Protein AF-A0A0W4ZAR2-F1 (afdb_monomer_lite)

Structure (mmCIF, N/CA/C/O backbone):
data_AF-A0A0W4ZAR2-F1
#
_entry.id   AF-A0A0W4ZAR2-F1
#
loop_
_atom_site.group_PDB
_atom_site.id
_atom_site.type_symbol
_atom_site.label_atom_id
_atom_site.label_alt_id
_atom_site.label_comp_id
_atom_site.label_asym_id
_atom_site.label_entity_id
_atom_site.label_seq_id
_atom_site.pdbx_PDB_ins_code
_atom_site.Cartn_x
_atom_site.Cartn_y
_atom_site.Cartn_z
_atom_site.occupancy
_atom_site.B_iso_or_equiv
_atom_site.auth_seq_id
_atom_site.auth_comp_id
_atom_site.auth_asym_id
_atom_site.auth_atom_id
_atom_site.pdbx_PDB_model_num
ATOM 1 N N . MET A 1 1 ? -20.888 37.343 16.020 1.00 32.72 1 MET A N 1
ATOM 2 C CA . MET A 1 1 ? -19.847 36.554 16.720 1.00 32.72 1 MET A CA 1
ATOM 3 C C . MET A 1 1 ? -20.225 35.059 16.713 1.00 32.72 1 MET A C 1
ATOM 5 O O . MET A 1 1 ? -20.386 34.461 17.763 1.00 32.72 1 MET A O 1
ATOM 9 N N . LYS A 1 2 ? -20.443 34.479 15.515 1.00 27.94 2 LYS A N 1
ATOM 10 C CA . LYS A 1 2 ? -20.798 33.061 15.252 1.00 27.94 2 LYS A CA 1
ATOM 11 C C . LYS A 1 2 ? -20.474 32.692 13.785 1.00 27.94 2 LYS A C 1
ATOM 13 O O . LYS A 1 2 ? -21.368 32.354 13.023 1.00 27.94 2 LYS A O 1
ATOM 18 N N . ALA A 1 3 ? -19.223 32.860 13.352 1.00 27.39 3 ALA A N 1
ATOM 19 C CA . ALA A 1 3 ? -18.839 32.553 11.963 1.00 27.39 3 ALA A CA 1
ATOM 20 C C . ALA A 1 3 ? -17.362 32.149 11.776 1.00 27.39 3 ALA A C 1
ATOM 22 O O . ALA A 1 3 ? -16.831 32.313 10.689 1.00 27.39 3 ALA A O 1
ATOM 23 N N . PHE A 1 4 ? -16.671 31.652 12.810 1.00 27.70 4 PHE A N 1
ATOM 24 C CA . PHE A 1 4 ? -15.218 31.414 12.713 1.00 27.70 4 PHE A CA 1
ATOM 25 C C . PHE A 1 4 ? -14.730 30.043 13.204 1.00 27.70 4 PHE A C 1
ATOM 27 O O . PHE A 1 4 ? -13.546 29.867 13.459 1.00 27.70 4 PHE A O 1
ATOM 34 N N . ILE A 1 5 ? -15.616 29.048 13.294 1.00 31.22 5 ILE A N 1
ATOM 35 C CA . ILE A 1 5 ? -15.247 27.667 13.649 1.00 31.22 5 ILE A CA 1
ATOM 36 C C . ILE A 1 5 ? -15.859 26.726 12.609 1.00 31.22 5 ILE A C 1
ATOM 38 O O . ILE A 1 5 ? -16.839 26.053 12.880 1.00 31.22 5 ILE A O 1
ATOM 42 N N . PHE A 1 6 ? -15.352 26.761 11.377 1.00 28.64 6 PHE A N 1
ATOM 43 C CA . PHE A 1 6 ? -15.658 25.741 10.357 1.00 28.64 6 PHE A CA 1
ATOM 44 C C . PHE A 1 6 ? -14.490 25.484 9.385 1.00 28.64 6 PHE A C 1
ATOM 46 O O . PHE A 1 6 ? -14.625 24.698 8.457 1.00 28.64 6 PHE A O 1
ATOM 53 N N . SER A 1 7 ? -13.320 26.103 9.598 1.00 24.83 7 SER A N 1
ATOM 54 C CA . SER A 1 7 ? -12.217 26.092 8.620 1.00 24.83 7 SER A CA 1
ATOM 55 C C . SER A 1 7 ? -11.043 25.163 8.967 1.00 24.83 7 SER A C 1
ATOM 57 O O . SER A 1 7 ? -10.073 25.136 8.216 1.00 24.83 7 SER A O 1
ATOM 59 N N . THR A 1 8 ? -11.080 24.409 10.070 1.00 28.11 8 THR A N 1
ATOM 60 C CA . THR A 1 8 ? -9.924 23.599 10.521 1.00 28.11 8 THR A CA 1
ATOM 61 C C . THR A 1 8 ? -10.176 22.091 10.603 1.00 28.11 8 THR A C 1
ATOM 63 O O . THR A 1 8 ? -9.282 21.366 11.020 1.00 28.11 8 THR A O 1
ATOM 66 N N . LEU A 1 9 ? -11.344 21.599 10.169 1.00 29.06 9 LEU A N 1
ATOM 67 C CA . LEU A 1 9 ? -11.690 20.163 10.181 1.00 29.06 9 LEU A CA 1
ATOM 68 C C . LEU A 1 9 ? -11.814 19.520 8.783 1.00 29.06 9 LEU A C 1
ATOM 70 O O . LEU A 1 9 ? -12.039 18.323 8.691 1.00 29.06 9 LEU A O 1
ATOM 74 N N . PHE A 1 10 ? -11.602 20.268 7.694 1.00 28.45 10 PHE A N 1
ATOM 75 C CA . PHE A 1 10 ? -11.779 19.783 6.311 1.00 28.45 10 PHE A CA 1
ATOM 76 C C . PHE A 1 10 ? -10.470 19.465 5.555 1.00 28.45 10 PHE A C 1
ATOM 78 O O . PHE A 1 10 ? -10.429 19.553 4.332 1.00 28.45 10 PHE A O 1
ATOM 85 N N . CYS A 1 11 ? -9.393 19.078 6.249 1.00 25.83 11 CYS A N 1
ATOM 86 C CA . CYS A 1 11 ? -8.098 18.788 5.605 1.00 25.83 11 CYS A CA 1
ATOM 87 C C . CYS A 1 11 ? -7.626 17.321 5.656 1.00 25.83 11 CYS A C 1
ATOM 89 O O . CYS A 1 11 ? -6.481 17.072 5.294 1.00 25.83 11 CYS A O 1
ATOM 91 N N . THR A 1 12 ? -8.447 16.341 6.052 1.00 29.83 12 THR A N 1
ATOM 92 C CA . THR A 1 12 ? -7.980 14.937 6.158 1.00 29.83 12 THR A CA 1
ATOM 93 C C . THR A 1 12 ? -8.848 13.876 5.489 1.00 29.83 12 THR A C 1
ATOM 95 O O . THR A 1 12 ? -8.709 12.718 5.848 1.00 29.83 12 THR A O 1
ATOM 98 N N . ILE A 1 13 ? -9.667 14.205 4.482 1.00 29.64 13 ILE A N 1
ATOM 99 C CA . ILE A 1 13 ? -10.160 13.188 3.530 1.00 29.64 13 ILE A CA 1
ATOM 100 C C . ILE A 1 13 ? -10.315 13.798 2.127 1.00 29.64 13 ILE A C 1
ATOM 102 O O . ILE A 1 13 ? -11.325 14.439 1.839 1.00 29.64 13 ILE A O 1
ATOM 106 N N . PRO A 1 14 ? -9.359 13.576 1.210 1.00 28.06 14 PRO A N 1
ATOM 107 C CA . PRO A 1 14 ? -9.625 13.582 -0.214 1.00 28.06 14 PRO A CA 1
ATOM 108 C C . PRO A 1 14 ? -9.458 12.149 -0.729 1.00 28.06 14 PRO A C 1
ATOM 110 O O . PRO A 1 14 ? -8.434 11.798 -1.306 1.00 28.06 14 PRO A O 1
ATOM 113 N N . VAL A 1 15 ? -10.460 11.298 -0.514 1.00 34.28 15 VAL A N 1
ATOM 114 C CA . VAL A 1 15 ? -10.545 9.997 -1.188 1.00 34.28 15 VAL A CA 1
ATOM 115 C C . VAL A 1 15 ? -11.828 10.016 -2.012 1.00 34.28 15 VAL A C 1
ATOM 117 O O . VAL A 1 15 ? -12.876 10.413 -1.518 1.00 34.28 15 VAL A O 1
ATOM 120 N N . PHE A 1 16 ? -11.717 9.623 -3.282 1.00 34.91 16 PHE A N 1
ATOM 121 C CA . PHE A 1 16 ? -12.799 9.513 -4.273 1.00 34.91 16 PHE A CA 1
ATOM 122 C C . PHE A 1 16 ? -13.252 10.792 -4.992 1.00 34.91 16 PHE A C 1
ATOM 124 O O . PHE A 1 16 ? -14.439 11.070 -5.082 1.00 34.91 16 PHE A O 1
ATOM 131 N N . SER A 1 17 ? -12.344 11.527 -5.641 1.00 28.02 17 SER A N 1
ATOM 132 C CA . SER A 1 17 ? -12.722 12.242 -6.874 1.00 28.02 17 SER A CA 1
ATOM 133 C C . SER A 1 17 ? -11.495 12.705 -7.650 1.00 28.02 17 SER A C 1
ATOM 135 O O . SER A 1 17 ? -10.893 13.720 -7.308 1.00 28.02 17 SER A O 1
ATOM 137 N N . ARG A 1 18 ? -11.164 11.938 -8.699 1.00 26.17 18 ARG A N 1
ATOM 138 C CA . ARG A 1 18 ? -10.372 12.251 -9.910 1.00 26.17 18 ARG A CA 1
ATOM 139 C C . ARG A 1 18 ? -9.420 11.104 -10.214 1.00 26.17 18 ARG A C 1
ATOM 141 O O . ARG A 1 18 ? -8.339 10.998 -9.651 1.00 26.17 18 ARG A O 1
ATOM 148 N N . SER A 1 19 ? -9.846 10.244 -11.131 1.00 26.19 19 SER A N 1
ATOM 149 C CA . SER A 1 19 ? -8.972 9.251 -11.734 1.00 26.19 19 SER A CA 1
ATOM 150 C C . SER A 1 19 ? -9.358 9.039 -13.196 1.00 26.19 19 SER A C 1
ATOM 152 O O . SER A 1 19 ? -10.502 8.716 -13.503 1.00 26.19 19 SER A O 1
ATOM 154 N N . PHE A 1 20 ? -8.352 9.240 -14.049 1.00 25.80 20 PHE A N 1
ATOM 155 C CA . PHE A 1 20 ? -8.178 8.736 -15.412 1.00 25.80 20 PHE A CA 1
ATOM 156 C C . PHE A 1 20 ? -9.085 9.256 -16.529 1.00 25.80 20 PHE A C 1
ATOM 158 O O . PHE A 1 20 ? -10.024 8.601 -16.978 1.00 25.80 20 PHE A O 1
ATOM 165 N N . GLY A 1 21 ? -8.666 10.389 -17.091 1.00 24.42 21 GLY A N 1
ATOM 166 C CA . GLY A 1 21 ? -8.894 10.706 -18.493 1.00 24.42 21 GLY A CA 1
ATOM 167 C C . GLY A 1 21 ? -7.553 10.863 -19.207 1.00 24.42 21 GLY A C 1
ATOM 168 O O . GLY A 1 21 ? -6.759 11.708 -18.813 1.00 24.42 21 GLY A O 1
ATOM 169 N N . ASN A 1 22 ? -7.374 10.092 -20.281 1.00 25.48 22 ASN A N 1
ATOM 170 C CA . ASN A 1 22 ? -6.507 10.385 -21.430 1.00 25.48 22 ASN A CA 1
ATOM 171 C C . ASN A 1 22 ? -5.015 10.044 -21.337 1.00 25.48 22 ASN A C 1
ATOM 173 O O . ASN A 1 22 ? -4.216 10.965 -21.282 1.00 25.48 22 ASN A O 1
ATOM 177 N N . ILE A 1 23 ? -4.643 8.769 -21.508 1.00 27.73 23 ILE A N 1
ATOM 178 C CA . ILE A 1 23 ? -3.455 8.402 -22.314 1.00 27.73 23 ILE A CA 1
ATOM 179 C C . ILE A 1 23 ? -3.648 6.997 -22.916 1.00 27.73 23 ILE A C 1
ATOM 181 O O . ILE A 1 23 ? -2.893 6.125 -22.554 1.00 27.73 23 ILE A O 1
ATOM 185 N N . PHE A 1 24 ? -4.647 6.710 -23.763 1.00 30.61 24 PHE A N 1
ATOM 186 C CA . PHE A 1 24 ? -4.604 5.523 -24.657 1.00 30.61 24 PHE A CA 1
ATOM 187 C C . PHE A 1 24 ? -5.589 5.695 -25.830 1.00 30.61 24 PHE A C 1
ATOM 189 O O . PHE A 1 24 ? -6.747 5.310 -25.727 1.00 30.61 24 PHE A O 1
ATOM 196 N N . ASN A 1 25 ? -5.104 6.322 -26.902 1.00 25.19 25 ASN A N 1
ATOM 197 C CA . ASN A 1 25 ? -5.527 6.284 -28.316 1.00 25.19 25 ASN A CA 1
ATOM 198 C C . ASN A 1 25 ? -4.254 6.736 -29.068 1.00 25.19 25 ASN A C 1
ATOM 200 O O . ASN A 1 25 ? -3.590 7.650 -28.585 1.00 25.19 25 ASN A O 1
ATOM 204 N N . ASP A 1 26 ? -3.772 6.184 -30.172 1.00 28.22 26 ASP A N 1
ATOM 205 C CA . ASP A 1 26 ? -4.241 5.216 -31.158 1.00 28.22 26 ASP A CA 1
ATOM 206 C C . ASP A 1 26 ? -2.991 4.469 -31.688 1.00 28.22 26 ASP A C 1
ATOM 208 O O . ASP A 1 26 ? -1.879 4.979 -31.568 1.00 28.22 26 ASP A O 1
ATOM 212 N N . ASP A 1 27 ? -3.188 3.291 -32.289 1.00 31.27 27 ASP A N 1
ATOM 213 C CA . ASP A 1 27 ? -2.236 2.583 -33.171 1.00 31.27 27 ASP A CA 1
ATOM 214 C C . ASP A 1 27 ? -0.821 2.312 -32.611 1.00 31.27 27 ASP A C 1
ATOM 216 O O . ASP A 1 27 ? 0.142 3.026 -32.887 1.00 31.27 27 ASP A O 1
ATOM 220 N N . LEU A 1 28 ? -0.661 1.217 -31.856 1.00 33.69 28 LEU A N 1
ATOM 221 C CA . LEU A 1 28 ? 0.649 0.777 -31.369 1.00 33.69 28 LEU A CA 1
ATOM 222 C C . LEU A 1 28 ? 0.934 -0.694 -31.681 1.00 33.69 28 LEU A C 1
ATOM 224 O O . LEU A 1 28 ? 0.136 -1.596 -31.408 1.00 33.69 28 LEU A O 1
ATOM 228 N N . ASP A 1 29 ? 2.108 -0.865 -32.289 1.00 37.53 29 ASP A N 1
ATOM 229 C CA . ASP A 1 29 ? 2.763 -2.093 -32.720 1.00 37.53 29 ASP A CA 1
ATOM 230 C C . ASP A 1 29 ? 2.680 -3.189 -31.638 1.00 37.53 29 ASP A C 1
ATOM 232 O O . ASP A 1 29 ? 2.849 -2.930 -30.448 1.00 37.53 29 ASP A O 1
ATOM 236 N N . SER A 1 30 ? 2.409 -4.425 -32.059 1.00 40.94 30 SER A N 1
ATOM 237 C CA . SER A 1 30 ? 2.037 -5.588 -31.225 1.00 40.94 30 SER A CA 1
ATOM 238 C C . SER A 1 30 ? 3.147 -6.161 -30.321 1.00 40.94 30 SER A C 1
ATOM 240 O O . SER A 1 30 ? 3.159 -7.358 -30.029 1.00 40.94 30 SER A O 1
ATOM 242 N N . ARG A 1 31 ? 4.119 -5.341 -29.914 1.00 56.31 31 ARG A N 1
ATOM 243 C CA . ARG A 1 31 ? 5.332 -5.768 -29.208 1.00 56.31 31 ARG A CA 1
ATOM 244 C C . ARG A 1 31 ? 5.245 -5.466 -27.716 1.00 56.31 31 ARG A C 1
ATOM 246 O O . ARG A 1 31 ? 4.714 -4.431 -27.325 1.00 56.31 31 ARG A O 1
ATOM 253 N N . LEU A 1 32 ? 5.850 -6.334 -26.901 1.00 56.81 32 LEU A N 1
ATOM 254 C CA . LEU A 1 32 ? 5.863 -6.263 -25.431 1.00 56.81 32 LEU A CA 1
ATOM 255 C C . LEU A 1 32 ? 6.224 -4.865 -24.887 1.00 56.81 32 LEU A C 1
ATOM 257 O O . LEU A 1 32 ? 5.636 -4.431 -23.902 1.00 56.81 32 LEU A O 1
ATOM 261 N N . LEU A 1 33 ? 7.168 -4.165 -25.528 1.00 66.94 33 LEU A N 1
ATOM 262 C CA . LEU A 1 33 ? 7.640 -2.835 -25.114 1.00 66.94 33 LEU A CA 1
ATOM 263 C C . LEU A 1 33 ? 7.212 -1.704 -26.055 1.00 66.94 33 LEU A C 1
ATOM 265 O O . LEU A 1 33 ? 7.519 -0.547 -25.780 1.00 66.94 33 LEU A O 1
ATOM 269 N N . GLY A 1 34 ? 6.482 -2.018 -27.130 1.00 60.12 34 GLY A N 1
ATOM 270 C CA . GLY A 1 34 ? 5.980 -1.028 -28.088 1.00 60.12 34 GLY A CA 1
ATOM 271 C C . GLY A 1 34 ? 5.259 0.161 -27.433 1.00 60.12 34 GLY A C 1
ATOM 272 O O . GLY A 1 34 ? 5.480 1.285 -27.873 1.00 60.12 34 GLY A O 1
ATOM 273 N N . PRO A 1 35 ? 4.476 -0.033 -26.350 1.00 67.62 35 PRO A N 1
ATOM 274 C CA . PRO A 1 35 ? 3.828 1.062 -25.625 1.00 67.62 35 PRO A CA 1
ATOM 275 C C . PRO A 1 35 ? 4.754 2.008 -24.842 1.00 67.62 35 PRO A C 1
ATOM 277 O O . PRO A 1 35 ? 4.283 3.054 -24.400 1.00 67.62 35 PRO A O 1
ATOM 280 N N . LEU A 1 36 ? 6.027 1.661 -24.606 1.00 79.69 36 LEU A N 1
ATOM 281 C CA . LEU A 1 36 ? 6.935 2.506 -23.824 1.00 79.69 36 LEU A CA 1
ATOM 282 C C . LEU A 1 36 ? 7.480 3.667 -24.663 1.00 79.69 36 LEU A C 1
ATOM 284 O O . LEU A 1 36 ? 7.969 3.474 -25.781 1.00 79.69 36 LEU A O 1
ATOM 288 N N . SER A 1 37 ? 7.477 4.869 -24.088 1.00 87.44 37 SER A N 1
ATOM 289 C CA . SER A 1 37 ? 8.178 6.024 -24.649 1.00 87.44 37 SER A CA 1
ATOM 290 C C . SER A 1 37 ? 9.698 5.817 -24.649 1.00 87.44 37 SER A C 1
ATOM 292 O O . SER A 1 37 ? 10.231 4.966 -23.933 1.00 87.44 37 SER A O 1
ATOM 294 N N . ASP A 1 38 ? 10.416 6.604 -25.454 1.00 89.25 38 ASP A N 1
ATOM 295 C CA . ASP A 1 38 ? 11.885 6.560 -25.493 1.00 89.25 38 ASP A CA 1
ATOM 296 C C . ASP A 1 38 ? 12.510 6.906 -24.134 1.00 89.25 38 ASP A C 1
ATOM 298 O O . ASP A 1 38 ? 13.546 6.344 -23.774 1.00 89.25 38 ASP A O 1
ATOM 302 N N . GLY A 1 39 ? 11.868 7.791 -23.361 1.00 90.62 39 GLY A N 1
ATOM 303 C CA . GLY A 1 39 ? 12.302 8.160 -22.017 1.00 90.62 39 GLY A CA 1
ATOM 304 C C . GLY A 1 39 ? 12.226 6.983 -21.045 1.00 90.62 39 GLY A C 1
ATOM 305 O O . GLY A 1 39 ? 13.249 6.615 -20.469 1.00 90.62 39 GLY A O 1
ATOM 306 N N . LEU A 1 40 ? 11.065 6.330 -20.933 1.00 88.69 40 LEU A N 1
ATOM 307 C CA . LEU A 1 40 ? 10.875 5.148 -20.085 1.00 88.69 40 LEU A CA 1
ATOM 308 C C . LEU A 1 40 ? 11.777 3.987 -20.498 1.00 88.69 40 LEU A C 1
ATOM 310 O O . LEU A 1 40 ? 12.359 3.326 -19.640 1.00 88.69 40 LEU A O 1
ATOM 314 N N . LEU A 1 41 ? 11.920 3.747 -21.805 1.00 89.12 41 LEU A N 1
ATOM 315 C CA . LEU A 1 41 ? 12.809 2.700 -22.296 1.00 89.12 41 LEU A CA 1
ATOM 316 C C . LEU A 1 41 ? 14.270 3.005 -21.949 1.00 89.12 41 LEU A C 1
ATOM 318 O O . LEU A 1 41 ? 14.984 2.105 -21.523 1.00 89.12 41 LEU A O 1
ATOM 322 N N . SER A 1 42 ? 14.713 4.257 -22.092 1.00 91.12 42 SER A N 1
ATOM 323 C CA . SER A 1 42 ? 16.074 4.665 -21.723 1.00 91.12 42 SER A CA 1
ATOM 324 C C . SER A 1 42 ? 16.314 4.538 -20.220 1.00 91.12 42 SER A C 1
ATOM 326 O O . SER A 1 42 ? 17.363 4.045 -19.813 1.00 91.12 42 SER A O 1
ATOM 328 N N . ALA A 1 43 ? 15.325 4.920 -19.406 1.00 89.94 43 ALA A N 1
ATOM 329 C CA . ALA A 1 43 ? 15.387 4.899 -17.947 1.00 89.94 43 ALA A CA 1
ATOM 330 C C . ALA A 1 43 ? 15.669 3.503 -17.364 1.00 89.94 43 ALA A C 1
ATOM 332 O O . ALA A 1 43 ? 16.322 3.393 -16.334 1.00 89.94 43 ALA A O 1
ATOM 333 N N . LEU A 1 44 ? 15.259 2.434 -18.055 1.00 85.62 44 LEU A N 1
ATOM 334 C CA . LEU A 1 44 ? 15.570 1.053 -17.660 1.00 85.62 44 LEU A CA 1
ATOM 335 C C . LEU A 1 44 ? 17.066 0.742 -17.600 1.00 85.62 44 LEU A C 1
ATOM 337 O O . LEU A 1 44 ? 17.475 -0.167 -16.883 1.00 85.62 44 LEU A O 1
ATOM 341 N N . PHE A 1 45 ? 17.871 1.444 -18.395 1.00 87.56 45 PHE A N 1
ATOM 342 C CA . PHE A 1 45 ? 19.281 1.122 -18.591 1.00 87.56 45 PHE A CA 1
ATOM 343 C C . PHE A 1 45 ? 20.218 2.128 -17.943 1.00 87.56 45 PHE A C 1
ATOM 345 O O . PHE A 1 45 ? 21.432 1.948 -18.036 1.00 87.56 45 PHE A O 1
ATOM 352 N N . VAL A 1 46 ? 19.694 3.185 -17.321 1.00 88.19 46 VAL A N 1
ATOM 353 C CA . VAL A 1 46 ? 20.528 4.218 -16.713 1.00 88.19 46 VAL A CA 1
ATOM 354 C C . VAL A 1 46 ? 20.080 4.610 -15.324 1.00 88.19 46 VAL A C 1
ATOM 356 O O . VAL A 1 46 ? 18.898 4.717 -15.017 1.00 88.19 46 VAL A O 1
ATOM 359 N N . PHE A 1 47 ? 21.075 4.901 -14.500 1.00 84.00 47 PHE A N 1
ATOM 360 C CA . PHE A 1 47 ? 20.905 5.402 -13.151 1.00 84.00 47 PHE A CA 1
ATOM 361 C C . PHE A 1 47 ? 21.879 6.551 -12.901 1.00 84.00 47 PHE A C 1
ATOM 363 O O . PHE A 1 47 ? 22.990 6.559 -13.426 1.00 84.00 47 PHE A O 1
ATOM 370 N N . HIS A 1 48 ? 21.482 7.522 -12.089 1.00 81.75 48 HIS A N 1
ATOM 371 C CA . HIS A 1 48 ? 22.321 8.631 -11.667 1.00 81.75 48 HIS A CA 1
ATOM 372 C C . HIS A 1 48 ? 22.627 8.503 -10.172 1.00 81.75 48 HIS A C 1
ATOM 374 O O . HIS A 1 48 ? 21.773 8.767 -9.326 1.00 81.75 48 HIS A O 1
ATOM 380 N N . ASP A 1 49 ? 23.872 8.175 -9.827 1.00 73.75 49 ASP A N 1
ATOM 381 C CA . ASP A 1 49 ? 24.284 7.920 -8.434 1.00 73.75 49 ASP A CA 1
ATOM 382 C C . ASP A 1 49 ? 24.522 9.190 -7.596 1.00 73.75 49 ASP A C 1
ATOM 384 O O . ASP A 1 49 ? 24.889 9.135 -6.421 1.00 73.75 49 ASP A O 1
ATOM 388 N N . GLY A 1 50 ? 24.299 10.355 -8.204 1.00 72.25 50 GLY A N 1
ATOM 389 C CA . GLY A 1 50 ? 24.534 11.669 -7.611 1.00 72.25 50 GLY A CA 1
ATOM 390 C C . GLY A 1 50 ? 25.821 12.329 -8.101 1.00 72.25 50 GLY A C 1
ATOM 391 O O . GLY A 1 50 ? 25.969 13.538 -7.928 1.00 72.25 50 GLY A O 1
ATOM 392 N N . LYS A 1 51 ? 26.718 11.573 -8.740 1.00 76.81 51 LYS A N 1
ATOM 393 C CA . LYS A 1 51 ? 27.979 12.065 -9.306 1.00 76.81 51 LYS A CA 1
ATOM 394 C C . LYS A 1 51 ? 28.079 11.769 -10.793 1.00 76.81 51 LYS A C 1
ATOM 396 O O . LYS A 1 51 ? 28.404 12.677 -11.551 1.00 76.81 51 LYS A O 1
ATOM 401 N N . ASP A 1 52 ? 27.767 10.540 -11.185 1.00 80.88 52 ASP A N 1
ATOM 402 C CA . ASP A 1 52 ? 27.933 10.038 -12.539 1.00 80.88 52 ASP A CA 1
ATOM 403 C C . ASP A 1 52 ? 26.722 9.211 -12.999 1.00 80.88 52 ASP A C 1
ATOM 405 O O . ASP A 1 52 ? 25.851 8.802 -12.225 1.00 80.88 52 ASP A O 1
ATO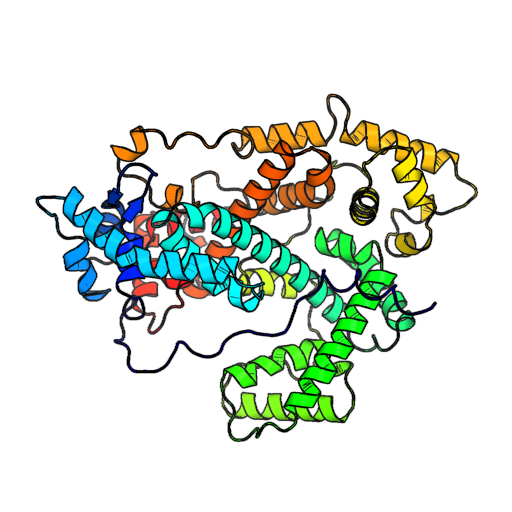M 409 N N . CYS A 1 53 ? 26.663 9.001 -14.313 1.00 85.81 53 CYS A N 1
ATOM 410 C CA . CYS A 1 53 ? 25.693 8.124 -14.952 1.00 85.81 53 CYS A CA 1
ATOM 411 C C . CYS A 1 53 ? 26.229 6.688 -14.963 1.00 85.81 53 CYS A C 1
ATOM 413 O O . CYS A 1 53 ? 27.354 6.451 -15.407 1.00 85.81 53 CYS A O 1
ATOM 415 N N . LEU A 1 54 ? 25.409 5.741 -14.521 1.00 84.94 54 LEU A N 1
ATOM 416 C CA . LEU A 1 54 ? 25.681 4.309 -14.531 1.00 84.94 54 LEU A CA 1
ATOM 417 C C . LEU A 1 54 ? 24.808 3.632 -15.584 1.00 84.94 54 LEU A C 1
ATOM 419 O O . LEU A 1 54 ? 23.586 3.758 -15.543 1.00 84.94 54 LEU A O 1
ATOM 423 N N . PHE A 1 55 ? 25.440 2.914 -16.513 1.00 85.81 55 PHE A N 1
ATOM 424 C CA . PHE A 1 55 ? 24.750 2.114 -17.521 1.00 85.81 55 PHE A CA 1
ATOM 425 C C . PHE A 1 55 ? 24.612 0.667 -17.040 1.00 85.81 55 PHE A C 1
ATOM 427 O O . PHE A 1 55 ? 25.593 0.056 -16.620 1.00 85.81 55 PHE A O 1
ATOM 434 N N . LEU A 1 56 ? 23.401 0.121 -17.116 1.00 80.88 56 LEU A N 1
ATOM 435 C CA . LEU A 1 56 ? 23.039 -1.191 -16.579 1.00 80.88 56 LEU A CA 1
ATOM 436 C C . LEU A 1 56 ? 23.162 -2.269 -17.669 1.00 80.88 56 LEU A C 1
ATOM 438 O O . LEU A 1 56 ? 22.172 -2.815 -18.157 1.00 80.88 56 LEU A O 1
ATOM 442 N N . ASP A 1 57 ? 24.397 -2.578 -18.068 1.00 80.94 57 ASP A N 1
ATOM 443 C CA . ASP A 1 57 ? 24.702 -3.579 -19.105 1.00 80.94 57 ASP A CA 1
ATOM 444 C C . ASP A 1 57 ? 24.246 -5.009 -18.741 1.00 80.94 57 ASP A C 1
ATOM 446 O O . ASP A 1 57 ? 23.903 -5.812 -19.619 1.00 80.94 57 ASP A O 1
ATOM 450 N N . GLY A 1 58 ? 24.167 -5.310 -17.443 1.00 80.12 58 GLY A N 1
ATOM 451 C CA . GLY A 1 58 ? 23.632 -6.554 -16.901 1.00 80.12 58 GLY A CA 1
ATOM 452 C C . GLY A 1 58 ? 22.209 -6.840 -17.385 1.00 80.12 58 GLY A C 1
ATOM 453 O O . GLY A 1 58 ? 21.918 -7.975 -17.769 1.00 80.12 58 GLY A O 1
ATOM 454 N N . LEU A 1 59 ? 21.361 -5.809 -17.497 1.00 82.00 59 LEU A N 1
ATOM 455 C CA . LEU A 1 59 ? 19.994 -5.952 -18.006 1.00 82.00 59 LEU A CA 1
ATOM 456 C C . LEU A 1 59 ? 19.987 -6.390 -19.476 1.00 82.00 59 LEU A C 1
ATOM 458 O O . LEU A 1 59 ? 19.241 -7.289 -19.855 1.00 82.00 59 LEU A O 1
ATOM 462 N N . CYS A 1 60 ? 20.860 -5.826 -20.312 1.00 86.31 60 CYS A N 1
ATOM 463 C CA . CYS A 1 60 ? 20.996 -6.259 -21.705 1.00 86.31 60 CYS A CA 1
ATOM 464 C C . CYS A 1 60 ? 21.385 -7.739 -21.802 1.00 86.31 60 CYS A C 1
ATOM 466 O O . CYS A 1 60 ? 20.840 -8.482 -22.622 1.00 86.31 60 CYS A O 1
ATOM 468 N N . THR A 1 61 ? 22.295 -8.184 -20.935 1.00 85.12 61 THR A N 1
ATOM 469 C CA . THR A 1 61 ? 22.712 -9.589 -20.856 1.00 85.12 61 THR A CA 1
ATOM 470 C C . THR A 1 61 ? 21.557 -10.497 -20.429 1.00 85.12 61 THR A C 1
ATOM 472 O O . THR A 1 61 ? 21.370 -11.571 -21.006 1.00 85.12 61 THR A O 1
ATOM 475 N N . GLU A 1 62 ? 20.767 -10.081 -19.442 1.00 81.94 62 GLU A N 1
ATOM 476 C CA . GLU A 1 62 ? 19.597 -10.816 -18.960 1.00 81.94 62 GLU A CA 1
ATOM 477 C C . GLU A 1 62 ? 18.513 -10.937 -20.038 1.00 81.94 62 GLU A C 1
ATOM 479 O O . GLU A 1 62 ? 18.055 -12.042 -20.345 1.00 81.94 62 GLU A O 1
ATOM 484 N N . LEU A 1 63 ? 18.174 -9.826 -20.695 1.00 85.69 63 LEU A N 1
ATOM 485 C CA . LEU A 1 63 ? 17.201 -9.813 -21.782 1.00 85.69 63 LEU A CA 1
ATOM 486 C C . LEU A 1 63 ? 17.661 -10.691 -22.951 1.00 85.69 63 LEU A C 1
ATOM 488 O O . LEU A 1 63 ? 16.858 -11.443 -23.506 1.00 85.69 63 LEU A O 1
ATOM 492 N N . HIS A 1 64 ? 18.951 -10.665 -23.303 1.00 86.56 64 HIS A N 1
ATOM 493 C CA . HIS A 1 64 ? 19.499 -11.549 -24.333 1.00 86.56 64 HIS A CA 1
ATOM 494 C C . HIS A 1 64 ? 19.389 -13.027 -23.948 1.00 86.56 64 HIS A C 1
ATOM 496 O O . HIS A 1 64 ? 19.031 -13.851 -24.791 1.00 86.56 64 HIS A O 1
ATOM 502 N N . LYS A 1 65 ? 19.658 -13.378 -22.685 1.00 84.62 65 LYS A N 1
ATOM 503 C CA . LYS A 1 65 ? 19.519 -14.757 -22.188 1.00 84.62 65 LYS A CA 1
ATOM 504 C C . LYS A 1 65 ? 18.067 -15.240 -22.237 1.00 84.62 65 LYS A C 1
ATOM 506 O O . LYS A 1 65 ? 17.830 -16.381 -22.631 1.00 84.62 65 LYS A O 1
ATOM 511 N N . GLY A 1 66 ? 17.115 -14.393 -21.843 1.00 82.12 66 GLY A N 1
ATOM 512 C CA . GLY A 1 66 ? 15.697 -14.751 -21.773 1.00 82.12 66 GLY A CA 1
ATOM 513 C C . GLY A 1 66 ? 14.981 -14.744 -23.123 1.00 82.12 66 GLY A C 1
ATOM 514 O O . GLY A 1 66 ? 14.244 -15.673 -23.453 1.00 82.12 66 GLY A O 1
ATOM 515 N N . TYR A 1 67 ? 15.215 -13.712 -23.933 1.00 86.56 67 TYR A N 1
ATOM 516 C CA . TYR A 1 67 ? 14.454 -13.457 -25.159 1.00 86.56 67 TYR A CA 1
ATOM 517 C C . TYR A 1 67 ? 15.232 -13.730 -26.448 1.00 86.56 67 TYR A C 1
ATOM 519 O O . TYR A 1 67 ? 14.620 -13.868 -27.512 1.00 86.56 67 TYR A O 1
ATOM 527 N N . GLY A 1 68 ? 16.558 -13.852 -26.377 1.00 86.81 68 GLY A N 1
ATOM 528 C CA . GLY A 1 68 ? 17.418 -14.020 -27.543 1.00 86.81 68 GLY A CA 1
ATOM 529 C C . GLY A 1 68 ? 17.589 -12.708 -28.306 1.00 86.81 68 GLY A C 1
ATOM 530 O O . GLY A 1 68 ? 18.326 -11.820 -27.876 1.00 86.81 68 GLY A O 1
ATOM 531 N N . ASN A 1 69 ? 16.938 -12.592 -29.468 1.00 87.38 69 ASN A N 1
ATOM 532 C CA . ASN A 1 69 ? 17.017 -11.385 -30.290 1.00 87.38 69 ASN A CA 1
ATOM 533 C C . ASN A 1 69 ? 16.131 -10.267 -29.712 1.00 87.38 69 ASN A C 1
ATOM 535 O O . ASN A 1 69 ? 14.904 -10.346 -29.785 1.00 87.38 69 ASN A O 1
ATOM 539 N N . LEU A 1 70 ? 16.761 -9.207 -29.198 1.00 87.12 70 LEU A N 1
ATOM 540 C CA . LEU A 1 70 ? 16.074 -8.074 -28.576 1.00 87.12 70 LEU A CA 1
ATOM 541 C C . LEU A 1 70 ? 15.227 -7.259 -29.554 1.00 87.12 70 LEU A C 1
ATOM 543 O O . LEU A 1 70 ? 14.228 -6.687 -29.129 1.00 87.12 70 LEU A O 1
ATOM 547 N N . SER A 1 71 ? 15.541 -7.254 -30.856 1.00 84.12 71 SER A N 1
ATOM 548 C CA . SER A 1 71 ? 14.730 -6.534 -31.852 1.00 84.12 71 SER A CA 1
ATOM 549 C C . SER A 1 71 ? 13.284 -7.049 -31.924 1.00 84.12 71 SER A C 1
ATOM 551 O O . SER A 1 71 ? 12.387 -6.325 -32.363 1.00 84.12 71 SER A O 1
ATOM 553 N N . ASN A 1 72 ? 13.054 -8.292 -31.481 1.00 80.00 72 ASN A N 1
ATOM 554 C CA . ASN A 1 72 ? 11.724 -8.892 -31.389 1.00 80.00 72 ASN A CA 1
ATOM 555 C C . ASN A 1 72 ? 10.898 -8.316 -30.227 1.00 80.00 72 ASN A C 1
ATOM 557 O O . ASN A 1 72 ? 9.673 -8.353 -30.286 1.00 80.00 72 ASN A O 1
ATOM 561 N N . LEU A 1 73 ? 11.554 -7.803 -29.181 1.00 82.19 73 LEU A N 1
ATOM 562 C CA . LEU A 1 73 ? 10.899 -7.105 -28.072 1.00 82.19 73 LEU A CA 1
ATOM 563 C C . LEU A 1 73 ? 10.663 -5.638 -28.410 1.00 82.19 73 LEU A C 1
ATOM 565 O O . LEU A 1 73 ? 9.564 -5.128 -28.218 1.00 82.19 73 LEU A O 1
ATOM 569 N N . ASP A 1 74 ? 11.708 -4.984 -28.912 1.00 85.56 74 ASP A N 1
ATOM 570 C CA . ASP A 1 74 ? 11.700 -3.606 -29.381 1.00 85.56 74 ASP A CA 1
ATOM 571 C C . ASP A 1 74 ? 12.947 -3.375 -30.239 1.00 85.56 74 ASP A C 1
ATOM 573 O O . ASP A 1 74 ? 14.060 -3.733 -29.845 1.00 85.56 74 ASP A O 1
ATOM 577 N N . SER A 1 75 ? 12.797 -2.765 -31.413 1.00 87.50 75 SER A N 1
ATOM 578 C CA . SER A 1 75 ? 13.950 -2.464 -32.268 1.00 87.50 75 SER A CA 1
ATOM 579 C C . SER A 1 75 ? 14.953 -1.525 -31.593 1.00 87.50 75 SER A C 1
ATOM 581 O O . SER A 1 75 ? 16.154 -1.693 -31.796 1.00 87.50 75 SER A O 1
ATOM 583 N N . ARG A 1 76 ? 14.487 -0.604 -30.737 1.00 90.12 76 ARG A N 1
ATOM 584 C CA . ARG A 1 76 ? 15.327 0.369 -30.019 1.00 90.12 76 ARG A CA 1
ATOM 585 C C . ARG A 1 76 ? 16.298 -0.307 -29.050 1.00 90.12 76 ARG A C 1
ATOM 587 O O . ARG A 1 76 ? 17.409 0.179 -28.855 1.00 90.12 76 ARG A O 1
ATOM 594 N N . LEU A 1 77 ? 15.944 -1.473 -28.496 1.00 88.94 77 LEU A N 1
ATOM 595 C CA . LEU A 1 77 ? 16.828 -2.215 -27.588 1.00 88.94 77 LEU A CA 1
ATOM 596 C C . LEU A 1 77 ? 18.137 -2.642 -28.250 1.00 88.94 77 LEU A C 1
ATOM 598 O O . LEU A 1 77 ? 19.160 -2.738 -27.580 1.00 88.94 77 LEU A O 1
ATOM 602 N N . SER A 1 78 ? 18.124 -2.888 -29.560 1.00 86.62 78 SER A N 1
ATOM 603 C CA . SER A 1 78 ? 19.341 -3.277 -30.281 1.00 86.62 78 SER A CA 1
ATOM 604 C C . SER A 1 78 ? 20.361 -2.141 -30.330 1.00 86.62 78 SER A C 1
ATOM 606 O O . SER A 1 78 ? 21.561 -2.410 -30.301 1.00 86.62 78 SER A O 1
ATOM 608 N N . ASP A 1 79 ? 19.888 -0.893 -30.345 1.00 87.31 79 ASP A N 1
ATOM 609 C CA . ASP A 1 79 ? 20.727 0.304 -30.322 1.00 87.31 79 ASP A CA 1
ATOM 610 C C . ASP A 1 79 ? 21.202 0.647 -28.908 1.00 87.31 79 ASP A C 1
ATOM 612 O O . ASP A 1 79 ? 22.357 1.059 -28.745 1.00 87.31 79 ASP A O 1
ATOM 616 N N . ILE A 1 80 ? 20.335 0.449 -27.905 1.00 90.06 80 ILE A N 1
ATOM 617 C CA . ILE A 1 80 ? 20.624 0.681 -26.481 1.00 90.06 80 ILE A CA 1
ATOM 618 C C . ILE A 1 80 ? 21.649 -0.329 -25.958 1.00 90.06 80 ILE A C 1
ATOM 620 O O . ILE A 1 80 ? 22.624 0.072 -25.326 1.00 90.06 80 ILE A O 1
ATOM 624 N N . CYS A 1 81 ? 21.449 -1.617 -26.250 1.00 88.75 81 CYS A N 1
ATOM 625 C CA . CYS A 1 81 ? 22.275 -2.717 -25.750 1.00 88.75 81 CYS A CA 1
ATOM 626 C C . CYS A 1 81 ? 23.503 -3.029 -26.612 1.00 88.75 81 CYS A C 1
ATOM 628 O O . CYS A 1 81 ? 24.290 -3.910 -26.261 1.00 88.75 81 CYS A O 1
ATOM 630 N N . HIS A 1 82 ? 23.692 -2.341 -27.742 1.00 82.94 82 HIS A N 1
ATOM 631 C CA . HIS A 1 82 ? 24.890 -2.541 -28.550 1.00 82.94 82 HIS A CA 1
ATOM 632 C C . HIS A 1 82 ? 26.135 -2.055 -27.797 1.00 82.94 82 HIS A C 1
ATOM 634 O O . HIS A 1 82 ? 26.125 -0.920 -27.314 1.00 82.94 82 HIS A O 1
ATOM 640 N N . PRO A 1 83 ? 27.237 -2.827 -27.772 1.00 68.94 83 PRO A N 1
ATOM 641 C CA . PRO A 1 83 ? 28.497 -2.364 -27.201 1.00 68.94 83 PRO A CA 1
ATOM 642 C C . PRO A 1 83 ? 28.931 -1.049 -27.864 1.00 68.94 83 PRO A C 1
ATOM 644 O O . PRO A 1 83 ? 29.104 -0.991 -29.085 1.00 68.94 83 PRO A O 1
ATOM 647 N N . LYS A 1 84 ? 29.088 0.022 -27.078 1.00 73.00 84 LYS A N 1
ATOM 648 C CA . LYS A 1 84 ? 29.558 1.330 -27.565 1.00 73.00 84 LYS A CA 1
ATOM 649 C C . LYS A 1 84 ? 31.020 1.544 -27.175 1.00 73.00 84 LYS A C 1
ATOM 651 O O . LYS A 1 84 ? 31.436 1.168 -26.085 1.00 73.00 84 LYS A O 1
ATOM 656 N N . LEU A 1 85 ? 31.781 2.191 -28.061 1.00 67.81 85 LEU A N 1
ATOM 657 C CA . LEU A 1 85 ? 33.178 2.586 -27.813 1.00 67.81 85 LEU A CA 1
ATOM 658 C C . LEU A 1 85 ? 33.316 3.628 -26.689 1.00 67.81 85 LEU A C 1
ATOM 660 O O . LEU A 1 85 ? 34.358 3.683 -26.046 1.00 67.81 85 LEU A O 1
ATOM 664 N N . ASP A 1 86 ? 32.275 4.433 -26.456 1.00 81.94 86 ASP A N 1
ATOM 665 C CA . ASP A 1 86 ? 32.208 5.429 -25.384 1.00 81.94 86 ASP A CA 1
ATOM 666 C C . ASP A 1 86 ? 30.926 5.219 -24.563 1.00 81.94 86 ASP A C 1
ATOM 668 O O . ASP A 1 86 ? 29.848 5.723 -24.895 1.00 81.94 86 ASP A O 1
ATOM 672 N N . SER A 1 87 ? 31.044 4.419 -23.503 1.00 78.31 87 SER A N 1
ATOM 673 C CA . SER A 1 87 ? 29.942 4.101 -22.593 1.00 78.31 87 SER A CA 1
ATOM 674 C C . SER A 1 87 ? 29.457 5.317 -21.799 1.00 78.31 87 SER A C 1
ATOM 676 O O . SER A 1 87 ? 28.269 5.404 -21.492 1.00 78.31 87 SER A O 1
ATOM 678 N N . ALA A 1 88 ? 30.332 6.289 -21.516 1.00 83.50 88 ALA A N 1
ATOM 679 C CA . ALA A 1 88 ? 29.985 7.476 -20.741 1.00 83.50 88 ALA A CA 1
ATOM 680 C C . ALA A 1 88 ? 29.087 8.428 -21.542 1.00 83.50 88 ALA A C 1
ATOM 682 O O . ALA A 1 88 ? 28.078 8.910 -21.023 1.00 83.50 88 ALA A O 1
ATOM 683 N N . THR A 1 89 ? 29.414 8.670 -22.815 1.00 88.75 89 THR A N 1
ATOM 684 C CA . THR A 1 89 ? 28.561 9.475 -23.705 1.00 88.75 89 THR A CA 1
ATOM 685 C C . THR A 1 89 ? 27.223 8.784 -23.965 1.00 88.75 89 THR A C 1
ATOM 687 O O . THR A 1 89 ? 26.179 9.432 -23.917 1.00 88.75 89 THR A O 1
ATOM 690 N N . HIS A 1 90 ? 27.226 7.462 -24.169 1.00 89.38 90 HIS A N 1
ATOM 691 C CA . HIS A 1 90 ? 25.989 6.689 -24.333 1.00 89.38 90 HIS A CA 1
ATOM 692 C C . HIS A 1 90 ? 25.075 6.792 -23.107 1.00 89.38 90 HIS A C 1
ATOM 694 O O . HIS A 1 90 ? 23.897 7.113 -23.248 1.00 89.38 90 HIS A O 1
ATOM 700 N N . CYS A 1 91 ? 25.630 6.613 -21.904 1.00 88.94 91 CYS A N 1
ATOM 701 C CA . CYS A 1 91 ? 24.882 6.741 -20.655 1.00 88.94 91 CYS A CA 1
ATOM 702 C C . CYS A 1 91 ? 24.255 8.135 -20.512 1.00 88.94 91 CYS A C 1
ATOM 704 O O . CYS A 1 91 ? 23.063 8.256 -20.235 1.00 88.94 91 CYS A O 1
ATOM 706 N N . LYS A 1 92 ? 25.027 9.200 -20.771 1.00 90.62 92 LYS A N 1
ATOM 707 C CA . LYS A 1 92 ? 24.521 10.581 -20.712 1.00 90.62 92 LYS A CA 1
ATOM 708 C C . LYS A 1 92 ? 23.359 10.818 -21.671 1.00 90.62 92 LYS A C 1
ATOM 710 O O . LYS A 1 92 ? 22.366 11.402 -21.257 1.00 90.62 92 LYS A O 1
ATOM 715 N N . ASN A 1 93 ? 23.445 10.322 -22.904 1.00 92.06 93 ASN A N 1
ATOM 716 C CA . ASN A 1 93 ? 22.366 10.475 -23.882 1.00 92.06 93 ASN A CA 1
ATOM 717 C C . ASN A 1 93 ? 21.071 9.787 -23.420 1.00 92.06 93 ASN A C 1
ATOM 719 O O . ASN A 1 93 ? 19.988 10.359 -23.542 1.00 92.06 93 ASN A O 1
ATOM 723 N N . LEU A 1 94 ? 21.169 8.577 -22.860 1.00 92.81 94 LEU A N 1
ATOM 724 C CA . LEU A 1 94 ? 20.016 7.866 -22.295 1.00 92.81 94 LEU A CA 1
ATOM 725 C C . LEU A 1 94 ? 19.425 8.620 -21.094 1.00 92.81 94 LEU A C 1
ATOM 727 O O . LEU A 1 94 ? 18.208 8.770 -20.995 1.00 92.81 94 LEU A O 1
ATOM 731 N N . LEU A 1 95 ? 20.278 9.160 -20.218 1.00 91.94 95 LEU A N 1
ATOM 732 C CA . LEU A 1 95 ? 19.846 9.958 -19.072 1.00 91.94 95 LEU A CA 1
ATOM 733 C C . LEU A 1 95 ? 19.137 11.249 -19.510 1.00 91.94 95 LEU A C 1
ATOM 735 O O . LEU A 1 95 ? 18.081 11.583 -18.979 1.00 91.94 95 LEU A O 1
ATOM 739 N N . GLU A 1 96 ? 19.681 11.958 -20.500 1.00 93.88 96 GLU A N 1
ATOM 740 C CA . GLU A 1 96 ? 19.067 13.157 -21.084 1.00 93.88 96 GLU A CA 1
ATOM 741 C C . GLU A 1 96 ? 17.731 12.849 -21.766 1.00 93.88 96 GLU A C 1
ATOM 743 O O . GLU A 1 96 ? 16.808 13.660 -21.688 1.00 93.88 96 GLU A O 1
ATOM 748 N N . THR A 1 97 ? 17.604 11.663 -22.368 1.00 95.25 97 THR A N 1
ATOM 749 C CA . THR A 1 97 ? 16.355 11.184 -22.978 1.00 95.25 97 THR A CA 1
ATOM 750 C C . THR A 1 97 ? 15.285 10.901 -21.918 1.00 95.25 97 THR A C 1
ATOM 752 O O . THR A 1 97 ? 14.126 11.263 -22.106 1.00 95.25 97 THR A O 1
ATOM 755 N N . ALA A 1 98 ? 15.659 10.310 -20.779 1.00 94.00 98 ALA A N 1
ATOM 756 C CA . ALA A 1 98 ? 14.732 9.967 -19.696 1.00 94.00 98 ALA A CA 1
ATOM 757 C C . ALA A 1 98 ? 14.389 11.145 -18.756 1.00 94.00 98 ALA A C 1
ATOM 759 O O . ALA A 1 98 ? 13.322 11.176 -18.136 1.00 94.00 98 ALA A O 1
ATOM 760 N N . ALA A 1 99 ? 15.276 12.137 -18.634 1.00 93.56 99 ALA A N 1
ATOM 761 C CA . ALA A 1 99 ? 15.141 13.227 -17.666 1.00 93.56 99 ALA A CA 1
ATOM 762 C C . ALA A 1 99 ? 13.843 14.063 -17.777 1.00 93.56 99 ALA A C 1
ATOM 764 O O . ALA A 1 99 ? 13.311 14.438 -16.726 1.00 93.56 99 ALA A O 1
ATOM 765 N N . PRO A 1 100 ? 13.310 14.395 -18.973 1.00 95.06 100 PRO A N 1
ATOM 766 C CA . PRO A 1 100 ? 12.064 15.153 -19.090 1.00 95.06 100 PRO A CA 1
ATOM 767 C C . PRO A 1 100 ? 10.873 14.454 -18.426 1.00 95.06 100 PRO A C 1
ATOM 769 O O . PRO A 1 100 ? 10.143 15.092 -17.667 1.00 95.06 100 PRO A O 1
ATOM 772 N N . GLU A 1 101 ? 10.719 13.146 -18.639 1.00 94.44 101 GLU A N 1
ATOM 773 C CA . GLU A 1 101 ? 9.635 12.352 -18.050 1.00 94.44 101 GLU A CA 1
ATOM 774 C C . GLU A 1 101 ? 9.793 12.226 -16.534 1.00 94.44 101 GLU A C 1
ATOM 776 O O . GLU A 1 101 ? 8.827 12.398 -15.792 1.00 94.44 101 GLU A O 1
ATOM 781 N N . ALA A 1 102 ? 11.024 12.032 -16.048 1.00 92.88 102 ALA A N 1
ATOM 782 C CA . ALA A 1 102 ? 11.304 12.000 -14.613 1.00 92.88 102 ALA A CA 1
ATOM 783 C C . ALA A 1 102 ? 10.932 13.325 -13.916 1.00 92.88 102 ALA A C 1
ATOM 785 O O . ALA A 1 102 ? 10.352 13.329 -12.828 1.00 92.88 102 ALA A O 1
ATOM 786 N N . ARG A 1 103 ? 11.212 14.471 -14.554 1.00 93.75 103 ARG A N 1
ATOM 787 C CA . ARG A 1 103 ? 10.834 15.803 -14.041 1.00 93.75 103 ARG A CA 1
ATOM 788 C C . ARG A 1 103 ? 9.328 16.056 -14.104 1.00 93.75 103 ARG A C 1
ATOM 790 O O . ARG A 1 103 ? 8.781 16.722 -13.221 1.00 93.75 103 ARG A O 1
ATOM 797 N N . GLN A 1 104 ? 8.661 15.546 -15.137 1.00 93.38 104 GLN A N 1
ATOM 798 C CA . GLN A 1 104 ? 7.207 15.607 -15.242 1.00 93.38 104 GLN A CA 1
ATOM 799 C C . GLN A 1 104 ? 6.556 14.818 -14.103 1.00 93.38 104 GLN A C 1
ATOM 801 O O . GLN A 1 104 ? 5.742 15.386 -13.377 1.00 93.38 104 GLN A O 1
ATOM 806 N N . LEU A 1 105 ? 6.982 13.570 -13.882 1.00 92.00 105 LEU A N 1
ATOM 807 C CA . LEU A 1 105 ? 6.496 12.741 -12.780 1.00 92.00 105 LEU A CA 1
ATOM 808 C C . LEU A 1 105 ? 6.744 13.404 -11.419 1.00 92.00 105 LEU A C 1
ATOM 810 O O . LEU A 1 105 ? 5.854 13.437 -10.574 1.00 92.00 105 LEU A O 1
ATOM 814 N N . TYR A 1 106 ? 7.929 13.986 -11.212 1.00 92.62 106 TYR A N 1
ATOM 815 C CA . TYR A 1 106 ? 8.237 14.735 -9.991 1.00 92.62 106 TYR A CA 1
ATOM 816 C C . TYR A 1 106 ? 7.210 15.848 -9.728 1.00 92.62 106 TYR A C 1
ATOM 818 O O . TYR A 1 106 ? 6.727 16.008 -8.607 1.00 92.62 106 TYR A O 1
ATOM 826 N N . THR A 1 107 ? 6.837 16.590 -10.773 1.00 91.38 107 THR A N 1
ATOM 827 C CA . THR A 1 107 ? 5.855 17.676 -10.681 1.00 91.38 107 THR A CA 1
ATOM 828 C C . THR A 1 107 ? 4.441 17.139 -10.443 1.00 91.38 107 THR A C 1
ATOM 830 O O . THR A 1 107 ? 3.690 17.729 -9.670 1.00 91.38 107 THR A O 1
ATOM 833 N N . GLU A 1 108 ? 4.082 16.013 -11.063 1.00 90.44 108 GLU A N 1
ATOM 834 C CA . GLU A 1 108 ? 2.790 15.343 -10.876 1.00 90.44 108 GLU A CA 1
ATOM 835 C C . GLU A 1 108 ? 2.596 14.869 -9.427 1.00 90.44 108 GLU A C 1
ATOM 837 O O . GLU A 1 108 ? 1.560 15.155 -8.822 1.00 90.44 108 GLU A O 1
ATOM 842 N N . ILE A 1 109 ? 3.620 14.235 -8.841 1.00 89.69 109 ILE A N 1
ATOM 843 C CA . ILE A 1 109 ? 3.587 13.758 -7.450 1.00 89.69 109 ILE A CA 1
ATOM 844 C C . ILE A 1 109 ? 3.600 14.932 -6.457 1.00 89.69 109 ILE A C 1
ATOM 846 O O . ILE A 1 109 ? 2.896 14.883 -5.451 1.00 89.69 109 ILE A O 1
ATOM 850 N N . GLN A 1 110 ? 4.363 16.003 -6.714 1.00 87.62 110 GLN A N 1
ATOM 851 C CA . GLN A 1 110 ? 4.377 17.179 -5.828 1.00 87.62 110 GLN A CA 1
ATOM 852 C C . GLN A 1 110 ? 3.094 18.017 -5.897 1.00 87.62 110 GLN A C 1
ATOM 854 O O . GLN A 1 110 ? 2.703 18.627 -4.902 1.00 87.62 110 GLN A O 1
ATOM 859 N N . GLY A 1 111 ? 2.483 18.121 -7.079 1.00 73.19 111 GLY A N 1
ATOM 860 C CA . GLY A 1 111 ? 1.446 19.109 -7.370 1.00 73.19 111 GLY A CA 1
ATOM 861 C C . GLY A 1 111 ? 0.036 18.744 -6.902 1.00 73.19 111 GLY A C 1
ATOM 862 O O . GLY A 1 111 ? -0.839 19.610 -6.917 1.00 73.19 111 GLY A O 1
ATOM 863 N N . SER A 1 112 ? -0.224 17.494 -6.505 1.00 59.91 112 SER A N 1
ATOM 864 C CA . SER A 1 112 ? -1.579 17.046 -6.162 1.00 59.91 112 SER A CA 1
ATOM 865 C C . SER A 1 112 ? -1.608 15.834 -5.230 1.00 59.91 112 SER A C 1
ATOM 867 O O . SER A 1 112 ? -0.693 15.017 -5.222 1.00 59.91 112 SER A O 1
ATOM 869 N N . GLY A 1 113 ? -2.691 15.696 -4.456 1.00 68.69 113 GLY A N 1
ATOM 870 C CA . GLY A 1 113 ? -3.030 14.410 -3.849 1.00 68.69 113 GLY A CA 1
ATOM 871 C C . GLY A 1 113 ? -3.405 13.420 -4.953 1.00 68.69 113 GLY A C 1
ATOM 872 O O . GLY A 1 113 ? -4.236 13.737 -5.804 1.00 68.69 113 GLY A O 1
ATOM 873 N N . PHE A 1 114 ? -2.785 12.243 -4.965 1.00 77.12 114 PHE A N 1
ATOM 874 C CA . PHE A 1 114 ? -3.117 11.171 -5.902 1.00 77.12 114 PHE A CA 1
ATOM 875 C C . PHE A 1 114 ? -4.209 10.266 -5.323 1.00 77.12 114 PHE A C 1
ATOM 877 O O . PHE A 1 114 ? -4.378 10.146 -4.111 1.00 77.12 114 PHE A O 1
ATOM 884 N N . SER A 1 115 ? -4.959 9.611 -6.208 1.00 79.00 115 SER A N 1
ATOM 885 C CA . SER A 1 115 ? -5.952 8.609 -5.812 1.00 79.00 115 SER A CA 1
ATOM 886 C C . SER A 1 115 ? -5.317 7.224 -5.683 1.00 79.00 115 SER A C 1
ATOM 888 O O . SER A 1 115 ? -4.334 6.928 -6.365 1.00 79.00 115 SER A O 1
ATOM 890 N N . LEU A 1 116 ? -5.934 6.327 -4.908 1.00 77.06 116 LEU A N 1
ATOM 891 C CA . LEU A 1 116 ? -5.523 4.920 -4.859 1.00 77.06 116 LEU A CA 1
ATOM 892 C C . LEU A 1 116 ? -5.533 4.259 -6.252 1.00 77.06 116 LEU A C 1
ATOM 894 O O . LEU A 1 116 ? -4.677 3.436 -6.562 1.00 77.06 116 LEU A O 1
ATOM 898 N N . GLY A 1 117 ? -6.454 4.666 -7.134 1.00 73.94 117 GLY A N 1
ATOM 899 C CA . GLY A 1 117 ? -6.474 4.205 -8.526 1.00 73.94 117 GLY A CA 1
ATOM 900 C C . GLY A 1 117 ? -5.214 4.596 -9.307 1.00 73.94 117 GLY A C 1
ATOM 901 O O . GLY A 1 117 ? -4.771 3.848 -10.175 1.00 73.94 117 GLY A O 1
ATOM 902 N N . SER A 1 118 ? -4.605 5.734 -8.968 1.00 80.38 118 SER A N 1
ATOM 903 C CA . SER A 1 118 ? -3.391 6.267 -9.599 1.00 80.38 118 SER A CA 1
ATOM 904 C C . SER A 1 118 ? -2.112 5.580 -9.124 1.00 80.38 118 SER A C 1
ATOM 906 O O . SER A 1 118 ? -1.127 5.571 -9.861 1.00 80.38 118 SER A O 1
ATOM 908 N N . CYS A 1 119 ? -2.133 4.949 -7.946 1.00 83.88 119 CYS A N 1
ATOM 909 C CA . CYS A 1 119 ? -0.968 4.318 -7.328 1.00 83.88 119 CYS A CA 1
ATOM 910 C C . CYS A 1 119 ? -0.244 3.346 -8.252 1.00 83.88 119 CYS A C 1
ATOM 912 O O . CYS A 1 119 ? 0.956 3.475 -8.453 1.00 83.88 119 CYS A O 1
ATOM 914 N N . ARG A 1 120 ? -0.973 2.416 -8.876 1.00 78.75 120 ARG A N 1
ATOM 915 C CA . ARG A 1 120 ? -0.385 1.412 -9.773 1.00 78.75 120 ARG A CA 1
ATOM 916 C C . ARG A 1 120 ? 0.444 2.047 -10.886 1.00 78.75 120 ARG A C 1
ATOM 918 O O . ARG A 1 120 ? 1.555 1.605 -11.159 1.00 78.75 120 ARG A O 1
ATOM 925 N N . HIS A 1 121 ? -0.094 3.083 -11.517 1.00 81.62 121 HIS A N 1
ATOM 926 C CA . HIS A 1 121 ? 0.576 3.779 -12.607 1.00 81.62 121 HIS A CA 1
ATOM 927 C C . HIS A 1 121 ? 1.785 4.577 -12.105 1.00 81.62 121 HIS A C 1
ATOM 929 O O . HIS A 1 121 ? 2.895 4.364 -12.588 1.00 81.62 121 HIS A O 1
ATOM 935 N N . LEU A 1 122 ? 1.583 5.428 -11.095 1.00 86.06 122 LEU A N 1
ATOM 936 C CA . LEU A 1 122 ? 2.621 6.317 -10.573 1.00 86.06 122 LEU A CA 1
ATOM 937 C C . LEU A 1 122 ? 3.789 5.546 -9.948 1.00 86.06 122 LEU A C 1
ATOM 939 O O . LEU A 1 122 ? 4.941 5.876 -10.209 1.00 86.06 122 LEU A O 1
ATOM 943 N N . LEU A 1 123 ? 3.511 4.488 -9.181 1.00 85.06 123 LEU A N 1
ATOM 944 C CA . LEU A 1 123 ? 4.548 3.627 -8.602 1.00 85.06 123 LEU A CA 1
ATOM 945 C C . LEU A 1 123 ? 5.352 2.907 -9.666 1.00 85.06 123 LEU A C 1
ATOM 947 O O . LEU A 1 123 ? 6.560 2.745 -9.530 1.00 85.06 123 LEU A O 1
ATOM 951 N N . THR A 1 124 ? 4.691 2.513 -10.751 1.00 81.06 124 THR A N 1
ATOM 952 C CA . THR A 1 124 ? 5.416 1.913 -11.855 1.00 81.06 124 THR A CA 1
ATOM 953 C C . THR A 1 124 ? 6.350 2.932 -12.482 1.00 81.06 124 THR A C 1
ATOM 955 O O . THR A 1 124 ? 7.536 2.655 -12.573 1.00 81.06 124 THR A O 1
ATOM 958 N N . LEU A 1 125 ? 5.866 4.126 -12.841 1.00 86.00 125 LEU A N 1
ATOM 959 C CA . LEU A 1 125 ? 6.727 5.182 -13.382 1.00 86.00 125 LEU A CA 1
ATOM 960 C C . LEU A 1 125 ? 7.880 5.530 -12.426 1.00 86.00 125 LEU A C 1
ATOM 962 O O . LEU A 1 125 ? 9.002 5.741 -12.876 1.00 86.00 125 LEU A O 1
ATOM 966 N N . CYS A 1 126 ? 7.630 5.520 -11.116 1.00 87.94 126 CYS A N 1
ATOM 967 C CA . CYS A 1 126 ? 8.660 5.644 -10.091 1.00 87.94 126 CYS A CA 1
ATOM 968 C C . CYS A 1 126 ? 9.751 4.573 -10.210 1.00 87.94 126 CYS A C 1
ATOM 970 O O . CYS A 1 126 ? 10.926 4.925 -10.185 1.00 87.94 126 CYS A O 1
ATOM 972 N N . ASN A 1 127 ? 9.395 3.303 -10.415 1.00 82.25 127 ASN A N 1
ATOM 973 C CA . ASN A 1 127 ? 10.379 2.231 -10.599 1.00 82.25 127 ASN A CA 1
ATOM 974 C C . ASN A 1 127 ? 11.256 2.435 -11.847 1.00 82.25 127 ASN A C 1
ATOM 976 O O . ASN A 1 127 ? 12.417 2.046 -11.832 1.00 82.25 127 ASN A O 1
ATOM 980 N N . PHE A 1 128 ? 10.740 3.074 -12.903 1.00 84.94 128 PHE A N 1
ATOM 981 C CA . PHE A 1 128 ? 11.551 3.433 -14.074 1.00 84.94 128 PHE A CA 1
ATOM 982 C C . PHE A 1 128 ? 12.424 4.667 -13.813 1.00 84.94 128 PHE A C 1
ATOM 984 O O . PHE A 1 128 ? 13.600 4.691 -14.155 1.00 84.94 128 PHE A O 1
ATOM 991 N N . LEU A 1 129 ? 11.848 5.722 -13.235 1.00 89.44 129 LEU A N 1
ATOM 992 C CA . LEU A 1 129 ? 12.406 7.074 -13.315 1.00 89.44 129 LEU A CA 1
ATOM 993 C C . LEU A 1 129 ? 13.104 7.546 -12.033 1.00 89.44 129 LEU A C 1
ATOM 995 O O . LEU A 1 129 ? 13.863 8.516 -12.092 1.00 89.44 129 LEU A O 1
ATOM 999 N N . ALA A 1 130 ? 12.892 6.893 -10.884 1.00 87.38 130 ALA A N 1
ATOM 1000 C CA . ALA A 1 130 ? 13.491 7.307 -9.608 1.00 87.38 130 ALA A CA 1
ATOM 1001 C C . ALA A 1 130 ? 15.025 7.342 -9.670 1.00 87.38 130 ALA A C 1
ATOM 1003 O O . ALA A 1 130 ? 15.651 8.223 -9.080 1.00 87.38 130 ALA A O 1
ATOM 1004 N N . GLY A 1 131 ? 15.615 6.424 -10.438 1.00 84.19 131 GLY A N 1
ATOM 1005 C CA . GLY A 1 131 ? 17.051 6.358 -10.676 1.00 84.19 131 GLY A CA 1
ATOM 1006 C C . GLY A 1 131 ? 17.607 7.436 -11.602 1.00 84.19 131 GLY A C 1
ATOM 1007 O O . GLY A 1 131 ? 18.780 7.781 -11.515 1.00 84.19 131 GLY A O 1
ATOM 1008 N N . VAL A 1 132 ? 16.775 7.997 -12.476 1.00 89.12 132 VAL A N 1
ATOM 1009 C CA . VAL A 1 132 ? 17.173 9.000 -13.476 1.00 89.12 132 VAL A CA 1
ATOM 1010 C C . VAL A 1 132 ? 17.265 10.392 -12.857 1.00 89.12 132 VAL A C 1
ATOM 1012 O O . VAL A 1 132 ? 18.118 11.199 -13.228 1.00 89.12 132 VAL A O 1
ATOM 1015 N N . TYR A 1 133 ? 16.374 10.697 -11.912 1.00 88.06 133 TYR A N 1
ATOM 1016 C CA . TYR A 1 133 ? 16.265 12.019 -11.309 1.00 88.06 133 TYR A CA 1
ATOM 1017 C C . TYR A 1 133 ? 16.291 11.915 -9.780 1.00 88.06 133 TYR A C 1
ATOM 1019 O O . TYR A 1 133 ? 15.250 11.677 -9.175 1.00 88.06 133 TYR A O 1
ATOM 1027 N N . PRO A 1 134 ? 17.445 12.148 -9.120 1.00 85.19 134 PRO A N 1
ATOM 1028 C CA . PRO A 1 134 ? 17.601 11.900 -7.683 1.00 85.19 134 PRO A CA 1
ATOM 1029 C C . PRO A 1 134 ? 16.532 12.524 -6.761 1.00 85.19 134 PRO A C 1
ATOM 1031 O O . PRO A 1 134 ? 16.127 11.862 -5.805 1.00 85.19 134 PRO A O 1
ATOM 1034 N N . PRO A 1 135 ? 16.009 13.745 -7.017 1.00 87.81 135 PRO A N 1
ATOM 1035 C CA . PRO A 1 135 ? 14.924 14.313 -6.208 1.00 87.81 135 PRO A CA 1
ATOM 1036 C C . PRO A 1 135 ? 13.623 13.498 -6.215 1.00 87.81 135 PRO A C 1
ATOM 1038 O O . PRO A 1 135 ? 12.804 13.650 -5.311 1.00 87.81 135 PRO A O 1
ATOM 1041 N N . LEU A 1 136 ? 13.419 12.645 -7.220 1.00 87.50 136 LEU A N 1
ATOM 1042 C CA . LEU A 1 136 ? 12.241 11.796 -7.353 1.00 87.50 136 LEU A CA 1
ATOM 1043 C C . LEU A 1 136 ? 12.261 10.610 -6.378 1.00 87.50 136 LEU A C 1
ATOM 1045 O O . LEU A 1 136 ? 11.200 10.203 -5.919 1.00 87.50 136 LEU A O 1
ATOM 1049 N N . GLY A 1 137 ? 13.440 10.104 -6.000 1.00 86.88 137 GLY A N 1
ATOM 1050 C CA . GLY A 1 137 ? 13.581 8.935 -5.121 1.00 86.88 137 GLY A CA 1
ATOM 1051 C C . GLY A 1 137 ? 12.785 9.041 -3.810 1.00 86.88 137 GLY A C 1
ATOM 1052 O O . GLY A 1 137 ? 11.905 8.214 -3.574 1.00 86.88 137 GLY A O 1
ATOM 1053 N N . PRO A 1 138 ? 13.003 10.079 -2.975 1.00 85.75 138 PRO A N 1
ATOM 1054 C CA . PRO A 1 138 ? 12.249 10.253 -1.732 1.00 85.75 138 PRO A CA 1
ATOM 1055 C C . PRO A 1 138 ? 10.733 10.399 -1.932 1.00 85.75 138 PRO A C 1
ATOM 1057 O O . PRO A 1 138 ? 9.959 9.910 -1.112 1.00 85.75 138 PRO A O 1
ATOM 1060 N N . LEU A 1 139 ? 10.301 11.051 -3.019 1.00 88.81 139 LEU A N 1
ATOM 1061 C CA . LEU A 1 139 ? 8.878 11.192 -3.343 1.00 88.81 139 LEU A CA 1
ATOM 1062 C C . LEU A 1 139 ? 8.255 9.856 -3.745 1.00 88.81 139 LEU A C 1
ATOM 1064 O O . LEU A 1 139 ? 7.130 9.571 -3.349 1.00 88.81 139 LEU A O 1
ATOM 1068 N N . CYS A 1 140 ? 8.983 9.033 -4.496 1.00 89.56 140 CYS A N 1
ATOM 1069 C CA . CYS A 1 140 ? 8.544 7.699 -4.883 1.00 89.56 140 CYS A CA 1
ATOM 1070 C C . CYS A 1 140 ? 8.426 6.755 -3.686 1.00 89.56 140 CYS A C 1
ATOM 1072 O O . CYS A 1 140 ? 7.437 6.034 -3.589 1.00 89.56 140 CYS A O 1
ATOM 1074 N N . GLU A 1 141 ? 9.364 6.804 -2.738 1.00 85.75 141 GLU A N 1
ATOM 1075 C CA . GLU A 1 141 ? 9.243 6.040 -1.490 1.00 85.75 141 GLU A CA 1
ATOM 1076 C C . GLU A 1 141 ? 8.034 6.498 -0.665 1.00 85.75 141 GLU A C 1
ATOM 1078 O O . GLU A 1 141 ? 7.257 5.676 -0.182 1.00 85.75 141 GLU A O 1
ATOM 1083 N N . GLN A 1 142 ? 7.800 7.808 -0.561 1.00 88.69 142 GLN A N 1
ATOM 1084 C CA . GLN A 1 142 ? 6.619 8.320 0.132 1.00 88.69 142 GLN A CA 1
ATOM 1085 C C . GLN A 1 142 ? 5.312 7.924 -0.576 1.00 88.69 142 GLN A C 1
ATOM 1087 O O . GLN A 1 142 ? 4.351 7.518 0.076 1.00 88.69 142 GLN A O 1
ATOM 1092 N N . LEU A 1 143 ? 5.274 8.011 -1.908 1.00 90.19 143 LEU A N 1
ATOM 1093 C CA . LEU A 1 143 ? 4.159 7.546 -2.730 1.00 90.19 143 LEU A CA 1
ATOM 1094 C C . LEU A 1 143 ? 3.893 6.055 -2.483 1.00 90.19 143 LEU A C 1
ATOM 1096 O O . LEU A 1 143 ? 2.743 5.675 -2.280 1.00 90.19 143 LEU A O 1
ATOM 1100 N N . LYS A 1 144 ? 4.942 5.227 -2.447 1.00 89.56 144 LYS A N 1
ATOM 1101 C CA . LYS A 1 144 ? 4.869 3.784 -2.179 1.00 89.56 144 LYS A CA 1
ATOM 1102 C C . LYS A 1 144 ? 4.210 3.493 -0.840 1.00 89.56 144 LYS A C 1
ATOM 1104 O O . LYS A 1 144 ? 3.237 2.742 -0.809 1.00 89.56 144 LYS A O 1
ATOM 1109 N N . LEU A 1 145 ? 4.662 4.145 0.229 1.00 89.88 145 LEU A N 1
ATOM 1110 C CA . LEU A 1 145 ? 4.073 4.001 1.562 1.00 89.88 145 LEU A CA 1
ATOM 1111 C C . LEU A 1 145 ? 2.604 4.419 1.585 1.00 89.88 145 LEU A C 1
ATOM 1113 O O . LEU A 1 145 ? 1.747 3.657 2.020 1.00 89.88 145 LEU A O 1
ATOM 1117 N N . ASN A 1 146 ? 2.297 5.601 1.059 1.00 90.69 146 ASN A N 1
ATOM 1118 C CA . ASN A 1 146 ? 0.933 6.121 1.029 1.00 90.69 146 ASN A CA 1
ATOM 1119 C C . ASN A 1 146 ? -0.013 5.214 0.227 1.00 90.69 146 ASN A C 1
ATOM 1121 O O . ASN A 1 146 ? -1.143 4.971 0.640 1.00 90.69 146 ASN A O 1
ATOM 1125 N N . CYS A 1 147 ? 0.445 4.693 -0.912 1.00 89.38 147 CYS A N 1
ATOM 1126 C CA . CYS A 1 147 ? -0.310 3.743 -1.716 1.00 89.38 147 CYS A CA 1
ATOM 1127 C C . CYS A 1 147 ? -0.528 2.418 -0.990 1.00 89.38 147 CYS A C 1
ATOM 1129 O O . CYS A 1 147 ? -1.629 1.875 -1.045 1.00 89.38 147 CYS A O 1
ATOM 1131 N N . TYR A 1 148 ? 0.495 1.920 -0.296 1.00 89.75 148 TYR A N 1
ATOM 1132 C CA . TYR A 1 148 ? 0.402 0.692 0.481 1.00 89.75 148 TYR A CA 1
ATOM 1133 C C . TYR A 1 148 ? -0.597 0.824 1.634 1.00 89.75 148 TYR A C 1
ATOM 1135 O O . TYR A 1 148 ? -1.532 0.032 1.731 1.00 89.75 148 TYR A O 1
ATOM 1143 N N . HIS A 1 149 ? -0.450 1.856 2.468 1.00 90.31 149 HIS A N 1
ATOM 1144 C CA . HIS A 1 149 ? -1.366 2.120 3.579 1.00 90.31 149 HIS A CA 1
ATOM 1145 C C . HIS A 1 149 ? -2.788 2.384 3.080 1.00 90.31 149 HIS A C 1
ATOM 1147 O O . HIS A 1 149 ? -3.722 1.720 3.524 1.00 90.31 149 HIS A O 1
ATOM 1153 N N . GLY A 1 150 ? -2.949 3.244 2.069 1.00 89.88 150 GLY A N 1
ATOM 1154 C CA . GLY A 1 150 ? -4.258 3.550 1.495 1.00 89.88 150 GLY A CA 1
ATOM 1155 C C . GLY A 1 150 ? -4.954 2.329 0.887 1.00 89.88 150 GLY A C 1
ATOM 1156 O O . GLY A 1 150 ? -6.167 2.186 1.018 1.00 89.88 150 GLY A O 1
ATOM 1157 N N . ALA A 1 151 ? -4.212 1.411 0.259 1.00 89.19 151 ALA A N 1
ATOM 1158 C CA . ALA A 1 151 ? -4.763 0.149 -0.236 1.00 89.19 151 ALA A CA 1
ATOM 1159 C C . ALA A 1 151 ? -5.255 -0.756 0.902 1.00 89.19 151 ALA A C 1
ATOM 1161 O O . ALA A 1 151 ? -6.319 -1.368 0.775 1.00 89.19 151 ALA A O 1
ATOM 1162 N N . ARG A 1 152 ? -4.501 -0.841 2.005 1.00 90.38 152 ARG A N 1
ATOM 1163 C CA . ARG A 1 152 ? -4.848 -1.662 3.177 1.00 90.38 152 ARG A CA 1
ATOM 1164 C C . ARG A 1 152 ? -6.073 -1.129 3.893 1.00 90.38 152 ARG A C 1
ATOM 1166 O O . ARG A 1 152 ? -7.012 -1.886 4.113 1.00 90.38 152 ARG A O 1
ATOM 1173 N N . GLU A 1 153 ? -6.097 0.169 4.169 1.00 89.62 153 GLU A N 1
ATOM 1174 C CA . GLU A 1 153 ? -7.239 0.852 4.779 1.00 89.62 153 GLU A CA 1
ATOM 1175 C C . GLU A 1 153 ? -8.491 0.726 3.905 1.00 89.62 153 GLU A C 1
ATOM 1177 O O . GLU A 1 153 ? -9.553 0.332 4.387 1.00 89.62 153 GLU A O 1
ATOM 1182 N N . HIS A 1 154 ? -8.366 0.984 2.597 1.00 87.31 154 HIS A N 1
ATOM 1183 C CA . HIS A 1 154 ? -9.484 0.854 1.662 1.00 87.31 154 HIS A CA 1
ATOM 1184 C C . HIS A 1 154 ? -10.032 -0.575 1.621 1.00 87.31 154 HIS A C 1
ATOM 1186 O O . HIS A 1 154 ? -11.245 -0.772 1.674 1.00 87.31 154 HIS A O 1
ATOM 1192 N N . THR A 1 155 ? -9.144 -1.569 1.554 1.00 88.56 155 THR A N 1
ATOM 1193 C CA . THR A 1 155 ? -9.524 -2.986 1.570 1.00 88.56 155 THR A CA 1
ATOM 1194 C C . THR A 1 155 ? -10.220 -3.348 2.872 1.00 88.56 155 THR A C 1
ATOM 1196 O O . THR A 1 155 ? -11.257 -4.011 2.847 1.00 88.56 155 THR A O 1
ATOM 1199 N N . ALA A 1 156 ? -9.676 -2.899 4.005 1.00 90.25 156 ALA A N 1
ATOM 1200 C CA . ALA A 1 156 ? -10.241 -3.179 5.311 1.00 90.25 156 ALA A CA 1
ATOM 1201 C C . ALA A 1 156 ? -11.665 -2.609 5.429 1.00 90.25 156 ALA A C 1
ATOM 1203 O O . ALA A 1 156 ? -12.613 -3.316 5.774 1.00 90.25 156 ALA A O 1
ATOM 1204 N N . LEU A 1 157 ? -11.840 -1.345 5.043 1.00 89.12 157 LEU A N 1
ATOM 1205 C CA . LEU A 1 157 ? -13.139 -0.686 5.059 1.00 89.12 157 LEU A CA 1
ATOM 1206 C C . LEU A 1 157 ? -14.137 -1.359 4.103 1.00 89.12 157 LEU A C 1
ATOM 1208 O O . LEU A 1 157 ? -15.288 -1.584 4.478 1.00 89.12 157 LEU A O 1
ATOM 1212 N N . LYS A 1 158 ? -13.699 -1.724 2.890 1.00 86.62 158 LYS A N 1
ATOM 1213 C CA . LYS A 1 158 ? -14.527 -2.426 1.895 1.00 86.62 158 LYS A CA 1
ATOM 1214 C C . LYS A 1 158 ? -14.983 -3.798 2.402 1.00 86.62 158 LYS A C 1
ATOM 1216 O O . LYS A 1 158 ? -16.159 -4.133 2.287 1.00 86.62 158 LYS A O 1
ATOM 1221 N N . ALA A 1 159 ? -14.090 -4.573 3.011 1.00 87.81 159 ALA A N 1
ATOM 1222 C CA . ALA A 1 159 ? -14.441 -5.878 3.562 1.00 87.81 159 ALA A CA 1
ATOM 1223 C C . ALA A 1 159 ? -15.424 -5.756 4.740 1.00 87.81 159 ALA A C 1
ATOM 1225 O O . ALA A 1 159 ? -16.404 -6.499 4.804 1.00 87.81 159 ALA A O 1
ATOM 1226 N N . LEU A 1 160 ? -15.225 -4.786 5.644 1.00 86.94 160 LEU A N 1
ATOM 1227 C CA . LEU A 1 160 ? -16.189 -4.499 6.716 1.00 86.94 160 LEU A CA 1
ATOM 1228 C C . LEU A 1 160 ? -17.553 -4.089 6.152 1.00 86.94 160 LEU A C 1
ATOM 1230 O O . LEU A 1 160 ? -18.578 -4.581 6.621 1.00 86.94 160 LEU A O 1
ATOM 1234 N N . LEU A 1 161 ? -17.577 -3.260 5.106 1.00 86.62 161 LEU A N 1
ATOM 1235 C CA . LEU A 1 161 ? -18.800 -2.886 4.397 1.00 86.62 161 LEU A CA 1
ATOM 1236 C C . LEU A 1 161 ? -19.539 -4.117 3.841 1.00 86.62 161 LEU A C 1
ATOM 1238 O O . LEU A 1 161 ? -20.746 -4.260 4.050 1.00 86.62 161 LEU A O 1
ATOM 1242 N N . HIS A 1 162 ? -18.823 -5.032 3.183 1.00 85.62 162 HIS A N 1
ATOM 1243 C CA . HIS A 1 162 ? -19.391 -6.273 2.652 1.00 85.62 162 HIS A CA 1
ATOM 1244 C C . HIS A 1 162 ? -19.949 -7.187 3.753 1.00 85.62 162 HIS A C 1
ATOM 1246 O O . HIS A 1 162 ? -21.055 -7.714 3.621 1.00 85.62 162 HIS A O 1
ATOM 1252 N N . MET A 1 163 ? -19.223 -7.336 4.866 1.00 85.69 163 MET A N 1
ATOM 1253 C CA . MET A 1 163 ? -19.649 -8.143 6.018 1.00 85.69 163 MET A CA 1
ATOM 1254 C C . MET A 1 163 ? -20.821 -7.514 6.785 1.00 85.69 163 MET A C 1
ATOM 1256 O O . MET A 1 163 ? -21.702 -8.223 7.284 1.00 85.69 163 MET A O 1
ATOM 1260 N N . GLY A 1 164 ? -20.869 -6.181 6.847 1.00 81.44 164 GLY A N 1
ATOM 1261 C CA . GLY A 1 164 ? -22.008 -5.430 7.367 1.00 81.44 164 GLY A CA 1
ATOM 1262 C C . GLY A 1 164 ? -23.281 -5.695 6.569 1.00 81.44 164 GLY A C 1
ATOM 1263 O O . GLY A 1 164 ? -24.365 -5.814 7.145 1.00 81.44 164 GLY A O 1
ATOM 1264 N N . GLY A 1 165 ? -23.134 -5.883 5.257 1.00 78.19 165 GLY A N 1
ATOM 1265 C CA . GLY A 1 165 ? -24.210 -6.254 4.355 1.00 78.19 165 GLY A CA 1
ATOM 1266 C C . GLY A 1 165 ? -25.223 -5.131 4.139 1.00 78.19 165 GLY A C 1
ATOM 1267 O O . GLY A 1 165 ? -24.907 -3.941 4.148 1.00 78.19 165 GLY A O 1
ATOM 1268 N N . ASP A 1 166 ? -26.474 -5.518 3.909 1.00 68.06 166 ASP A N 1
ATOM 1269 C CA . ASP A 1 166 ? -27.572 -4.576 3.715 1.00 68.06 166 ASP A CA 1
ATOM 1270 C C . ASP A 1 166 ? -28.090 -4.131 5.093 1.00 68.06 166 ASP A C 1
ATOM 1272 O O . ASP A 1 166 ? -28.268 -4.987 5.960 1.00 68.06 166 ASP A O 1
ATOM 1276 N N . ARG A 1 167 ? -28.458 -2.844 5.245 1.00 65.50 167 ARG A N 1
ATOM 1277 C CA . ARG A 1 167 ? -29.026 -2.195 6.464 1.00 65.50 167 ARG A CA 1
ATOM 1278 C C . ARG A 1 167 ? -28.015 -1.453 7.346 1.00 65.50 167 ARG A C 1
ATOM 1280 O O . ARG A 1 167 ? -28.055 -1.553 8.564 1.00 65.50 167 ARG A O 1
ATOM 1287 N N . LEU A 1 168 ? -27.165 -0.642 6.727 1.00 81.81 168 LEU A N 1
ATOM 1288 C CA . LEU A 1 168 ? -26.379 0.377 7.426 1.00 81.81 168 LEU A CA 1
ATOM 1289 C C . LEU A 1 168 ? -27.020 1.755 7.176 1.00 81.81 168 LEU A C 1
ATOM 1291 O O . LEU A 1 168 ? -26.363 2.661 6.678 1.00 81.81 168 LEU A O 1
ATOM 1295 N N . ARG A 1 169 ? -28.347 1.889 7.372 1.00 76.56 169 ARG A N 1
ATOM 1296 C CA . ARG A 1 169 ? -29.090 3.106 6.967 1.00 76.56 169 ARG A CA 1
ATOM 1297 C C . ARG A 1 169 ? -29.103 4.183 8.034 1.00 76.56 169 ARG A C 1
ATOM 1299 O O . ARG A 1 169 ? -29.311 5.353 7.718 1.00 76.56 169 ARG A O 1
ATOM 1306 N N . THR A 1 170 ? -28.952 3.781 9.284 1.00 86.06 170 THR A N 1
ATOM 1307 C CA . THR A 1 170 ? -28.810 4.687 10.414 1.00 86.06 170 THR A CA 1
ATOM 1308 C C . THR A 1 170 ? -27.503 4.390 11.125 1.00 86.06 170 THR A C 1
ATOM 1310 O O . THR A 1 170 ? -26.933 3.304 10.993 1.00 86.06 170 THR A O 1
ATOM 1313 N N . HIS A 1 171 ? -27.037 5.373 11.888 1.00 89.44 171 HIS A N 1
ATOM 1314 C CA . HIS A 1 171 ? -25.839 5.219 12.700 1.00 89.44 171 HIS A CA 1
ATOM 1315 C C . HIS A 1 171 ? -25.996 4.057 13.701 1.00 89.44 171 HIS A C 1
ATOM 1317 O O . HIS A 1 171 ? -25.170 3.151 13.703 1.00 89.44 171 HIS A O 1
ATOM 1323 N N . ASP A 1 172 ? -27.127 3.976 14.412 1.00 89.12 172 ASP A N 1
ATOM 1324 C CA . ASP A 1 172 ? -27.412 2.885 15.359 1.00 89.12 172 ASP A CA 1
ATOM 1325 C C . ASP A 1 172 ? -27.479 1.499 14.695 1.00 89.12 172 ASP A C 1
ATOM 1327 O O . ASP A 1 172 ? -26.978 0.515 15.241 1.00 89.12 172 ASP A O 1
ATOM 1331 N N . GLU A 1 173 ? -28.105 1.387 13.516 1.00 89.31 173 GLU A N 1
ATOM 1332 C CA . GLU A 1 173 ? -28.130 0.125 12.761 1.00 89.31 173 GLU A CA 1
ATOM 1333 C C . GLU A 1 173 ? -26.714 -0.305 12.377 1.00 89.31 173 GLU A C 1
ATOM 1335 O O . GLU A 1 173 ? -26.374 -1.486 12.491 1.00 89.31 173 GLU A O 1
ATOM 1340 N N . CYS A 1 174 ? -25.884 0.659 11.969 1.00 91.31 174 CYS A N 1
ATOM 1341 C CA . CYS A 1 174 ? -24.490 0.407 11.665 1.00 91.31 174 CYS A CA 1
ATOM 1342 C C . CYS A 1 174 ? -23.723 -0.083 12.892 1.00 91.31 174 CYS A C 1
ATOM 1344 O O . CYS A 1 174 ? -23.091 -1.133 12.806 1.00 91.31 174 CYS A O 1
ATOM 1346 N N . VAL A 1 175 ? -23.820 0.608 14.032 1.00 90.31 175 VAL A N 1
ATOM 1347 C CA . VAL A 1 175 ? -23.073 0.250 15.248 1.00 90.31 175 VAL A CA 1
ATOM 1348 C C . VAL A 1 175 ? -23.425 -1.163 15.705 1.00 90.31 175 VAL A C 1
ATOM 1350 O O . VAL A 1 175 ? -22.530 -1.987 15.863 1.00 90.31 175 VAL A O 1
ATOM 1353 N N . ASN A 1 176 ? -24.719 -1.485 15.811 1.00 87.94 176 ASN A N 1
ATOM 1354 C CA . ASN A 1 176 ? -25.175 -2.819 16.222 1.00 87.94 176 ASN A CA 1
ATOM 1355 C C . ASN A 1 176 ? -24.688 -3.926 15.274 1.00 87.94 176 ASN A C 1
ATOM 1357 O O . ASN A 1 176 ? -24.420 -5.054 15.690 1.00 87.94 176 ASN A O 1
ATOM 1361 N N . LYS A 1 177 ? -24.608 -3.632 13.971 1.00 89.25 177 LYS A N 1
ATOM 1362 C CA . LYS A 1 177 ? -24.149 -4.608 12.983 1.00 89.25 177 LYS A CA 1
ATOM 1363 C C . LYS A 1 177 ? -22.631 -4.762 13.004 1.00 89.25 177 LYS A C 1
ATOM 1365 O O . LYS A 1 177 ? -22.142 -5.890 12.943 1.00 89.25 177 LYS A O 1
ATOM 1370 N N . MET A 1 178 ? -21.905 -3.651 13.095 1.00 90.19 178 MET A N 1
ATOM 1371 C CA . MET A 1 178 ? -20.447 -3.637 13.147 1.00 90.19 178 MET A CA 1
ATOM 1372 C C . MET A 1 178 ? -19.923 -4.247 14.439 1.00 90.19 178 MET A C 1
ATOM 1374 O O . MET A 1 178 ? -18.910 -4.921 14.381 1.00 90.19 178 MET A O 1
ATOM 1378 N N . GLU A 1 179 ? -20.634 -4.136 15.562 1.00 88.19 179 GLU A N 1
ATOM 1379 C CA . GLU A 1 179 ? -20.283 -4.838 16.803 1.00 88.19 179 GLU A CA 1
ATOM 1380 C C . GLU A 1 179 ? -20.145 -6.353 16.577 1.00 88.19 179 GLU A C 1
ATOM 1382 O O . GLU A 1 179 ? -19.133 -6.952 16.936 1.00 88.19 179 GLU A O 1
ATOM 1387 N N . GLN A 1 180 ? -21.113 -6.972 15.890 1.00 87.00 180 GLN A N 1
ATOM 1388 C CA . GLN A 1 180 ? -21.068 -8.404 15.566 1.00 87.00 180 GLN A CA 1
ATOM 1389 C C . GLN A 1 180 ? -19.914 -8.744 14.617 1.00 87.00 180 GLN A C 1
ATOM 1391 O O . GLN A 1 180 ? -19.203 -9.724 14.830 1.00 87.00 180 GLN A O 1
ATOM 1396 N N . VAL A 1 181 ? -19.721 -7.932 13.573 1.00 88.94 181 VAL A N 1
ATOM 1397 C CA . VAL A 1 181 ? -18.648 -8.132 12.585 1.00 88.94 181 VAL A CA 1
ATOM 1398 C C . VAL A 1 181 ? -17.275 -7.990 13.247 1.00 88.94 181 VAL A C 1
ATOM 1400 O O . VAL A 1 181 ? -16.400 -8.829 13.056 1.00 88.94 181 VAL A O 1
ATOM 1403 N N . CYS A 1 182 ? -17.087 -6.964 14.068 1.00 89.06 182 CYS A N 1
ATOM 1404 C CA . CYS A 1 182 ? -15.846 -6.691 14.778 1.00 89.06 182 CYS A CA 1
ATOM 1405 C C . CYS A 1 182 ? -15.532 -7.748 15.835 1.00 89.06 182 CYS A C 1
ATOM 1407 O O . CYS A 1 182 ? -14.377 -8.156 15.961 1.00 89.06 182 CYS A O 1
ATOM 1409 N N . HIS A 1 183 ? -16.544 -8.264 16.533 1.00 85.69 183 HIS A N 1
ATOM 1410 C CA . HIS A 1 183 ? -16.364 -9.388 17.446 1.00 85.69 183 HIS A CA 1
ATOM 1411 C C . HIS A 1 183 ? -15.772 -10.618 16.739 1.00 85.69 183 HIS A C 1
ATOM 1413 O O . HIS A 1 183 ? -14.906 -11.294 17.289 1.00 85.69 183 HIS A O 1
ATOM 1419 N N . GLU A 1 184 ? -16.214 -10.901 15.513 1.00 86.44 184 GLU A N 1
ATOM 1420 C CA . GLU A 1 184 ? -15.775 -12.077 14.760 1.00 86.44 184 GLU A CA 1
ATOM 1421 C C . GLU A 1 184 ? -14.443 -11.859 14.019 1.00 86.44 184 GLU A C 1
ATOM 1423 O O . GLU A 1 184 ? -13.630 -12.783 13.922 1.00 86.44 184 GLU A O 1
ATOM 1428 N N . TYR A 1 185 ? -14.194 -10.647 13.512 1.00 87.06 185 TYR A N 1
ATOM 1429 C CA . TYR A 1 185 ? -13.136 -10.401 12.524 1.00 87.06 185 TYR A CA 1
ATOM 1430 C C . TYR A 1 185 ? -12.090 -9.350 12.911 1.00 87.06 185 TYR A C 1
ATOM 1432 O O . TYR A 1 185 ? -11.125 -9.187 12.167 1.00 87.06 185 TYR A O 1
ATOM 1440 N N . SER A 1 186 ? -12.208 -8.660 14.049 1.00 86.88 186 SER A N 1
ATOM 1441 C CA . SER A 1 186 ? -11.262 -7.586 14.410 1.00 86.88 186 SER A CA 1
ATOM 1442 C C . SER A 1 186 ? -9.801 -8.049 14.474 1.00 86.88 186 SER A C 1
ATOM 1444 O O . SER A 1 186 ? -8.908 -7.315 14.072 1.00 86.88 186 SER A O 1
ATOM 1446 N N . ASP A 1 187 ? -9.536 -9.294 14.871 1.00 85.06 187 ASP A N 1
ATOM 1447 C CA . ASP A 1 187 ? -8.169 -9.827 14.958 1.00 85.06 187 ASP A CA 1
ATOM 1448 C C . ASP A 1 187 ? -7.630 -10.382 13.623 1.00 85.06 187 ASP A C 1
ATOM 1450 O O . ASP A 1 187 ? -6.546 -10.969 13.585 1.00 85.06 187 ASP A O 1
ATOM 1454 N N . TYR A 1 188 ? -8.375 -10.262 12.517 1.00 87.19 188 TYR A N 1
ATOM 1455 C CA . TYR A 1 188 ? -7.954 -10.822 11.228 1.00 87.19 188 TYR A CA 1
ATOM 1456 C C . TYR A 1 188 ? -6.857 -9.996 10.554 1.00 87.19 188 TYR A C 1
ATOM 1458 O O . TYR A 1 188 ? -6.047 -10.560 9.827 1.00 87.19 188 TYR A O 1
ATOM 1466 N N . THR A 1 189 ? -6.834 -8.678 10.769 1.00 90.31 189 THR A N 1
ATOM 1467 C CA . THR A 1 189 ? -5.788 -7.763 10.286 1.00 90.31 189 THR A CA 1
ATOM 1468 C C . THR A 1 189 ? -5.654 -6.580 11.252 1.00 90.31 189 THR A C 1
ATOM 1470 O O . THR A 1 189 ? -6.634 -6.251 11.926 1.00 90.31 189 THR A O 1
ATOM 1473 N N . PRO A 1 190 ? -4.491 -5.907 11.317 1.00 91.69 190 PRO A N 1
ATOM 1474 C CA . PRO A 1 190 ? -4.339 -4.683 12.102 1.00 91.69 190 PRO A CA 1
ATOM 1475 C C . PRO A 1 190 ? -5.343 -3.593 11.745 1.00 91.69 190 PRO A C 1
ATOM 1477 O O . PRO A 1 190 ? -5.889 -2.948 12.631 1.00 91.69 190 PRO A O 1
ATOM 14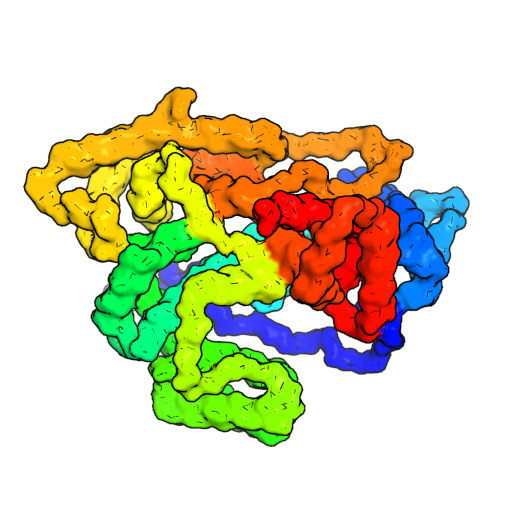80 N N . GLU A 1 191 ? -5.647 -3.449 10.459 1.00 93.31 191 GLU A N 1
ATOM 1481 C CA . GLU A 1 191 ? -6.587 -2.447 9.968 1.00 93.31 191 GLU A CA 1
ATOM 1482 C C . GLU A 1 191 ? -8.028 -2.747 10.400 1.00 93.31 191 GLU A C 1
ATOM 1484 O O . GLU A 1 191 ? -8.777 -1.833 10.729 1.00 93.31 191 GLU A O 1
ATOM 1489 N N . PHE A 1 192 ? -8.433 -4.023 10.449 1.00 91.38 192 PHE A N 1
ATOM 1490 C CA . PHE A 1 192 ? -9.731 -4.380 11.030 1.00 91.38 192 PHE A CA 1
ATOM 1491 C C . PHE A 1 192 ? -9.782 -4.067 12.514 1.00 91.38 192 PHE A C 1
ATOM 1493 O O . PHE A 1 192 ? -10.774 -3.506 12.968 1.00 91.38 192 PHE A O 1
ATOM 1500 N N . LYS A 1 193 ? -8.729 -4.412 13.262 1.00 90.62 193 LYS A N 1
ATOM 1501 C CA . LYS A 1 193 ? -8.656 -4.112 14.692 1.00 90.62 193 LYS A CA 1
ATOM 1502 C C . LYS A 1 193 ? -8.823 -2.620 14.936 1.00 90.62 193 LYS A C 1
ATOM 1504 O O . LYS A 1 193 ? -9.590 -2.228 15.808 1.00 90.62 193 LYS A O 1
ATOM 1509 N N . ASP A 1 194 ? -8.141 -1.825 14.124 1.00 91.75 194 ASP A N 1
ATOM 1510 C CA . ASP A 1 194 ? -8.153 -0.376 14.194 1.00 91.75 194 ASP A CA 1
ATOM 1511 C C . ASP A 1 194 ? -9.530 0.220 13.898 1.00 91.75 194 ASP A C 1
ATOM 1513 O O . ASP A 1 194 ? -10.098 0.932 14.720 1.00 91.75 194 ASP A O 1
ATOM 1517 N N . LEU A 1 195 ? -10.149 -0.176 12.784 1.00 91.25 195 LEU A N 1
ATOM 1518 C CA . LEU A 1 195 ? -11.508 0.255 12.446 1.00 91.25 195 LEU A CA 1
ATOM 1519 C C . LEU A 1 195 ? -12.540 -0.192 13.495 1.00 91.25 195 LEU A C 1
ATOM 1521 O O . LEU A 1 195 ? -13.519 0.506 13.744 1.00 91.25 195 LEU A O 1
ATOM 1525 N N . CYS A 1 196 ? -12.325 -1.342 14.130 1.00 90.12 196 CYS A N 1
ATOM 1526 C CA . CYS A 1 196 ? -13.217 -1.891 15.145 1.00 90.12 196 CYS A CA 1
ATOM 1527 C C . CYS A 1 196 ? -13.029 -1.296 16.546 1.00 90.12 196 CYS A C 1
ATOM 1529 O O . CYS A 1 196 ? -13.891 -1.506 17.400 1.00 90.12 196 CYS A O 1
ATOM 1531 N N . VAL A 1 197 ? -11.940 -0.559 16.796 1.00 86.88 197 VAL A N 1
ATOM 1532 C CA . VAL A 1 197 ? -11.667 0.037 18.113 1.00 86.88 197 VAL A CA 1
ATOM 1533 C C . VAL A 1 197 ? -12.554 1.245 18.412 1.00 86.88 197 VAL A C 1
ATOM 1535 O O . VAL A 1 197 ? -12.680 1.634 19.566 1.00 86.88 197 VAL A O 1
ATOM 1538 N N . ASP A 1 198 ? -13.155 1.848 17.384 1.00 85.81 198 ASP A N 1
ATOM 1539 C CA . ASP A 1 198 ? -14.104 2.952 17.510 1.00 85.81 198 ASP A CA 1
ATOM 1540 C C . ASP A 1 198 ? -15.249 2.774 16.502 1.00 85.81 198 ASP A C 1
ATOM 1542 O O . ASP A 1 198 ? -15.247 3.312 15.390 1.00 85.81 198 ASP A O 1
ATOM 1546 N N . LEU A 1 199 ? -16.265 2.008 16.915 1.00 87.62 199 LEU A N 1
ATOM 1547 C CA . LEU A 1 199 ? -17.445 1.739 16.089 1.00 87.62 199 LEU A CA 1
ATOM 1548 C C . LEU A 1 199 ? -18.218 3.012 15.724 1.00 87.62 199 LEU A C 1
ATOM 1550 O O . LEU A 1 199 ? -18.879 3.048 14.685 1.00 87.62 199 LEU A O 1
ATOM 1554 N N . GLN A 1 200 ? -18.157 4.054 16.558 1.00 87.44 200 GLN A N 1
ATOM 1555 C CA . GLN A 1 200 ? -18.859 5.309 16.297 1.00 87.44 200 GLN A CA 1
ATOM 1556 C C . GLN A 1 200 ? -18.222 6.030 15.111 1.00 87.44 200 GLN A C 1
ATOM 1558 O O . GLN A 1 200 ? -18.933 6.408 14.173 1.00 87.44 200 GLN A O 1
ATOM 1563 N N . SER A 1 201 ? -16.893 6.156 15.137 1.00 87.81 201 SER A N 1
ATOM 1564 C CA . SER A 1 201 ? -16.094 6.747 14.064 1.00 87.81 201 SER A CA 1
ATOM 1565 C C . SER A 1 201 ? -16.154 5.918 12.777 1.00 87.81 201 SER A C 1
ATOM 1567 O O . SER A 1 201 ? -16.386 6.469 11.695 1.00 87.81 201 SER A O 1
ATOM 1569 N N . LEU A 1 202 ? -16.061 4.584 12.876 1.00 90.06 202 LEU A N 1
ATOM 1570 C CA . LEU A 1 202 ? -16.249 3.682 11.734 1.00 90.06 202 LEU A CA 1
ATOM 1571 C C . LEU A 1 202 ? -17.614 3.900 11.077 1.00 90.06 202 LEU A C 1
ATOM 1573 O O . LEU A 1 202 ? -17.699 4.110 9.866 1.00 90.06 202 LEU A O 1
ATOM 1577 N N . CYS A 1 203 ? -18.691 3.888 11.863 1.00 91.69 203 CYS A N 1
ATOM 1578 C CA . CYS A 1 203 ? -20.033 4.068 11.325 1.00 91.69 203 CYS A CA 1
ATOM 1579 C C . CYS A 1 203 ? -20.259 5.467 10.764 1.00 91.69 203 CYS A C 1
ATOM 1581 O O . CYS A 1 203 ? -20.911 5.601 9.732 1.00 91.69 203 CYS A O 1
ATOM 1583 N N . GLN A 1 204 ? -19.680 6.504 11.368 1.00 91.19 204 GLN A N 1
ATOM 1584 C CA . GLN A 1 204 ? -19.690 7.836 10.776 1.00 91.19 204 GLN A CA 1
ATOM 1585 C C . GLN A 1 204 ? -19.001 7.839 9.402 1.00 91.19 204 GLN A C 1
ATOM 1587 O O . GLN A 1 204 ? -19.592 8.302 8.427 1.00 91.19 204 GLN A O 1
ATOM 1592 N N . THR A 1 205 ? -17.811 7.242 9.301 1.00 90.19 205 THR A N 1
ATOM 1593 C CA . THR A 1 205 ? -17.038 7.137 8.053 1.00 90.19 205 THR A CA 1
ATOM 1594 C C . THR A 1 205 ? -17.810 6.384 6.968 1.00 90.19 205 THR A C 1
ATOM 1596 O O . THR A 1 205 ? -17.901 6.840 5.826 1.00 90.19 205 THR A O 1
ATOM 1599 N N . LEU A 1 206 ? -18.424 5.248 7.315 1.00 89.50 206 LEU A N 1
ATOM 1600 C CA . LEU A 1 206 ? -19.252 4.471 6.390 1.00 89.50 206 LEU A CA 1
ATOM 1601 C C . LEU A 1 206 ? -20.463 5.277 5.904 1.00 89.50 206 LEU A C 1
ATOM 1603 O O . LEU A 1 206 ? -20.760 5.279 4.710 1.00 89.50 206 LEU A O 1
ATOM 1607 N N . MET A 1 207 ? -21.136 5.998 6.806 1.00 88.56 207 MET A N 1
ATOM 1608 C CA . MET A 1 207 ? -22.297 6.827 6.473 1.00 88.56 207 MET A CA 1
ATOM 1609 C C . MET A 1 207 ? -21.935 7.996 5.554 1.00 88.56 207 MET A C 1
ATOM 1611 O O . MET A 1 207 ? -22.629 8.232 4.564 1.00 88.56 207 MET A O 1
ATOM 1615 N N . GLU A 1 208 ? -20.836 8.697 5.831 1.00 89.38 208 GLU A N 1
ATOM 1616 C CA . GLU A 1 208 ? -20.309 9.752 4.957 1.00 89.38 208 GLU A CA 1
ATOM 1617 C C . GLU A 1 208 ? -19.924 9.191 3.576 1.00 89.38 208 GLU A C 1
ATOM 1619 O O . GLU A 1 208 ? -20.229 9.793 2.539 1.00 89.38 208 GLU A O 1
ATOM 1624 N N . GLY A 1 209 ? -19.344 7.986 3.546 1.00 87.38 209 GLY A N 1
ATOM 1625 C CA . GLY A 1 209 ? -19.066 7.236 2.322 1.00 87.38 209 GLY A CA 1
ATOM 1626 C C . GLY A 1 209 ? -20.329 6.898 1.521 1.00 87.38 209 GLY A C 1
ATOM 1627 O O . GLY A 1 209 ? -20.343 7.072 0.300 1.00 87.38 209 GLY A O 1
ATOM 1628 N N . PHE A 1 210 ? -21.415 6.476 2.182 1.00 87.38 210 PHE A N 1
ATOM 1629 C CA . PHE A 1 210 ? -22.703 6.246 1.518 1.00 87.38 210 PHE A CA 1
ATOM 1630 C C . PHE A 1 210 ? -23.268 7.530 0.927 1.00 87.38 210 PHE A C 1
ATOM 1632 O O . PHE A 1 210 ? -23.636 7.533 -0.244 1.00 87.38 210 PHE A O 1
ATOM 1639 N N . VAL A 1 211 ? -23.326 8.613 1.706 1.00 88.94 211 VAL A N 1
ATOM 1640 C CA . VAL A 1 211 ? -23.893 9.892 1.251 1.00 88.94 211 VAL A CA 1
ATOM 1641 C C . VAL A 1 211 ? -23.146 10.395 0.017 1.00 88.94 211 VAL A C 1
ATOM 1643 O O . VAL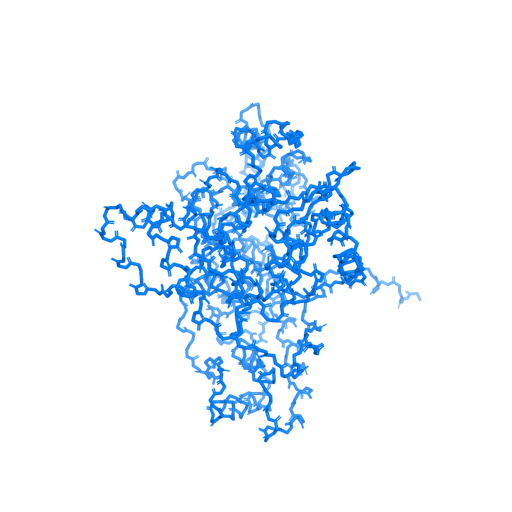 A 1 211 ? -23.755 10.562 -1.039 1.00 88.94 211 VAL A O 1
ATOM 1646 N N . SER A 1 212 ? -21.825 10.540 0.118 1.00 89.88 212 SER A N 1
ATOM 1647 C CA . SER A 1 212 ? -20.990 11.056 -0.974 1.00 89.88 212 SER A CA 1
ATOM 1648 C C . SER A 1 212 ? -21.047 10.181 -2.230 1.00 89.88 212 SER A C 1
ATOM 1650 O O . SER A 1 212 ? -21.196 10.693 -3.343 1.00 89.88 212 SER A O 1
ATOM 1652 N N . THR A 1 213 ? -20.995 8.854 -2.078 1.00 89.56 213 THR A N 1
ATOM 1653 C CA . THR A 1 213 ? -21.049 7.931 -3.220 1.00 89.56 213 THR A CA 1
ATOM 1654 C C . THR A 1 213 ? -22.430 7.916 -3.868 1.00 89.56 213 THR A C 1
ATOM 1656 O O . THR A 1 213 ? -22.530 7.895 -5.095 1.00 89.56 213 THR A O 1
ATOM 1659 N N . CYS A 1 214 ? -23.509 7.957 -3.083 1.00 89.94 214 CYS A N 1
ATOM 1660 C CA . CYS A 1 214 ? -24.863 8.015 -3.626 1.00 89.94 214 CYS A CA 1
ATOM 1661 C C . CYS A 1 214 ? -25.109 9.325 -4.382 1.00 89.94 214 CYS A C 1
ATOM 1663 O O . CYS A 1 214 ? -25.621 9.268 -5.498 1.00 89.94 214 CYS A O 1
ATOM 1665 N N . GLU A 1 215 ? -24.688 10.471 -3.839 1.00 92.31 215 GLU A N 1
ATOM 1666 C CA . GLU A 1 215 ? -24.753 11.765 -4.530 1.00 92.31 215 GLU A CA 1
ATOM 1667 C C . GLU A 1 215 ? -23.952 11.740 -5.836 1.00 92.31 215 GLU A C 1
ATOM 1669 O O . GLU A 1 215 ? -24.447 12.144 -6.891 1.00 92.31 215 GLU A O 1
ATOM 1674 N N . PHE A 1 216 ? -22.735 11.187 -5.811 1.00 91.19 216 PHE A N 1
ATOM 1675 C CA . PHE A 1 216 ? -21.943 11.012 -7.022 1.00 91.19 216 PHE A CA 1
ATOM 1676 C C . PHE A 1 216 ? -22.683 10.151 -8.054 1.00 91.19 216 PHE A C 1
ATOM 1678 O O . PHE A 1 216 ? -22.878 10.594 -9.185 1.00 91.19 216 PHE A O 1
ATOM 1685 N N . LEU A 1 217 ? -23.171 8.966 -7.681 1.00 89.62 217 LEU A N 1
ATOM 1686 C CA . LEU A 1 217 ? -23.916 8.086 -8.588 1.00 89.62 217 LEU A CA 1
ATOM 1687 C C . LEU A 1 217 ? -25.207 8.734 -9.113 1.00 89.62 217 LEU A C 1
ATOM 1689 O O . LEU A 1 217 ? -25.598 8.472 -10.250 1.00 89.62 217 LEU A O 1
ATOM 1693 N N . GLU A 1 218 ? -25.852 9.602 -8.331 1.00 90.38 218 GLU A N 1
ATOM 1694 C CA . GLU A 1 218 ? -27.005 10.399 -8.762 1.00 90.38 218 GLU A CA 1
ATOM 1695 C C . GLU A 1 218 ? -26.659 11.350 -9.902 1.00 90.38 218 GLU A C 1
ATOM 1697 O O . GLU A 1 218 ? -27.373 11.387 -10.907 1.00 90.38 218 GLU A O 1
ATOM 1702 N N . THR A 1 219 ? -25.523 12.045 -9.813 1.00 89.06 219 THR A N 1
ATOM 1703 C CA . THR A 1 219 ? -25.063 12.922 -10.903 1.00 89.06 219 THR A CA 1
ATOM 1704 C C . THR A 1 219 ? -24.795 12.149 -12.199 1.00 89.06 219 THR A C 1
ATOM 1706 O O . THR A 1 219 ? -25.008 12.679 -13.291 1.00 89.06 219 THR A O 1
ATOM 1709 N N . GLN A 1 220 ? -24.410 10.872 -12.093 1.00 86.62 220 GLN A N 1
ATOM 1710 C CA . GLN A 1 220 ? -24.140 9.999 -13.239 1.00 86.62 220 GLN A CA 1
ATOM 1711 C C . GLN A 1 220 ? -25.415 9.411 -13.879 1.00 86.62 220 GLN A C 1
ATOM 1713 O O . GLN A 1 220 ? -25.341 8.794 -14.942 1.00 86.62 220 GLN A O 1
ATOM 1718 N N . GLN A 1 221 ? -26.605 9.614 -13.297 1.00 82.25 221 GLN A N 1
ATOM 1719 C CA . GLN A 1 221 ? -27.856 9.037 -13.820 1.00 82.25 221 GLN A CA 1
ATOM 1720 C C . GLN A 1 221 ? -28.278 9.595 -15.183 1.00 82.25 221 GLN A C 1
ATOM 1722 O O . GLN A 1 221 ? -29.051 8.952 -15.897 1.00 82.25 221 GLN A O 1
ATOM 1727 N N . THR A 1 222 ? -27.792 10.785 -15.540 1.00 78.44 222 THR A N 1
ATOM 1728 C CA . THR A 1 222 ? -28.076 11.438 -16.826 1.00 78.44 222 THR A CA 1
ATOM 1729 C C . THR A 1 222 ? -27.266 10.851 -17.982 1.00 78.44 222 THR A C 1
ATOM 1731 O O . THR A 1 222 ? -27.561 11.137 -19.143 1.00 78.44 222 THR A O 1
ATOM 1734 N N . LEU A 1 223 ? -26.270 10.008 -17.688 1.00 72.69 223 LEU A N 1
ATOM 1735 C CA . LEU A 1 223 ? -25.415 9.421 -18.705 1.00 72.69 223 LEU A CA 1
ATOM 1736 C C . LEU A 1 223 ? -26.197 8.470 -19.618 1.00 72.69 223 LEU A C 1
ATOM 1738 O O . LEU A 1 223 ? -26.962 7.601 -19.183 1.00 72.69 223 LEU A O 1
ATOM 1742 N N . ASN A 1 224 ? -25.958 8.605 -20.921 1.00 71.31 224 ASN A N 1
ATOM 1743 C CA . ASN A 1 224 ? -26.567 7.752 -21.926 1.00 71.31 224 ASN A CA 1
ATOM 1744 C C . ASN A 1 224 ? -25.936 6.352 -21.891 1.00 71.31 224 ASN A C 1
ATOM 1746 O O . ASN A 1 224 ? -24.908 6.097 -22.512 1.00 71.31 224 ASN A O 1
ATOM 1750 N N . THR A 1 225 ? -26.600 5.413 -21.217 1.00 66.44 225 THR A N 1
ATOM 1751 C CA . THR A 1 225 ? -26.199 3.990 -21.144 1.00 66.44 225 THR A CA 1
ATOM 1752 C C . THR A 1 225 ? -26.059 3.287 -22.508 1.00 66.44 225 THR A C 1
ATOM 1754 O O . THR A 1 225 ? -25.552 2.170 -22.573 1.00 66.44 225 THR A O 1
ATOM 1757 N N . LYS A 1 226 ? -26.444 3.917 -23.626 1.00 65.38 226 LYS A N 1
ATOM 1758 C CA . LYS A 1 226 ? -26.173 3.394 -24.976 1.00 65.38 226 LYS A CA 1
ATOM 1759 C C . LYS A 1 226 ? -24.720 3.625 -25.426 1.00 65.38 226 LYS A C 1
ATOM 1761 O O . LYS A 1 226 ? -24.170 2.772 -26.122 1.00 65.38 226 LYS A O 1
ATOM 1766 N N . GLU A 1 227 ? -24.057 4.681 -24.955 1.00 70.69 227 GLU A N 1
ATOM 1767 C CA . GLU A 1 227 ? -22.665 5.052 -25.286 1.00 70.69 227 GLU A CA 1
ATOM 1768 C C . GLU A 1 227 ? -21.674 4.652 -24.176 1.00 70.69 227 GLU A C 1
ATOM 1770 O O . GLU A 1 227 ? -20.767 5.392 -23.812 1.00 70.69 227 GLU A O 1
ATOM 1775 N N . LEU A 1 228 ? -21.855 3.460 -23.598 1.00 77.81 228 LEU A N 1
ATOM 1776 C CA . LEU A 1 228 ? -20.967 2.961 -22.542 1.00 77.81 228 LEU A CA 1
ATOM 1777 C C . LEU A 1 228 ? -19.524 2.790 -23.018 1.00 77.81 228 LEU A C 1
ATOM 1779 O O . LEU A 1 228 ? -19.276 2.037 -23.962 1.00 77.81 228 LEU A O 1
ATOM 1783 N N . SER A 1 229 ? -18.605 3.419 -22.290 1.00 77.94 229 SER A N 1
ATOM 1784 C CA . SER A 1 229 ? -17.171 3.147 -22.326 1.00 77.94 229 SER A CA 1
ATOM 1785 C C . SER A 1 229 ? -16.774 2.162 -21.219 1.00 77.94 229 SER A C 1
ATOM 1787 O O . SER A 1 229 ? -17.480 2.009 -20.219 1.00 77.94 229 SER A O 1
ATOM 1789 N N . LYS A 1 230 ? -15.598 1.535 -21.357 1.00 73.81 230 LYS A N 1
ATOM 1790 C CA . LYS A 1 230 ? -15.009 0.676 -20.313 1.00 73.81 230 LYS A CA 1
ATOM 1791 C C . LYS A 1 230 ? -14.881 1.413 -18.972 1.00 73.81 230 LYS A C 1
ATOM 1793 O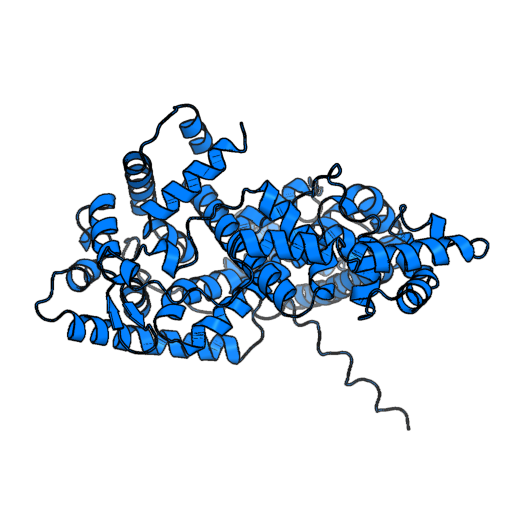 O . LYS A 1 230 ? -15.199 0.847 -17.934 1.00 73.81 230 LYS A O 1
ATOM 1798 N N . THR A 1 231 ? -14.480 2.685 -19.001 1.00 72.38 231 THR A N 1
ATOM 1799 C CA . THR A 1 231 ? -14.356 3.538 -17.808 1.00 72.38 231 THR A CA 1
ATOM 1800 C C . THR A 1 231 ? -15.699 3.740 -17.114 1.00 72.38 231 THR A C 1
ATOM 1802 O O . THR A 1 231 ? -15.781 3.663 -15.893 1.00 72.38 231 THR A O 1
ATOM 1805 N N . MET A 1 232 ? -16.772 3.931 -17.885 1.00 80.69 232 MET A N 1
ATOM 1806 C CA . MET A 1 232 ? -18.115 4.092 -17.333 1.00 80.69 232 MET A CA 1
ATOM 1807 C C . MET A 1 232 ? -18.626 2.802 -16.678 1.00 80.69 232 MET A C 1
ATOM 1809 O O . MET A 1 232 ? -19.302 2.863 -15.654 1.00 80.69 232 MET A O 1
ATOM 1813 N N . CYS A 1 233 ? -18.254 1.635 -17.209 1.00 85.81 233 CYS A N 1
ATOM 1814 C CA . CYS A 1 233 ? -18.539 0.354 -16.564 1.00 85.81 233 CYS A CA 1
ATOM 1815 C C . CYS A 1 233 ? -17.747 0.136 -15.268 1.00 85.81 233 CYS A C 1
ATOM 1817 O O . CYS A 1 233 ? -18.199 -0.623 -14.425 1.00 85.81 233 CYS A O 1
ATOM 1819 N N . GLY A 1 234 ? -16.657 0.873 -15.026 1.00 83.31 234 GLY A N 1
ATOM 1820 C CA . GLY A 1 234 ? -15.985 0.880 -13.720 1.00 83.31 234 GLY A CA 1
ATOM 1821 C C . GLY A 1 234 ? -16.878 1.364 -12.568 1.00 83.31 234 GLY A C 1
ATOM 1822 O O . GLY A 1 234 ? -16.656 0.997 -11.419 1.00 83.31 234 GLY A O 1
ATOM 1823 N N . LEU A 1 235 ? -17.946 2.118 -12.858 1.00 87.75 235 LEU A N 1
ATOM 1824 C CA . LEU A 1 235 ? -18.931 2.532 -11.852 1.00 87.75 235 LEU A CA 1
ATOM 1825 C C . LEU A 1 235 ? -19.747 1.354 -11.290 1.00 87.75 235 LEU A C 1
ATOM 1827 O O . LEU A 1 235 ? -20.421 1.523 -10.272 1.00 87.75 235 LEU A O 1
ATOM 1831 N N . THR A 1 236 ? -19.705 0.165 -11.913 1.00 89.31 236 THR A N 1
ATOM 1832 C CA . THR A 1 236 ? -20.391 -1.012 -11.364 1.00 89.31 236 THR A CA 1
ATOM 1833 C C . THR A 1 236 ? -19.829 -1.436 -10.013 1.00 89.31 236 THR A C 1
ATOM 1835 O O . THR A 1 236 ? -20.611 -1.911 -9.198 1.00 89.31 236 THR A O 1
ATOM 1838 N N . ASP A 1 237 ? -18.537 -1.205 -9.747 1.00 85.69 237 ASP A N 1
ATOM 1839 C CA . ASP A 1 237 ? -17.912 -1.486 -8.444 1.00 85.69 237 ASP A CA 1
ATOM 1840 C C . ASP A 1 237 ? -18.570 -0.634 -7.346 1.00 85.69 237 ASP A C 1
ATOM 1842 O O . ASP A 1 237 ? -19.113 -1.160 -6.380 1.00 85.69 237 ASP A O 1
ATOM 1846 N N . LEU A 1 238 ? -18.655 0.687 -7.556 1.00 87.88 238 LEU A N 1
ATOM 1847 C CA . LEU A 1 238 ? -19.318 1.606 -6.619 1.00 87.88 238 LEU A CA 1
ATOM 1848 C C . LEU A 1 238 ? -20.798 1.260 -6.424 1.00 87.88 238 LEU A C 1
ATOM 1850 O O . LEU A 1 238 ? -21.338 1.342 -5.320 1.00 87.88 238 LEU A O 1
ATOM 1854 N N . CYS A 1 239 ? -21.469 0.869 -7.506 1.00 89.50 239 CYS A N 1
ATOM 1855 C CA . CYS A 1 239 ? -22.849 0.412 -7.450 1.00 89.50 239 CYS A CA 1
ATOM 1856 C C . CYS A 1 239 ? -23.010 -0.868 -6.624 1.00 89.50 239 CYS A C 1
ATOM 1858 O O . CYS A 1 239 ? -24.001 -0.985 -5.905 1.00 89.50 239 CYS A O 1
ATOM 1860 N N . PHE A 1 240 ? -22.085 -1.819 -6.732 1.00 86.81 240 PHE A N 1
ATOM 1861 C CA . PHE A 1 240 ? -22.121 -3.056 -5.961 1.00 86.81 240 PHE A CA 1
ATOM 1862 C C . PHE A 1 240 ? -21.875 -2.789 -4.471 1.00 86.81 240 PHE A C 1
ATOM 1864 O O . PHE A 1 240 ? -22.708 -3.189 -3.652 1.00 86.81 240 PHE A O 1
ATOM 1871 N N . ASP A 1 241 ? -20.813 -2.039 -4.163 1.00 83.62 241 ASP A N 1
ATOM 1872 C CA . ASP A 1 241 ? -20.337 -1.774 -2.802 1.00 83.62 241 ASP A CA 1
ATOM 1873 C C . ASP A 1 241 ? -21.311 -0.854 -2.028 1.00 83.62 241 ASP A C 1
ATOM 1875 O O . ASP A 1 241 ? -21.743 -1.165 -0.916 1.00 83.62 241 ASP A O 1
ATOM 1879 N N . TYR A 1 242 ? -21.732 0.268 -2.629 1.00 86.00 242 TYR A N 1
ATOM 1880 C CA . TYR A 1 242 ? -22.498 1.323 -1.939 1.00 86.00 242 TYR A CA 1
ATOM 1881 C C . TYR A 1 242 ? -23.960 1.416 -2.380 1.00 86.00 242 TYR A C 1
ATOM 1883 O O . TYR A 1 242 ? -24.822 1.873 -1.620 1.00 86.00 242 TYR A O 1
ATOM 1891 N N . GLY A 1 243 ? -24.279 0.967 -3.598 1.00 87.12 243 GLY A N 1
ATOM 1892 C CA . GLY A 1 243 ? -25.576 1.222 -4.232 1.00 87.12 243 GLY A CA 1
ATOM 1893 C C . GLY A 1 243 ? -26.777 0.708 -3.436 1.00 87.12 243 GLY A C 1
ATOM 1894 O O . GLY A 1 243 ? -27.880 1.236 -3.576 1.00 87.12 243 GLY A O 1
ATOM 1895 N N . ARG A 1 244 ? -26.588 -0.285 -2.559 1.00 85.06 244 ARG A N 1
ATOM 1896 C CA . ARG A 1 244 ? -27.657 -0.878 -1.734 1.00 85.06 244 ARG A CA 1
ATOM 1897 C C . ARG A 1 244 ? -28.240 0.096 -0.714 1.00 85.06 244 ARG A C 1
ATOM 1899 O O . ARG A 1 244 ? -29.431 -0.004 -0.405 1.00 85.06 244 ARG A O 1
ATOM 1906 N N . ASN A 1 245 ? -27.427 1.040 -0.243 1.00 85.12 245 ASN A N 1
ATOM 1907 C CA . ASN A 1 245 ? -27.819 2.055 0.734 1.00 85.12 245 ASN A CA 1
ATOM 1908 C C . ASN A 1 245 ? -28.323 3.353 0.074 1.00 85.12 245 ASN A C 1
ATOM 1910 O O . ASN A 1 245 ? -28.844 4.224 0.764 1.00 85.12 245 ASN A O 1
ATOM 1914 N N . CYS A 1 246 ? -28.270 3.456 -1.259 1.00 88.69 246 CYS A N 1
ATOM 1915 C CA . CYS A 1 246 ? -28.790 4.610 -1.989 1.00 88.69 246 CYS A CA 1
ATOM 1916 C C . CYS A 1 246 ? -30.317 4.580 -2.182 1.00 88.69 246 CYS A C 1
ATOM 1918 O O . CYS A 1 246 ? -31.006 3.562 -2.011 1.00 88.69 246 CYS A O 1
ATOM 1920 N N . ASN A 1 247 ? -30.872 5.715 -2.618 1.00 89.38 247 ASN A N 1
ATOM 1921 C CA . ASN A 1 247 ? -32.297 5.835 -2.917 1.00 89.38 247 ASN A CA 1
ATOM 1922 C C . ASN A 1 247 ? -32.744 4.912 -4.078 1.00 89.38 247 ASN A C 1
ATOM 1924 O O . ASN A 1 247 ? -31.961 4.234 -4.746 1.00 89.38 247 ASN A O 1
ATOM 1928 N N . HIS A 1 248 ? -34.057 4.833 -4.312 1.00 90.31 248 HIS A N 1
ATOM 1929 C CA . HIS A 1 248 ? -34.618 3.947 -5.338 1.00 90.31 248 HIS A CA 1
ATOM 1930 C C . HIS A 1 248 ? -34.152 4.279 -6.769 1.00 90.31 248 HIS A C 1
ATOM 1932 O O . HIS A 1 248 ? -33.976 3.371 -7.588 1.00 90.31 248 HIS A O 1
ATOM 1938 N N . GLN A 1 249 ? -33.956 5.561 -7.084 1.00 90.94 249 GLN A N 1
ATOM 1939 C CA . GLN A 1 249 ? -33.550 6.008 -8.417 1.00 90.94 249 GLN A CA 1
ATOM 1940 C C . GLN A 1 249 ? -32.118 5.559 -8.719 1.00 90.94 249 GLN A C 1
ATOM 1942 O O . GLN A 1 249 ? -31.891 4.910 -9.743 1.00 90.94 249 GLN A O 1
ATOM 1947 N N . THR A 1 250 ? -31.197 5.769 -7.778 1.00 91.12 250 THR A N 1
ATOM 1948 C CA . THR A 1 250 ? -29.793 5.345 -7.878 1.00 91.12 250 THR A CA 1
ATOM 1949 C C . THR A 1 250 ? -29.672 3.833 -7.973 1.00 91.12 250 THR A C 1
ATOM 1951 O O . THR A 1 250 ? -28.987 3.315 -8.853 1.00 91.12 250 THR A O 1
ATOM 1954 N N . ARG A 1 251 ? -30.438 3.091 -7.165 1.00 91.06 251 ARG A N 1
ATOM 1955 C CA . ARG A 1 251 ? -30.502 1.623 -7.268 1.00 91.06 251 ARG A CA 1
ATOM 1956 C C . ARG A 1 251 ? -30.974 1.155 -8.642 1.00 91.06 251 ARG A C 1
ATOM 1958 O O . ARG A 1 251 ? -30.430 0.205 -9.202 1.00 91.06 251 ARG A O 1
ATOM 1965 N N . SER A 1 252 ? -31.975 1.829 -9.203 1.00 91.06 252 SER A N 1
ATOM 1966 C CA . SER A 1 252 ? -32.483 1.522 -10.543 1.00 91.06 252 SER A CA 1
ATOM 1967 C C . SER A 1 252 ? -31.449 1.836 -11.627 1.00 91.06 252 SER A C 1
ATOM 1969 O O . SER A 1 252 ? -31.306 1.062 -12.570 1.00 91.06 252 SER A O 1
ATOM 1971 N N . PHE A 1 253 ? -30.712 2.941 -11.489 1.00 91.50 253 PHE A N 1
ATOM 1972 C CA . PHE A 1 253 ? -29.587 3.275 -12.361 1.00 91.50 253 PHE A CA 1
ATOM 1973 C C . PHE A 1 253 ? -28.495 2.204 -12.308 1.00 91.50 253 PHE A C 1
ATOM 1975 O O . PHE A 1 253 ? -28.142 1.672 -13.356 1.00 91.50 253 PHE A O 1
ATOM 1982 N N . CYS A 1 254 ? -28.052 1.804 -11.116 1.00 92.06 254 CYS A N 1
ATOM 1983 C CA . CYS A 1 254 ? -27.037 0.767 -10.940 1.00 92.06 254 CYS A CA 1
ATOM 1984 C C . CYS A 1 254 ? -27.418 -0.564 -11.603 1.00 92.06 254 CYS A C 1
ATOM 1986 O O . CYS A 1 254 ? -2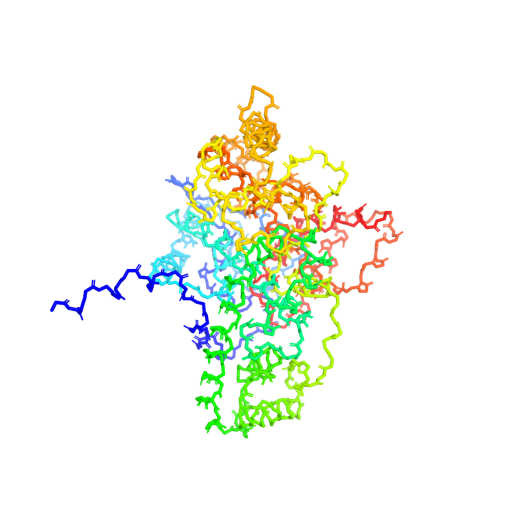6.605 -1.165 -12.303 1.00 92.06 254 CYS A O 1
ATOM 1988 N N . LYS A 1 255 ? -28.680 -0.999 -11.471 1.00 92.00 255 LYS A N 1
ATOM 1989 C CA . LYS A 1 255 ? -29.178 -2.210 -12.151 1.00 92.00 255 LYS A CA 1
ATOM 1990 C C . LYS A 1 255 ? -29.135 -2.092 -13.677 1.00 92.00 255 LYS A C 1
ATOM 1992 O O . LYS A 1 255 ? -28.748 -3.044 -14.358 1.00 92.00 255 LYS A O 1
ATOM 1997 N N . ARG A 1 256 ? -29.521 -0.930 -14.223 1.00 91.38 256 ARG A N 1
ATOM 1998 C CA . ARG A 1 256 ? -29.454 -0.668 -15.671 1.00 91.38 256 ARG A CA 1
ATOM 1999 C C . ARG A 1 256 ? -28.014 -0.621 -16.168 1.00 91.38 256 ARG A C 1
ATOM 2001 O O . ARG A 1 256 ? -27.734 -1.199 -17.215 1.00 91.38 256 ARG A O 1
ATOM 2008 N N . LEU A 1 257 ? -27.126 0.043 -15.428 1.00 90.75 257 LEU A N 1
ATOM 2009 C CA . LEU A 1 257 ? -25.707 0.146 -15.751 1.00 90.75 257 LEU A CA 1
ATOM 2010 C C . LEU A 1 257 ? -25.072 -1.244 -15.824 1.00 90.75 257 LEU A C 1
ATOM 2012 O O . LEU A 1 257 ? -24.509 -1.581 -16.860 1.00 90.75 257 LEU A O 1
ATOM 2016 N N . HIS A 1 258 ? -25.249 -2.065 -14.782 1.00 92.12 258 HIS A N 1
ATOM 2017 C CA . HIS A 1 258 ? -24.755 -3.443 -14.751 1.00 92.12 258 HIS A CA 1
ATOM 2018 C C . HIS A 1 258 ? -25.224 -4.236 -15.976 1.00 92.12 258 HIS A C 1
ATOM 2020 O O . HIS A 1 258 ? -24.402 -4.721 -16.747 1.00 92.12 258 HIS A O 1
ATOM 2026 N N . SER A 1 259 ? -26.542 -4.297 -16.204 1.00 91.31 259 SER A N 1
ATOM 2027 C CA . SER A 1 259 ? -27.127 -5.058 -17.322 1.00 91.31 259 SER A CA 1
ATOM 2028 C C . SER A 1 259 ? -26.594 -4.591 -18.681 1.00 91.31 259 SER A C 1
ATOM 2030 O O . SER A 1 259 ? -26.360 -5.390 -19.584 1.00 91.31 259 SER A O 1
ATOM 2032 N N . SER A 1 260 ? -26.385 -3.282 -18.834 1.00 89.88 260 SER A N 1
ATOM 2033 C CA . SER A 1 260 ? -25.898 -2.703 -20.086 1.00 89.88 260 SER A CA 1
ATOM 2034 C C . SER A 1 260 ? -24.413 -3.008 -20.313 1.00 89.88 260 SER A C 1
ATOM 2036 O O . SER A 1 260 ? -24.034 -3.361 -21.428 1.00 89.88 260 SER A O 1
ATOM 2038 N N . CYS A 1 261 ? -23.581 -2.926 -19.273 1.00 90.06 261 CYS A N 1
ATOM 2039 C CA . CYS A 1 261 ? -22.163 -3.287 -19.341 1.00 90.06 261 CYS A CA 1
ATOM 2040 C C . CYS A 1 261 ? -21.963 -4.783 -19.614 1.00 90.06 261 CYS A C 1
ATOM 2042 O O . CYS A 1 261 ? -21.197 -5.141 -20.509 1.00 90.06 261 CYS A O 1
ATOM 2044 N N . GLU A 1 262 ? -22.723 -5.635 -18.926 1.00 90.62 262 GLU A N 1
ATOM 2045 C CA . GLU A 1 262 ? -22.727 -7.085 -19.125 1.00 90.62 262 GLU A CA 1
ATOM 2046 C C . GLU A 1 262 ? -23.140 -7.450 -20.559 1.00 90.62 262 GLU A C 1
ATOM 2048 O O . GLU A 1 262 ? -22.446 -8.209 -21.231 1.00 90.62 262 GLU A O 1
ATOM 2053 N N . SER A 1 263 ? -24.201 -6.826 -21.093 1.00 88.88 263 SER A N 1
ATOM 2054 C CA . SER A 1 263 ? -24.655 -7.062 -22.475 1.00 88.88 263 SER A CA 1
ATOM 2055 C C . SER A 1 263 ? -23.618 -6.695 -23.546 1.00 88.88 263 SER A C 1
ATOM 2057 O O . SER A 1 263 ? -23.656 -7.232 -24.652 1.00 88.88 263 SER A O 1
ATOM 2059 N N . LYS A 1 264 ? -22.682 -5.793 -23.222 1.00 86.19 264 LYS A N 1
ATOM 2060 C CA . LYS A 1 264 ? -21.569 -5.394 -24.095 1.00 86.19 264 LYS A CA 1
ATOM 2061 C C . LYS A 1 264 ? -20.306 -6.238 -23.887 1.00 86.19 264 LYS A C 1
ATOM 2063 O O . LYS A 1 264 ? -19.312 -6.001 -24.568 1.00 86.19 264 LYS A O 1
ATOM 2068 N N . GLY A 1 265 ? -20.326 -7.201 -22.965 1.00 84.44 265 GLY A N 1
ATOM 2069 C CA . GLY A 1 265 ? -19.169 -8.030 -22.629 1.00 84.44 265 GLY A CA 1
ATOM 2070 C C . GLY A 1 265 ? -18.065 -7.277 -21.885 1.00 84.44 265 GLY A C 1
ATOM 2071 O O . GLY A 1 265 ? -16.919 -7.727 -21.882 1.00 84.44 265 GLY A O 1
ATOM 2072 N N . TYR A 1 266 ? -18.372 -6.126 -21.276 1.00 82.75 266 TYR A N 1
ATOM 2073 C CA . TYR A 1 266 ? -17.419 -5.463 -20.392 1.00 82.75 266 TYR A CA 1
ATOM 2074 C C . TYR A 1 266 ? -17.352 -6.184 -19.041 1.00 82.75 266 TYR A C 1
ATOM 2076 O O . TYR A 1 266 ? -18.367 -6.719 -18.591 1.00 82.75 266 TYR A O 1
ATOM 2084 N N . PRO A 1 267 ? -16.188 -6.178 -18.366 1.00 77.81 267 PRO A N 1
ATOM 2085 C CA . PRO A 1 267 ? -16.102 -6.625 -16.982 1.00 77.81 267 PRO A CA 1
ATOM 2086 C C . PRO A 1 267 ? -17.078 -5.831 -16.108 1.00 77.81 267 PRO A C 1
ATOM 2088 O O . PRO A 1 267 ? -17.128 -4.603 -16.206 1.00 77.81 267 PRO A O 1
ATOM 2091 N N . VAL A 1 268 ? -17.840 -6.533 -15.271 1.00 84.31 268 VAL A N 1
ATOM 2092 C CA . VAL A 1 268 ? -18.791 -5.946 -14.321 1.00 84.31 268 VAL A CA 1
ATOM 2093 C C . VAL A 1 268 ? -18.590 -6.551 -12.938 1.00 84.31 268 VAL A C 1
ATOM 2095 O O . VAL A 1 268 ? -18.285 -7.739 -12.811 1.00 84.31 268 VAL A O 1
ATOM 2098 N N . ALA A 1 269 ? -18.776 -5.729 -11.907 1.00 82.44 269 ALA A N 1
ATOM 2099 C CA . ALA A 1 269 ? -18.947 -6.206 -10.537 1.00 82.44 269 ALA A CA 1
ATOM 2100 C C . ALA A 1 269 ? -20.222 -7.059 -10.422 1.00 82.44 269 ALA A C 1
ATOM 2102 O O . ALA A 1 269 ? -21.093 -6.949 -11.287 1.00 82.44 269 ALA A O 1
ATOM 2103 N N . PRO A 1 270 ? -20.391 -7.862 -9.357 1.00 84.88 270 PRO A N 1
ATOM 2104 C CA . PRO A 1 270 ? -21.638 -8.582 -9.136 1.00 84.88 270 PRO A CA 1
ATOM 2105 C C . PRO A 1 270 ? -22.865 -7.655 -9.109 1.00 84.88 270 PRO A C 1
ATOM 2107 O O . PRO A 1 270 ? -22.803 -6.488 -8.712 1.00 84.88 270 PRO A O 1
ATOM 2110 N N . ALA A 1 271 ? -24.012 -8.188 -9.531 1.00 84.62 271 ALA A N 1
ATOM 2111 C CA . ALA A 1 271 ? -25.239 -7.411 -9.636 1.00 84.62 271 ALA A CA 1
ATOM 2112 C C . ALA A 1 271 ? -25.712 -6.880 -8.276 1.00 84.62 271 ALA A C 1
ATOM 2114 O O . ALA A 1 271 ? -25.688 -7.575 -7.260 1.00 84.62 271 ALA A O 1
ATOM 2115 N N . LEU A 1 272 ? -26.249 -5.657 -8.274 1.00 83.38 272 LEU A N 1
ATOM 2116 C CA . LEU A 1 272 ? -26.848 -5.057 -7.084 1.00 83.38 272 LEU A CA 1
ATOM 2117 C C . LEU A 1 272 ? -27.939 -5.972 -6.492 1.00 83.38 272 LEU A C 1
ATOM 2119 O O . LEU A 1 272 ? -28.998 -6.159 -7.099 1.00 83.38 272 LEU A O 1
ATOM 2123 N N . GLY A 1 273 ? -27.704 -6.459 -5.271 1.00 71.69 273 GLY A N 1
ATOM 2124 C CA . GLY A 1 273 ? -28.597 -7.372 -4.551 1.00 71.69 273 GLY A CA 1
ATOM 2125 C C . GLY A 1 273 ? -28.166 -8.840 -4.579 1.00 71.69 273 GLY A C 1
ATOM 2126 O O . GLY A 1 273 ? -28.848 -9.664 -3.972 1.00 71.69 273 GLY A O 1
ATOM 2127 N N . SER A 1 274 ? -27.051 -9.185 -5.232 1.00 77.19 274 SER A N 1
ATOM 2128 C CA . SER A 1 274 ? -26.407 -10.480 -5.002 1.00 77.19 274 SER A CA 1
ATOM 2129 C C . SER A 1 274 ? -25.950 -10.579 -3.543 1.00 77.19 274 SER A C 1
ATOM 2131 O O . SER A 1 274 ? -25.618 -9.573 -2.915 1.00 77.19 274 SER A O 1
ATOM 2133 N N . SER A 1 275 ? -25.922 -11.773 -2.956 1.00 68.00 275 SER A N 1
ATOM 2134 C CA . SER A 1 275 ? -25.293 -11.924 -1.642 1.00 68.00 275 SER A CA 1
ATOM 2135 C C . SER A 1 275 ? -23.820 -11.536 -1.735 1.00 68.00 275 SER A C 1
ATOM 2137 O O . SER A 1 275 ? -23.155 -11.832 -2.732 1.00 68.00 275 SER A O 1
ATOM 2139 N N . TYR A 1 276 ? -23.305 -10.890 -0.692 1.00 68.69 276 TYR A N 1
ATOM 2140 C CA . TYR A 1 276 ? -21.868 -10.863 -0.482 1.00 68.69 276 TYR A CA 1
ATOM 2141 C C . TYR A 1 276 ? -21.453 -12.299 -0.140 1.00 68.69 276 TYR A C 1
ATOM 2143 O O . TYR A 1 276 ? -21.647 -12.773 0.974 1.00 68.69 276 TYR A O 1
ATOM 2151 N N . GLU A 1 277 ? -20.975 -13.053 -1.129 1.00 56.81 277 GLU A N 1
ATOM 2152 C CA . GLU A 1 277 ? -20.291 -14.329 -0.890 1.00 56.81 277 GLU A CA 1
ATOM 2153 C C . GLU A 1 277 ? -18.877 -14.034 -0.373 1.00 56.81 277 GLU A C 1
ATOM 2155 O O . GLU A 1 277 ? -17.890 -14.297 -1.065 1.00 56.81 277 GLU A O 1
ATOM 2160 N N . THR A 1 278 ? -18.758 -13.369 0.775 1.00 58.69 278 THR A N 1
ATOM 2161 C CA . THR A 1 278 ? -17.470 -12.861 1.259 1.00 58.69 278 THR A CA 1
ATOM 2162 C C . THR A 1 278 ? -17.264 -13.240 2.715 1.00 58.69 278 THR A C 1
ATOM 2164 O O . THR A 1 278 ? -17.869 -12.689 3.628 1.00 58.69 278 THR A O 1
ATOM 2167 N N . THR A 1 279 ? -16.348 -14.176 2.928 1.00 65.25 279 THR A N 1
ATOM 2168 C CA . THR A 1 279 ? -15.471 -14.136 4.100 1.00 65.25 279 THR A CA 1
ATOM 2169 C C . THR A 1 279 ? -14.429 -13.036 3.876 1.00 65.25 279 THR A C 1
ATOM 2171 O O . THR A 1 279 ? -14.036 -12.871 2.715 1.00 65.25 279 THR A O 1
ATOM 2174 N N . PRO A 1 280 ? -13.878 -12.387 4.921 1.00 68.62 280 PRO A N 1
ATOM 2175 C CA . PRO A 1 280 ? -12.827 -11.377 4.756 1.00 68.62 280 PRO A CA 1
ATOM 2176 C C . PRO A 1 280 ? -11.680 -11.860 3.863 1.00 68.62 280 PRO A C 1
ATOM 2178 O O . PRO A 1 280 ? -11.164 -11.111 3.046 1.00 68.62 280 PRO A O 1
ATOM 2181 N N . LYS A 1 281 ? -11.367 -13.160 3.916 1.00 76.19 281 LYS A N 1
ATOM 2182 C CA . LYS A 1 281 ? -10.397 -13.823 3.039 1.00 76.19 281 LYS A CA 1
ATOM 2183 C C . LYS A 1 281 ? -10.541 -13.472 1.547 1.00 76.19 281 LYS A C 1
ATOM 2185 O O . LYS A 1 281 ? -9.527 -13.270 0.894 1.00 76.19 281 LYS A O 1
ATOM 2190 N N . LYS A 1 282 ? -11.761 -13.378 1.007 1.00 79.25 282 LYS A N 1
ATOM 2191 C CA . LYS A 1 282 ? -11.979 -13.099 -0.423 1.00 79.25 282 LYS A CA 1
ATOM 2192 C C . LYS A 1 282 ? -11.615 -11.659 -0.782 1.00 79.25 282 LYS A C 1
ATOM 2194 O O . LYS A 1 282 ? -10.955 -11.445 -1.791 1.00 79.25 282 LYS A O 1
ATOM 2199 N N . ASP A 1 283 ? -11.997 -10.698 0.056 1.00 79.94 283 ASP A N 1
ATOM 2200 C CA . ASP A 1 283 ? -11.640 -9.290 -0.142 1.00 79.94 283 ASP A CA 1
ATOM 2201 C C . ASP A 1 283 ? -10.129 -9.071 0.047 1.00 79.94 283 ASP A C 1
ATOM 2203 O O . ASP A 1 283 ? -9.510 -8.329 -0.713 1.00 79.94 283 ASP A O 1
ATOM 2207 N N . LEU A 1 284 ? -9.499 -9.779 0.995 1.00 79.88 284 LEU A N 1
ATOM 2208 C CA . LEU A 1 284 ? -8.041 -9.743 1.172 1.00 79.88 284 LEU A CA 1
ATOM 2209 C C . LEU A 1 284 ? -7.294 -10.378 -0.018 1.00 79.88 284 LEU A C 1
ATOM 2211 O O . LEU A 1 284 ? -6.273 -9.857 -0.465 1.00 79.88 284 LEU A O 1
ATOM 2215 N N . GLU A 1 285 ? -7.808 -11.475 -0.584 1.00 78.44 285 GLU A N 1
ATOM 2216 C CA . GLU A 1 285 ? -7.268 -12.067 -1.816 1.00 78.44 285 GLU A CA 1
ATOM 2217 C C . GLU A 1 285 ? -7.450 -11.146 -3.036 1.00 78.44 285 GLU A C 1
ATOM 2219 O O . GLU A 1 285 ? -6.559 -11.070 -3.894 1.00 78.44 285 GLU A O 1
ATOM 2224 N N . GLU A 1 286 ? -8.580 -10.434 -3.122 1.00 78.44 286 GLU A N 1
ATOM 2225 C CA . GLU A 1 286 ? -8.802 -9.388 -4.125 1.00 78.44 286 GLU A CA 1
ATOM 2226 C C . GLU A 1 286 ? -7.778 -8.266 -3.953 1.00 78.44 286 GLU A C 1
ATOM 2228 O O . GLU A 1 286 ? -7.178 -7.851 -4.940 1.00 78.44 286 GLU A O 1
ATOM 2233 N N . ALA A 1 287 ? -7.510 -7.822 -2.724 1.00 78.25 287 ALA A N 1
ATOM 2234 C CA . ALA A 1 287 ? -6.541 -6.767 -2.454 1.00 78.25 287 ALA A CA 1
ATOM 2235 C C . ALA A 1 287 ? -5.120 -7.140 -2.868 1.00 78.25 287 ALA A C 1
ATOM 2237 O O . ALA A 1 287 ? -4.444 -6.340 -3.520 1.00 78.25 287 ALA A O 1
ATOM 2238 N N . LEU A 1 288 ? -4.699 -8.378 -2.597 1.00 77.19 288 LEU A N 1
ATOM 2239 C CA . LEU A 1 288 ? -3.442 -8.893 -3.127 1.00 77.19 288 LEU A CA 1
ATOM 2240 C C . LEU A 1 288 ? -3.451 -8.848 -4.656 1.00 77.19 288 LEU A C 1
ATOM 2242 O O . LEU A 1 288 ? -2.523 -8.341 -5.264 1.00 77.19 288 LEU A O 1
ATOM 2246 N N . THR A 1 289 ? -4.512 -9.328 -5.297 1.00 74.69 289 THR A N 1
ATOM 2247 C CA . THR A 1 289 ? -4.555 -9.450 -6.764 1.00 74.69 289 THR A CA 1
ATOM 2248 C C . THR A 1 289 ? -4.657 -8.089 -7.476 1.00 74.69 289 THR A C 1
ATOM 2250 O O . THR A 1 289 ? -4.079 -7.907 -8.549 1.00 74.69 289 THR A O 1
ATOM 2253 N N . LYS A 1 290 ? -5.390 -7.132 -6.896 1.00 75.69 290 LYS A N 1
ATOM 2254 C CA . LYS A 1 290 ? -5.728 -5.827 -7.488 1.00 75.69 290 LYS A CA 1
ATOM 2255 C C . LYS A 1 290 ? -4.725 -4.738 -7.123 1.00 75.69 290 LYS A C 1
ATOM 2257 O O . LYS A 1 290 ? -4.345 -3.951 -7.990 1.00 75.69 290 LYS A O 1
ATOM 2262 N N . TYR A 1 291 ? -4.325 -4.691 -5.857 1.00 79.38 291 TYR A N 1
ATOM 2263 C CA . TYR A 1 291 ? -3.451 -3.656 -5.309 1.00 79.38 291 TYR A CA 1
ATOM 2264 C C . TYR A 1 291 ? -2.060 -4.178 -4.967 1.00 79.38 291 TYR A C 1
ATOM 2266 O O . TYR A 1 291 ? -1.210 -3.377 -4.606 1.00 79.38 291 TYR A O 1
ATOM 2274 N N . GLY A 1 292 ? -1.806 -5.485 -5.085 1.00 77.38 292 GLY A N 1
ATOM 2275 C CA . GLY A 1 292 ? -0.510 -6.054 -4.736 1.00 77.38 292 GLY A CA 1
ATOM 2276 C C . GLY A 1 292 ? -0.213 -5.930 -3.254 1.00 77.38 292 GLY A C 1
ATOM 2277 O O . GLY A 1 292 ? 0.937 -5.726 -2.906 1.00 77.38 292 GLY A O 1
ATOM 2278 N N . VAL A 1 293 ? -1.233 -5.986 -2.393 1.00 82.88 293 VAL A N 1
ATOM 2279 C CA . VAL A 1 293 ? -1.050 -5.790 -0.957 1.00 82.88 293 VAL A CA 1
ATOM 2280 C C . VAL A 1 293 ? -1.359 -7.052 -0.183 1.00 82.88 293 VAL A C 1
ATOM 2282 O O . VAL A 1 293 ? -2.438 -7.630 -0.290 1.00 82.88 293 VAL A O 1
ATOM 2285 N N . TYR A 1 294 ? -0.393 -7.456 0.632 1.00 80.94 294 TYR A N 1
ATOM 2286 C CA . TYR A 1 294 ? -0.580 -8.523 1.586 1.00 80.94 294 TYR A CA 1
ATOM 2287 C C . TYR A 1 294 ? -1.233 -8.006 2.873 1.00 80.94 294 TYR A C 1
ATOM 2289 O O . TYR A 1 294 ? -0.781 -7.034 3.479 1.00 80.94 294 TYR A O 1
ATOM 2297 N N . MET A 1 295 ? -2.283 -8.692 3.308 1.00 84.38 295 MET A N 1
ATOM 2298 C CA . MET A 1 295 ? -2.952 -8.489 4.587 1.00 84.38 295 MET A CA 1
ATOM 2299 C C . MET A 1 295 ? -3.272 -9.864 5.155 1.00 84.38 295 MET A C 1
ATOM 2301 O O . MET A 1 295 ? -3.771 -10.734 4.441 1.00 84.38 295 MET A O 1
ATOM 2305 N N . GLY A 1 296 ? -2.984 -10.075 6.431 1.00 82.81 296 GLY A N 1
ATOM 2306 C CA . GLY A 1 296 ? -3.185 -11.376 7.045 1.00 82.81 296 GLY A CA 1
ATOM 2307 C C . GLY A 1 296 ? -3.275 -11.293 8.553 1.00 82.81 296 GLY A C 1
ATOM 2308 O O . GLY A 1 296 ? -2.962 -10.264 9.157 1.00 82.81 296 GLY A O 1
ATOM 2309 N N . ARG A 1 297 ? -3.689 -12.418 9.135 1.00 85.50 297 ARG A N 1
ATOM 2310 C CA . ARG A 1 297 ? -3.835 -12.585 10.574 1.00 85.50 297 ARG A CA 1
ATOM 2311 C C . ARG A 1 297 ? -2.457 -12.746 11.217 1.00 85.50 297 ARG A C 1
ATOM 2313 O O . ARG A 1 297 ? -1.774 -13.720 10.891 1.00 85.50 297 ARG A O 1
ATOM 2320 N N . PRO A 1 298 ? -2.046 -11.839 12.121 1.00 83.19 298 PRO A N 1
ATOM 2321 C CA . PRO A 1 298 ? -0.837 -12.031 12.918 1.00 83.19 298 PRO A CA 1
ATOM 2322 C C . PRO A 1 298 ? -0.943 -13.317 13.747 1.00 83.19 298 PRO A C 1
ATOM 2324 O O . PRO A 1 298 ? -2.049 -13.744 14.085 1.00 83.19 298 PRO A O 1
ATOM 2327 N N . ASP A 1 299 ? 0.188 -13.943 14.082 1.00 80.62 299 ASP A N 1
ATOM 2328 C CA . ASP A 1 299 ? 0.189 -15.191 14.853 1.00 80.62 299 ASP A CA 1
ATOM 2329 C C . ASP A 1 299 ? -0.418 -14.961 16.246 1.00 80.62 299 ASP A C 1
ATOM 2331 O O . ASP A 1 299 ? 0.191 -14.256 17.058 1.00 80.62 299 ASP A O 1
ATOM 2335 N N . PRO A 1 300 ? -1.573 -15.573 16.575 1.00 67.81 300 PRO A N 1
ATOM 2336 C CA . PRO A 1 300 ? -2.203 -15.385 17.877 1.00 67.81 300 PRO A CA 1
ATOM 2337 C C . PRO A 1 300 ? -1.379 -15.989 19.026 1.00 67.81 300 PRO A C 1
ATOM 2339 O O . PRO A 1 300 ? -1.612 -15.654 20.184 1.00 67.81 300 PRO A O 1
ATOM 2342 N N . ASN A 1 301 ? -0.426 -16.883 18.732 1.00 66.38 301 ASN A N 1
ATOM 2343 C CA . ASN A 1 301 ? 0.422 -17.524 19.738 1.00 66.38 301 ASN A CA 1
ATOM 2344 C C . ASN A 1 301 ? 1.693 -16.725 20.047 1.00 66.38 301 ASN A C 1
ATOM 2346 O O . ASN A 1 301 ? 2.378 -17.022 21.035 1.00 66.38 301 ASN A O 1
ATOM 2350 N N . LYS A 1 302 ? 2.035 -15.714 19.236 1.00 67.12 302 LYS A N 1
ATOM 2351 C CA . LYS A 1 302 ? 3.141 -14.816 19.569 1.00 67.12 302 LYS A CA 1
ATOM 2352 C C . LYS A 1 302 ? 2.726 -13.932 20.735 1.00 67.12 302 LYS A C 1
ATOM 2354 O O . LYS A 1 302 ? 1.735 -13.215 20.680 1.00 67.12 302 LYS A O 1
ATOM 2359 N N . LYS A 1 303 ? 3.533 -13.970 21.797 1.00 54.69 303 LYS A N 1
ATOM 2360 C CA . LYS A 1 303 ? 3.412 -13.119 22.989 1.00 54.69 303 LYS A CA 1
ATOM 2361 C C . LYS A 1 303 ? 3.804 -11.665 22.672 1.00 54.69 303 LYS A C 1
ATOM 2363 O O . LYS A 1 303 ? 4.708 -11.124 23.303 1.00 54.69 303 LYS A O 1
ATOM 2368 N N . ASN A 1 304 ? 3.168 -11.049 21.684 1.00 55.22 304 ASN A N 1
ATOM 2369 C CA . ASN A 1 304 ? 3.269 -9.612 21.440 1.00 55.22 304 ASN A CA 1
ATOM 2370 C C . ASN A 1 304 ? 2.318 -8.894 22.409 1.00 55.22 304 ASN A C 1
ATOM 2372 O O . ASN A 1 304 ? 1.371 -9.522 22.890 1.00 55.22 304 ASN A O 1
ATOM 2376 N N . PRO A 1 305 ? 2.635 -7.662 22.847 1.00 54.12 305 PRO A N 1
ATOM 2377 C CA . PRO A 1 305 ? 2.134 -7.155 24.108 1.00 54.12 305 PRO A CA 1
ATOM 2378 C C . PRO A 1 305 ? 0.613 -7.119 24.104 1.00 54.12 305 PRO A C 1
ATOM 2380 O O . PRO A 1 305 ? -0.020 -6.533 23.229 1.00 54.12 305 PRO A O 1
ATOM 2383 N N . TRP A 1 306 ? 0.079 -7.771 25.133 1.00 63.47 306 TRP A N 1
ATOM 2384 C CA . TRP A 1 306 ? -1.282 -7.671 25.619 1.00 63.47 306 TRP A CA 1
ATOM 2385 C C . TRP A 1 306 ? -1.723 -6.204 25.505 1.00 63.47 306 TRP A C 1
ATOM 2387 O O . TRP A 1 306 ? -1.076 -5.328 26.096 1.00 63.47 306 TRP A O 1
ATOM 2397 N N . ASP A 1 307 ? -2.778 -6.002 24.707 1.00 75.25 307 ASP A N 1
ATOM 2398 C CA . ASP A 1 307 ? -3.560 -4.779 24.465 1.00 75.25 307 ASP A CA 1
ATOM 2399 C C . ASP A 1 307 ? -3.255 -3.950 23.174 1.00 75.25 307 ASP A C 1
ATOM 2401 O O . ASP A 1 307 ? -3.124 -2.727 23.270 1.00 75.25 307 ASP A O 1
ATOM 2405 N N . PRO A 1 308 ? -3.207 -4.530 21.943 1.00 85.31 308 PRO A N 1
ATOM 2406 C CA . PRO A 1 308 ? -3.120 -3.762 20.681 1.00 85.31 308 PRO A CA 1
ATOM 2407 C C . PRO A 1 308 ? -4.148 -2.628 20.575 1.00 85.31 308 PRO A C 1
ATOM 2409 O O . PRO A 1 308 ? -3.830 -1.526 20.144 1.00 85.31 308 PRO A O 1
ATOM 2412 N N . SER A 1 309 ? -5.364 -2.875 21.045 1.00 85.38 309 SER A N 1
ATOM 2413 C CA . SER A 1 309 ? -6.479 -1.927 21.036 1.00 85.38 309 SER A CA 1
ATOM 2414 C C . SER A 1 309 ? -6.209 -0.701 21.898 1.00 85.38 309 SER A C 1
ATOM 2416 O O . SER A 1 309 ? -6.509 0.418 21.501 1.00 85.38 309 SER A O 1
ATOM 2418 N N . LEU A 1 310 ? -5.562 -0.885 23.051 1.00 84.25 310 LEU A N 1
ATOM 2419 C CA . LEU A 1 310 ? -5.157 0.230 23.902 1.00 84.25 310 LEU A CA 1
ATOM 2420 C C . LEU A 1 310 ? -4.065 1.069 23.229 1.00 84.25 310 LEU A C 1
ATOM 2422 O O . LEU A 1 310 ? -4.071 2.294 23.329 1.00 84.25 310 LEU A O 1
ATOM 2426 N N . CYS A 1 311 ? -3.151 0.422 22.503 1.00 88.56 311 CYS A N 1
ATOM 2427 C CA . CYS A 1 311 ? -2.181 1.125 21.673 1.00 88.56 311 CYS A CA 1
ATOM 2428 C C . CYS A 1 311 ? -2.869 1.939 20.573 1.00 88.56 311 CYS A C 1
ATOM 2430 O O . CYS A 1 311 ? -2.587 3.128 20.479 1.00 88.56 311 CYS A O 1
ATOM 2432 N N . LEU A 1 312 ? -3.798 1.358 19.812 1.00 89.38 312 LEU A N 1
ATOM 2433 C CA . LEU A 1 312 ? -4.561 2.065 18.771 1.00 89.38 312 LEU A CA 1
ATOM 2434 C C . LEU A 1 312 ? -5.318 3.279 19.329 1.00 89.38 312 LEU A C 1
ATOM 2436 O O . LEU A 1 312 ? -5.228 4.384 18.802 1.00 89.38 312 LEU A O 1
ATOM 2440 N N . LEU A 1 313 ? -5.967 3.120 20.479 1.00 86.50 313 LEU A N 1
ATOM 2441 C CA . LEU A 1 313 ? -6.650 4.203 21.185 1.00 86.50 313 LEU A CA 1
ATOM 2442 C C . LEU A 1 313 ? -5.709 5.360 21.582 1.00 86.50 313 LEU A C 1
ATOM 2444 O O . LEU A 1 313 ? -6.036 6.545 21.432 1.00 86.50 313 LEU A O 1
ATOM 2448 N N . LEU A 1 314 ? -4.497 5.041 22.041 1.00 88.31 314 LEU A N 1
ATOM 2449 C CA . LEU A 1 314 ? -3.455 6.039 22.298 1.00 88.31 314 LEU A CA 1
ATOM 2450 C C . LEU A 1 314 ? -2.965 6.707 21.003 1.00 88.31 314 LEU A C 1
ATOM 2452 O O . LEU A 1 314 ? -2.716 7.914 20.992 1.00 88.31 314 LEU A O 1
ATOM 2456 N N . GLN A 1 315 ? -2.863 5.956 19.904 1.00 90.12 315 GLN A N 1
ATOM 2457 C CA . GLN A 1 315 ? -2.496 6.501 18.595 1.00 90.12 315 GLN A CA 1
ATOM 2458 C C . GLN A 1 315 ? -3.548 7.492 18.078 1.00 90.12 315 GLN A C 1
ATOM 2460 O O . GLN A 1 315 ? -3.194 8.615 17.713 1.00 90.12 315 GLN A O 1
ATOM 2465 N N . HIS A 1 316 ? -4.835 7.132 18.121 1.00 87.38 316 HIS A N 1
ATOM 2466 C CA . HIS A 1 316 ? -5.954 7.986 17.703 1.00 87.38 316 HIS A CA 1
ATOM 2467 C C . HIS A 1 316 ? -6.026 9.290 18.498 1.00 87.38 316 HIS A C 1
ATOM 2469 O O . HIS A 1 316 ? -6.231 10.368 17.934 1.00 87.38 316 HIS A O 1
ATOM 2475 N N . SER A 1 317 ? -5.767 9.214 19.804 1.00 85.62 317 SER A N 1
ATOM 2476 C CA . SER A 1 317 ? -5.687 10.389 20.678 1.00 85.62 317 SER A CA 1
ATOM 2477 C C . SER A 1 317 ? -4.367 11.167 20.551 1.00 85.62 317 SER A C 1
ATOM 2479 O O . SER A 1 317 ? -4.218 12.227 21.165 1.00 85.62 317 SER A O 1
ATOM 2481 N N . LYS A 1 318 ? -3.417 10.687 19.732 1.00 88.81 318 LYS A N 1
ATOM 2482 C CA . LYS A 1 318 ? -2.065 11.244 19.543 1.00 88.81 318 LYS A CA 1
ATOM 2483 C C . LYS A 1 318 ? -1.291 11.363 20.855 1.00 88.81 318 LYS A C 1
ATOM 2485 O O . LYS A 1 318 ? -0.503 12.294 21.046 1.00 88.81 318 LYS A O 1
ATOM 2490 N N . GLN A 1 319 ? -1.526 10.432 21.773 1.00 87.38 319 GLN A N 1
ATOM 2491 C CA . GLN A 1 319 ? -0.896 10.418 23.082 1.00 87.38 319 GLN A CA 1
ATOM 2492 C C . GLN A 1 319 ? 0.261 9.422 23.121 1.00 87.38 319 GLN A C 1
ATOM 2494 O O . GLN A 1 319 ? 0.265 8.377 22.477 1.00 87.38 319 GLN A O 1
ATOM 2499 N N . SER A 1 320 ? 1.282 9.764 23.903 1.00 85.38 320 SER A N 1
ATOM 2500 C CA . SER A 1 320 ? 2.333 8.807 24.246 1.00 85.38 320 SER A CA 1
ATOM 2501 C C . SER A 1 320 ? 1.781 7.750 25.208 1.00 85.38 320 SER A C 1
ATOM 2503 O O . SER A 1 320 ? 0.881 8.070 25.981 1.00 85.38 320 SER A O 1
ATOM 2505 N N . PRO A 1 321 ? 2.348 6.532 25.250 1.00 84.88 321 PRO A N 1
ATOM 2506 C CA . PRO A 1 321 ? 1.887 5.469 26.134 1.00 84.88 321 PRO A CA 1
ATOM 2507 C C . PRO A 1 321 ? 2.421 5.708 27.549 1.00 84.88 321 PRO A C 1
ATOM 2509 O O . PRO A 1 321 ? 3.334 5.028 28.014 1.00 84.88 321 PRO A O 1
ATOM 2512 N N . THR A 1 322 ? 1.917 6.760 28.188 1.00 85.38 322 THR A N 1
ATOM 2513 C CA . THR A 1 322 ? 2.130 7.054 29.604 1.00 85.38 322 THR A CA 1
ATOM 2514 C C . THR A 1 322 ? 0.934 6.555 30.392 1.00 85.38 322 THR A C 1
ATOM 2516 O O . THR A 1 322 ? -0.177 6.450 29.863 1.00 85.38 322 THR A O 1
ATOM 2519 N N . LYS A 1 323 ? 1.137 6.305 31.686 1.00 83.31 323 LYS A N 1
ATOM 2520 C CA . LYS A 1 323 ? 0.038 5.945 32.585 1.00 83.31 323 LYS A CA 1
ATOM 2521 C C . LYS A 1 323 ? -1.159 6.911 32.481 1.00 83.31 323 LYS A C 1
ATOM 2523 O O . LYS A 1 323 ? -2.277 6.459 32.277 1.00 83.31 323 LYS A O 1
ATOM 2528 N N . GLN A 1 324 ? -0.914 8.221 32.557 1.00 84.19 324 GLN A N 1
ATOM 2529 C CA . GLN A 1 324 ? -1.967 9.246 32.532 1.00 84.19 324 GLN A CA 1
ATOM 2530 C C . GLN A 1 324 ? -2.743 9.268 31.207 1.00 84.19 324 GLN A C 1
ATOM 2532 O O . GLN A 1 324 ? -3.957 9.447 31.202 1.00 84.19 324 GLN A O 1
ATOM 2537 N N . ALA A 1 325 ? -2.041 9.103 30.084 1.00 85.12 325 ALA A N 1
ATOM 2538 C CA . ALA A 1 325 ? -2.668 9.039 28.770 1.00 85.12 325 ALA A CA 1
ATOM 2539 C C . ALA A 1 325 ? -3.572 7.809 28.648 1.00 85.12 325 ALA A C 1
ATOM 2541 O O . ALA A 1 325 ? -4.724 7.898 28.238 1.00 85.12 325 ALA A O 1
ATOM 2542 N N . CYS A 1 326 ? -3.065 6.660 29.089 1.00 83.19 326 CYS A N 1
ATOM 2543 C CA . CYS A 1 326 ? -3.830 5.424 29.110 1.00 83.19 326 CYS A CA 1
ATOM 2544 C C . CYS A 1 326 ? -5.076 5.529 30.006 1.00 83.19 326 CYS A C 1
ATOM 2546 O O . CYS A 1 326 ? -6.159 5.133 29.585 1.00 83.19 326 CYS A O 1
ATOM 2548 N N . GLU A 1 327 ? -4.967 6.120 31.197 1.00 81.94 327 GLU A N 1
ATOM 2549 C CA . GLU A 1 327 ? -6.122 6.368 32.074 1.00 81.94 327 GLU A CA 1
ATOM 2550 C C . GLU A 1 327 ? -7.160 7.268 31.404 1.00 81.94 327 GLU A C 1
ATOM 2552 O O . GLU A 1 327 ? -8.350 6.979 31.443 1.00 81.94 327 GLU A O 1
ATOM 2557 N N . HIS A 1 328 ? -6.712 8.331 30.732 1.00 82.88 328 HIS A N 1
ATOM 2558 C CA . HIS A 1 328 ? -7.614 9.238 30.035 1.00 82.88 328 HIS A CA 1
ATOM 2559 C C . HIS A 1 328 ? -8.432 8.525 28.956 1.00 82.88 328 HIS A C 1
ATOM 2561 O O . HIS A 1 328 ? -9.641 8.730 28.881 1.00 82.88 328 HIS A O 1
ATOM 2567 N N . VAL A 1 329 ? -7.787 7.679 28.150 1.00 79.69 329 VAL A N 1
ATOM 2568 C CA . VAL A 1 329 ? -8.468 6.993 27.049 1.00 79.69 329 VAL A CA 1
ATOM 2569 C C . VAL A 1 329 ? -9.295 5.797 27.532 1.00 79.69 329 VAL A C 1
ATOM 2571 O O . VAL A 1 329 ? -10.336 5.506 26.960 1.00 79.69 329 VAL A O 1
ATOM 2574 N N . THR A 1 330 ? -8.896 5.134 28.621 1.00 74.56 330 THR A N 1
ATOM 2575 C CA . THR A 1 330 ? -9.678 4.028 29.211 1.00 74.56 330 THR A CA 1
ATOM 2576 C C . THR A 1 330 ? -10.917 4.494 29.976 1.00 74.56 330 THR A C 1
ATOM 2578 O O . THR A 1 330 ? -11.836 3.706 30.185 1.00 74.56 330 THR A O 1
ATOM 2581 N N . TRP A 1 331 ? -10.976 5.762 30.391 1.00 73.31 331 TRP A N 1
ATOM 2582 C CA . TRP A 1 331 ? -12.173 6.345 31.009 1.00 73.31 331 TRP A CA 1
ATOM 2583 C C . TRP A 1 331 ? -13.206 6.847 29.996 1.00 73.31 331 TRP A C 1
ATOM 2585 O O . TRP A 1 331 ? -14.337 7.142 30.389 1.00 73.31 331 TRP A O 1
ATOM 2595 N N . ASP A 1 332 ? -12.850 6.939 28.713 1.00 70.88 332 ASP A N 1
ATOM 2596 C CA . ASP A 1 332 ? -13.822 7.170 27.650 1.00 70.88 332 ASP A CA 1
ATOM 2597 C C . ASP A 1 332 ? -14.451 5.831 27.242 1.00 70.88 332 ASP A C 1
ATOM 2599 O O . ASP A 1 332 ? -13.854 5.018 26.541 1.00 70.88 332 ASP A O 1
ATOM 2603 N N . PHE A 1 333 ? -15.660 5.568 27.740 1.00 63.91 333 PHE A N 1
ATOM 2604 C CA . PHE A 1 333 ? -16.341 4.283 27.556 1.00 63.91 333 PHE A CA 1
ATOM 2605 C C . PHE A 1 333 ? -16.876 4.056 26.138 1.00 63.91 333 PHE A C 1
ATOM 2607 O O . PHE A 1 333 ? -17.220 2.927 25.793 1.00 63.91 333 PHE A O 1
ATOM 2614 N N . VAL A 1 334 ? -16.997 5.109 25.327 1.00 64.62 334 VAL A N 1
ATOM 2615 C CA . VAL A 1 334 ? -17.710 5.043 24.045 1.00 64.62 334 VAL A CA 1
ATOM 2616 C C . VAL A 1 334 ? -16.937 4.258 22.969 1.00 64.62 334 VAL A C 1
ATOM 2618 O O . VAL A 1 334 ? -17.560 3.409 22.327 1.00 64.62 334 VAL A O 1
ATOM 2621 N N . PRO A 1 335 ? -15.612 4.437 22.788 1.00 59.16 335 PRO A N 1
ATOM 2622 C CA . PRO A 1 335 ? -14.834 3.640 21.832 1.00 59.16 335 PRO A CA 1
ATOM 2623 C C . PRO A 1 335 ? -14.746 2.151 22.218 1.00 59.16 335 PRO A C 1
ATOM 2625 O O . PRO A 1 335 ? -14.756 1.263 21.373 1.00 59.16 335 PRO A O 1
ATOM 2628 N N . LEU A 1 336 ? -14.744 1.845 23.517 1.00 61.25 336 LEU A N 1
ATOM 2629 C CA . LEU A 1 336 ? -14.378 0.527 24.050 1.00 61.25 336 LEU A CA 1
ATOM 2630 C C . LEU A 1 336 ? -15.441 -0.572 23.869 1.00 61.25 336 LEU A C 1
ATOM 2632 O O . LEU A 1 336 ? -15.177 -1.737 24.163 1.00 61.25 336 LEU A O 1
ATOM 2636 N N . LEU A 1 337 ? -16.628 -0.232 23.358 1.00 58.62 337 LEU A N 1
ATOM 2637 C CA . LEU A 1 337 ? -17.712 -1.190 23.105 1.00 58.62 337 LEU A CA 1
ATOM 2638 C C . LEU A 1 337 ? -17.391 -2.182 21.974 1.00 58.62 337 LEU A C 1
ATOM 2640 O O . LEU A 1 337 ? -17.949 -3.274 21.951 1.00 58.62 337 LEU A O 1
ATOM 2644 N N . GLY A 1 338 ? -16.489 -1.824 21.054 1.00 58.62 338 GLY A N 1
ATOM 2645 C CA . GLY A 1 338 ? -16.128 -2.671 19.913 1.00 58.62 338 GLY A CA 1
ATOM 2646 C C . GLY A 1 338 ? -15.131 -3.789 20.223 1.00 58.62 338 GLY A C 1
ATOM 2647 O O . GLY A 1 338 ? -14.981 -4.703 19.409 1.00 58.62 338 GLY A O 1
ATOM 2648 N N . ASP A 1 339 ? -14.465 -3.751 21.386 1.00 67.31 339 ASP A N 1
ATOM 2649 C CA . ASP A 1 339 ? -13.454 -4.740 21.756 1.00 67.31 339 ASP A CA 1
ATOM 2650 C C . ASP A 1 339 ? -13.797 -5.479 23.065 1.00 67.31 339 ASP A C 1
ATOM 2652 O O . ASP A 1 339 ? -13.610 -4.942 24.165 1.00 67.31 339 ASP A O 1
ATOM 2656 N N . PRO A 1 340 ? -14.210 -6.759 22.981 1.00 64.56 340 PRO A N 1
ATOM 2657 C CA . PRO A 1 340 ? -14.497 -7.591 24.147 1.00 64.56 340 PRO A CA 1
ATOM 2658 C C . PRO A 1 340 ? -13.309 -7.741 25.098 1.00 64.56 340 PRO A C 1
ATOM 2660 O O . PRO A 1 340 ? -13.505 -8.042 26.273 1.00 64.56 340 PRO A O 1
ATOM 2663 N N . THR A 1 341 ? -12.079 -7.570 24.601 1.00 67.88 341 THR A N 1
ATOM 2664 C CA . THR A 1 341 ? -10.870 -7.660 25.421 1.00 67.88 341 THR A CA 1
ATOM 2665 C C . THR A 1 341 ? -10.696 -6.439 26.311 1.00 67.88 341 THR A C 1
ATOM 2667 O O . THR A 1 341 ? -10.157 -6.594 27.400 1.00 67.88 341 THR A O 1
ATOM 2670 N N . LEU A 1 342 ? -11.198 -5.264 25.905 1.00 67.38 342 LEU A N 1
ATOM 2671 C CA . LEU A 1 342 ? -11.117 -4.040 26.700 1.00 67.38 342 LEU A CA 1
ATOM 2672 C C . LEU A 1 342 ? -12.379 -3.751 27.526 1.00 67.38 342 LEU A C 1
ATOM 2674 O O . LEU A 1 342 ? -12.310 -3.033 28.525 1.00 67.38 342 LEU A O 1
ATOM 2678 N N . PHE A 1 343 ? -13.518 -4.342 27.155 1.00 64.94 343 PHE A N 1
ATOM 2679 C CA . PHE A 1 343 ? -14.801 -4.161 27.839 1.00 64.94 343 PHE A CA 1
ATOM 2680 C C . PHE A 1 343 ? -14.765 -4.404 29.365 1.00 64.94 343 PHE A C 1
ATOM 2682 O O . PHE A 1 343 ? -15.338 -3.597 30.101 1.00 64.94 343 PHE A O 1
ATOM 2689 N N . PRO A 1 344 ? -14.070 -5.432 29.904 1.00 63.09 344 PRO A N 1
ATOM 2690 C CA . PRO A 1 344 ? -13.982 -5.634 31.353 1.00 63.09 344 PRO A CA 1
ATOM 2691 C C . PRO A 1 344 ? -13.366 -4.444 32.101 1.00 63.09 344 PRO A C 1
ATOM 2693 O O . PRO A 1 344 ? -13.684 -4.215 33.263 1.00 63.09 344 PRO A O 1
ATOM 2696 N N . PHE A 1 345 ? -12.527 -3.651 31.430 1.00 61.50 345 PHE A N 1
ATOM 2697 C CA . PHE A 1 345 ? -11.798 -2.529 32.027 1.00 61.50 345 PHE A CA 1
ATOM 2698 C C . PHE A 1 345 ? -12.615 -1.232 32.068 1.00 61.50 345 PHE A C 1
ATOM 2700 O O . PHE A 1 345 ? -12.155 -0.222 32.597 1.00 61.50 345 PHE A O 1
ATOM 2707 N N . CYS A 1 346 ? -13.841 -1.276 31.543 1.00 58.31 346 CYS A N 1
ATOM 2708 C CA . CYS A 1 346 ? -14.751 -0.149 31.388 1.00 58.31 346 CYS A CA 1
ATOM 2709 C C . CYS A 1 346 ? -15.751 -0.004 32.550 1.00 58.31 346 CYS A C 1
ATOM 2711 O O . CYS A 1 346 ? -16.807 0.608 32.392 1.00 58.31 346 CYS A O 1
ATOM 2713 N N . THR A 1 347 ? -15.479 -0.588 33.719 1.00 59.91 347 THR A N 1
ATOM 2714 C CA . THR A 1 347 ? -16.397 -0.502 34.863 1.00 59.91 347 THR A CA 1
ATOM 2715 C C . THR A 1 347 ? -15.875 0.472 35.933 1.00 59.91 347 THR A C 1
ATOM 2717 O O . THR A 1 347 ? -14.712 0.387 36.334 1.00 59.91 347 THR A O 1
ATOM 2720 N N . PRO A 1 348 ? -16.708 1.408 36.441 1.00 54.31 348 PRO A N 1
ATOM 2721 C CA . PRO A 1 348 ? -16.293 2.407 37.437 1.00 54.31 348 PRO A CA 1
ATOM 2722 C C . PRO A 1 348 ? -15.732 1.837 38.752 1.00 54.31 348 PRO A C 1
ATOM 2724 O O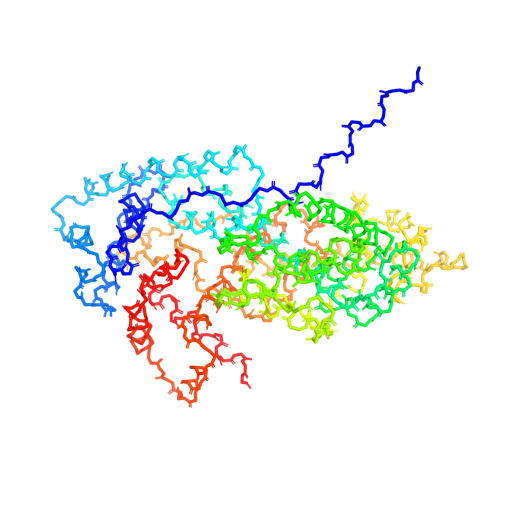 . PRO A 1 348 ? -15.076 2.559 39.503 1.00 54.31 348 PRO A O 1
ATOM 2727 N N . GLU A 1 349 ? -15.989 0.561 39.054 1.00 57.06 349 GLU A N 1
ATOM 2728 C CA . GLU A 1 349 ? -15.559 -0.097 40.294 1.00 57.06 349 GLU A CA 1
ATOM 2729 C C . GLU A 1 349 ? -14.087 -0.571 40.269 1.00 57.06 349 GLU A C 1
ATOM 2731 O O . GLU A 1 349 ? -13.555 -0.954 41.313 1.00 57.06 349 GLU A O 1
ATOM 2736 N N . GLU A 1 350 ? -13.373 -0.466 39.137 1.00 60.91 350 GLU A N 1
ATOM 2737 C CA . GLU A 1 350 ? -12.030 -1.045 38.964 1.00 60.91 350 GLU A CA 1
ATOM 2738 C C . GLU A 1 350 ? -10.911 -0.040 38.609 1.00 60.91 350 GLU A C 1
ATOM 2740 O O . GLU A 1 350 ? -10.010 -0.339 37.824 1.00 60.91 350 GLU A O 1
ATOM 2745 N N . SER A 1 351 ? -10.864 1.129 39.263 1.00 60.34 351 SER A N 1
ATOM 2746 C CA . SER A 1 351 ? -9.731 2.078 39.126 1.00 60.34 351 SER A CA 1
ATOM 2747 C C . SER A 1 351 ? -8.354 1.420 39.334 1.00 60.34 351 SER A C 1
ATOM 2749 O O . SER A 1 351 ? -7.391 1.726 38.634 1.00 60.34 351 SER A O 1
ATOM 2751 N N . ARG A 1 352 ? -8.281 0.423 40.229 1.00 63.34 352 ARG A N 1
ATOM 2752 C CA . ARG A 1 352 ? -7.073 -0.378 40.496 1.00 63.34 352 ARG A CA 1
ATOM 2753 C C . ARG A 1 352 ? -6.641 -1.276 39.333 1.00 63.34 352 ARG A C 1
ATOM 2755 O O . ARG A 1 352 ? -5.483 -1.696 39.316 1.00 63.34 352 ARG A O 1
ATOM 2762 N N . LEU A 1 353 ? -7.547 -1.649 38.430 1.00 65.88 353 LEU A N 1
ATOM 2763 C CA . LEU A 1 353 ? -7.234 -2.502 37.284 1.00 65.88 353 LEU A CA 1
ATOM 2764 C C . LEU A 1 353 ? -6.711 -1.664 36.117 1.00 65.88 353 LEU A C 1
ATOM 2766 O O . LEU A 1 353 ? -5.652 -1.997 35.585 1.00 65.88 353 LEU A O 1
ATOM 2770 N N . ALA A 1 354 ? -7.360 -0.533 35.819 1.00 67.38 354 ALA A N 1
ATOM 2771 C CA . ALA A 1 354 ? -6.856 0.458 34.865 1.00 67.38 354 ALA A CA 1
ATOM 2772 C C . ALA A 1 354 ? -5.444 0.935 35.254 1.00 67.38 354 ALA A C 1
ATOM 2774 O O . ALA A 1 354 ? -4.527 0.874 34.438 1.00 67.38 354 ALA A O 1
ATOM 2775 N N . ASP A 1 355 ? -5.225 1.257 36.537 1.00 71.75 355 ASP A N 1
ATOM 2776 C CA . ASP A 1 355 ? -3.905 1.588 37.094 1.00 71.75 355 ASP A CA 1
ATOM 2777 C C . ASP A 1 355 ? -2.835 0.534 36.751 1.00 71.75 355 ASP A C 1
ATOM 2779 O O . ASP A 1 355 ? -1.723 0.870 36.337 1.00 71.75 355 ASP A O 1
ATOM 2783 N N . LYS A 1 356 ? -3.152 -0.756 36.934 1.00 75.25 356 LYS A N 1
ATOM 2784 C CA . LYS A 1 356 ? -2.223 -1.869 36.678 1.00 75.25 356 LYS A CA 1
ATOM 2785 C C . LYS A 1 356 ? -1.960 -2.072 35.191 1.00 75.25 356 LYS A C 1
ATOM 2787 O O . LYS A 1 356 ? -0.824 -2.366 34.822 1.00 75.25 356 LYS A O 1
ATOM 2792 N N . ILE A 1 357 ? -2.986 -1.938 34.355 1.00 75.56 357 ILE A N 1
ATOM 2793 C CA . ILE A 1 357 ? -2.875 -2.100 32.903 1.00 75.56 357 ILE A CA 1
ATOM 2794 C C . ILE A 1 357 ? -2.044 -0.965 32.327 1.00 75.56 357 ILE A C 1
ATOM 2796 O O . ILE A 1 357 ? -1.049 -1.233 31.663 1.00 75.56 357 ILE A O 1
ATOM 2800 N N . CYS A 1 358 ? -2.387 0.279 32.655 1.00 80.69 358 CYS A N 1
ATOM 2801 C CA . CYS A 1 358 ? -1.702 1.466 32.163 1.00 80.69 358 CYS A CA 1
ATOM 2802 C C . CYS A 1 358 ? -0.247 1.536 32.631 1.00 80.69 358 CYS A C 1
ATOM 2804 O O . CYS A 1 358 ? 0.649 1.791 31.825 1.00 80.69 358 CYS A O 1
ATOM 2806 N N . LEU A 1 359 ? 0.015 1.231 33.908 1.00 80.06 359 LEU A N 1
ATOM 2807 C CA . LEU A 1 359 ? 1.384 1.110 34.413 1.00 80.06 359 LEU A CA 1
ATOM 2808 C C . LEU A 1 359 ? 2.136 -0.039 33.726 1.00 80.06 359 LEU A C 1
ATOM 2810 O O . LEU A 1 359 ? 3.307 0.091 33.374 1.00 80.06 359 LEU A O 1
ATOM 2814 N N . GLY A 1 360 ? 1.460 -1.170 33.526 1.00 79.94 360 GLY A N 1
ATOM 2815 C CA . GLY A 1 360 ? 2.026 -2.329 32.855 1.00 79.94 360 GLY A CA 1
ATOM 2816 C C . GLY A 1 360 ? 2.339 -2.067 31.382 1.00 79.94 360 GLY A C 1
ATOM 2817 O O . GLY A 1 360 ? 3.364 -2.542 30.911 1.00 79.94 360 GLY A O 1
ATOM 2818 N N . LEU A 1 361 ? 1.502 -1.316 30.662 1.00 83.50 361 LEU A N 1
ATOM 2819 C CA . LEU A 1 361 ? 1.678 -1.018 29.242 1.00 83.50 361 LEU A CA 1
ATOM 2820 C C . LEU A 1 361 ? 2.972 -0.244 29.004 1.00 83.50 361 LEU A C 1
ATOM 2822 O O . LEU A 1 361 ? 3.780 -0.644 28.169 1.00 83.50 361 LEU A O 1
ATOM 2826 N N . GLU A 1 362 ? 3.187 0.834 29.760 1.00 83.31 362 GLU A N 1
ATOM 2827 C CA . GLU A 1 362 ? 4.390 1.653 29.624 1.00 83.31 362 GLU A CA 1
ATOM 2828 C C . GLU A 1 362 ? 5.658 0.822 29.871 1.00 83.31 362 GLU A C 1
ATOM 2830 O O . GLU A 1 362 ? 6.585 0.857 29.061 1.00 83.31 362 GLU A O 1
ATOM 2835 N N . LEU A 1 363 ? 5.664 -0.002 30.927 1.00 81.62 363 LEU A N 1
ATOM 2836 C CA . LEU A 1 363 ? 6.773 -0.911 31.234 1.00 81.62 363 LEU A CA 1
ATOM 2837 C C . LEU A 1 363 ? 6.983 -1.969 30.139 1.00 81.62 363 LEU A C 1
ATOM 2839 O O . LEU A 1 363 ? 8.122 -2.232 29.755 1.00 81.62 363 LEU A O 1
ATOM 2843 N N . ARG A 1 364 ? 5.900 -2.559 29.613 1.00 85.25 364 ARG A N 1
ATOM 2844 C CA . ARG A 1 364 ? 5.952 -3.566 28.538 1.00 85.25 364 ARG A CA 1
ATOM 2845 C C . ARG A 1 364 ? 6.485 -2.985 27.232 1.00 85.25 364 ARG A C 1
ATOM 2847 O O . ARG A 1 364 ? 7.213 -3.678 26.528 1.00 85.25 364 ARG A O 1
ATOM 2854 N N . LEU A 1 365 ? 6.137 -1.742 26.900 1.00 84.56 365 LEU A N 1
ATOM 2855 C CA . LEU A 1 365 ? 6.588 -1.094 25.668 1.00 84.56 365 LEU A CA 1
ATOM 2856 C C . LEU A 1 365 ? 8.018 -0.556 25.785 1.00 84.56 365 LEU A C 1
ATOM 2858 O O . LEU A 1 365 ? 8.821 -0.801 24.885 1.00 84.56 365 LEU A O 1
ATOM 2862 N N . LYS A 1 366 ? 8.333 0.164 26.872 1.00 80.62 366 LYS A N 1
ATOM 2863 C CA . LYS A 1 366 ? 9.544 0.997 26.995 1.00 80.62 366 LYS A CA 1
ATOM 2864 C C . LYS A 1 366 ? 10.624 0.478 27.945 1.00 80.62 366 LYS A C 1
ATOM 2866 O O . LYS A 1 366 ? 11.659 1.127 28.047 1.00 80.62 366 LYS A O 1
ATOM 2871 N N . GLY A 1 367 ? 10.405 -0.615 28.678 1.00 74.19 367 GLY A N 1
ATOM 2872 C CA . GLY A 1 367 ? 11.442 -1.164 29.561 1.00 74.19 367 GLY A CA 1
ATOM 2873 C C . GLY A 1 367 ? 12.738 -1.514 28.812 1.00 74.19 367 GLY A C 1
ATOM 2874 O O . GLY A 1 367 ? 12.738 -1.618 27.588 1.00 74.19 367 GLY A O 1
ATOM 2875 N N . ASP A 1 368 ? 13.831 -1.768 29.538 1.00 63.00 368 ASP A N 1
ATOM 2876 C CA . ASP A 1 368 ? 15.152 -2.095 28.952 1.00 63.00 368 ASP A CA 1
ATOM 2877 C C . ASP A 1 368 ? 15.153 -3.377 28.086 1.00 63.00 368 ASP A C 1
ATOM 2879 O O . ASP A 1 368 ? 16.060 -3.608 27.298 1.00 63.00 368 ASP A O 1
ATOM 2883 N N . SER A 1 369 ? 14.115 -4.208 28.215 1.00 71.31 369 SER A N 1
ATOM 2884 C CA . SER A 1 369 ? 13.795 -5.368 27.355 1.00 71.31 369 SER A CA 1
ATOM 2885 C C . SER A 1 369 ? 12.358 -5.288 26.818 1.00 71.31 369 SER A C 1
ATOM 2887 O O . SER A 1 369 ? 11.697 -6.290 26.533 1.00 71.31 369 SER A O 1
ATOM 2889 N N . GLY A 1 370 ? 11.851 -4.059 26.750 1.00 82.06 370 GLY A N 1
ATOM 2890 C CA . GLY A 1 370 ? 10.517 -3.723 26.302 1.00 82.06 370 GLY A CA 1
ATOM 2891 C C . GLY A 1 370 ? 10.333 -4.046 24.830 1.00 82.06 370 GLY A C 1
ATOM 2892 O O . GLY A 1 370 ? 11.276 -4.210 24.054 1.00 82.06 370 GLY A O 1
ATOM 2893 N N . TYR A 1 371 ? 9.075 -4.134 24.437 1.00 87.50 371 TYR A N 1
ATOM 2894 C CA . TYR A 1 371 ? 8.705 -4.565 23.105 1.00 87.50 371 TYR A CA 1
ATOM 2895 C C . TYR A 1 371 ? 9.306 -3.699 21.992 1.00 87.50 371 TYR A C 1
ATOM 2897 O O . TYR A 1 371 ? 9.748 -4.227 20.974 1.00 87.50 371 TYR A O 1
ATOM 2905 N N . LEU A 1 372 ? 9.378 -2.380 22.204 1.00 90.50 372 LEU A N 1
ATOM 2906 C CA . LEU A 1 372 ? 9.943 -1.452 21.223 1.00 90.50 372 LEU A CA 1
ATOM 2907 C C . LEU A 1 372 ? 11.431 -1.717 20.983 1.00 90.50 372 LEU A C 1
ATOM 2909 O O . LEU A 1 372 ? 11.880 -1.640 19.843 1.00 90.50 372 LEU A O 1
ATOM 2913 N N . HIS A 1 373 ? 12.172 -2.085 22.032 1.00 90.25 373 HIS A N 1
ATOM 2914 C CA . HIS A 1 373 ? 13.575 -2.464 21.914 1.00 90.25 373 HIS A CA 1
ATOM 2915 C C . HIS A 1 373 ? 13.729 -3.759 21.107 1.00 90.25 373 HIS A C 1
ATOM 2917 O O . HIS A 1 373 ? 14.483 -3.781 20.141 1.00 90.25 373 HIS A O 1
ATOM 2923 N N . ASN A 1 374 ? 12.942 -4.796 21.413 1.00 90.38 374 ASN A N 1
ATOM 2924 C CA . ASN A 1 374 ? 12.989 -6.069 20.680 1.00 90.38 374 ASN A CA 1
ATOM 2925 C C . ASN A 1 374 ? 12.606 -5.903 19.200 1.00 90.38 374 ASN A C 1
ATOM 2927 O O . ASN A 1 374 ? 13.228 -6.500 18.320 1.00 90.38 374 ASN A O 1
ATOM 2931 N N . LEU A 1 375 ? 11.588 -5.083 18.909 1.00 91.75 375 LEU A N 1
ATOM 2932 C CA . LEU A 1 375 ? 11.206 -4.762 17.535 1.00 91.75 375 LEU A CA 1
ATOM 2933 C C . LEU A 1 375 ? 12.331 -3.995 16.830 1.00 91.75 375 LEU A C 1
ATOM 2935 O O . LEU A 1 375 ? 12.683 -4.333 15.703 1.00 91.75 375 LEU A O 1
ATOM 2939 N N . GLN A 1 376 ? 12.945 -3.017 17.501 1.00 93.00 376 GLN A N 1
ATOM 2940 C CA . GLN A 1 376 ? 14.086 -2.279 16.966 1.00 93.00 376 GLN A CA 1
ATOM 2941 C C . GLN A 1 376 ? 15.281 -3.194 16.674 1.00 93.00 376 GLN A C 1
ATOM 2943 O O . GLN A 1 376 ? 15.854 -3.101 15.590 1.00 93.00 376 GLN A O 1
ATOM 2948 N N . GLU A 1 377 ? 15.654 -4.090 17.589 1.00 91.38 377 GLU A N 1
ATOM 2949 C CA . GLU A 1 377 ? 16.729 -5.064 17.370 1.00 91.38 377 GLU A CA 1
ATOM 2950 C C . GLU A 1 377 ? 16.424 -5.976 16.182 1.00 91.38 377 GLU A C 1
ATOM 2952 O O . GLU A 1 377 ? 17.287 -6.188 15.331 1.00 91.38 377 GLU A O 1
ATOM 2957 N N . LYS A 1 378 ? 15.181 -6.456 16.072 1.00 91.75 378 LYS A N 1
ATOM 2958 C CA . LYS A 1 378 ? 14.753 -7.316 14.967 1.00 91.75 378 LYS A CA 1
ATOM 2959 C C . LYS A 1 378 ? 14.785 -6.598 13.617 1.00 91.75 378 LYS A C 1
ATOM 2961 O O . LYS A 1 378 ? 15.257 -7.160 12.638 1.00 91.75 378 LYS A O 1
ATOM 2966 N N . LEU A 1 379 ? 14.326 -5.351 13.547 1.00 91.88 379 LEU A N 1
ATOM 2967 C CA . LEU A 1 379 ? 14.422 -4.564 12.315 1.00 91.88 379 LEU A CA 1
ATOM 2968 C C . LEU A 1 379 ? 15.879 -4.179 12.003 1.00 91.88 379 LEU A C 1
ATOM 2970 O O . LEU A 1 379 ? 16.258 -4.091 10.837 1.00 91.88 379 LEU A O 1
ATOM 2974 N N . SER A 1 380 ? 16.720 -3.991 13.022 1.00 90.94 380 SER A N 1
ATOM 2975 C CA . SER A 1 380 ? 18.155 -3.727 12.846 1.00 90.94 380 SER A CA 1
ATOM 2976 C C . SER A 1 380 ? 18.903 -4.953 12.318 1.00 90.94 380 SER A C 1
ATOM 2978 O O . SER A 1 380 ? 19.725 -4.813 11.419 1.00 90.94 380 SER A O 1
ATOM 2980 N N . SER A 1 381 ? 18.597 -6.157 12.815 1.00 90.00 381 SER A N 1
ATOM 2981 C CA . SER A 1 381 ? 19.208 -7.401 12.322 1.00 90.00 381 SER A CA 1
ATOM 2982 C C . SER A 1 381 ? 18.820 -7.725 10.876 1.00 90.00 381 SER A C 1
ATOM 2984 O O . SER A 1 381 ? 19.540 -8.454 10.201 1.00 90.00 381 SER A O 1
ATOM 2986 N N . MET A 1 382 ? 17.725 -7.133 10.394 1.00 87.06 382 MET A N 1
ATOM 2987 C CA . MET A 1 382 ? 17.251 -7.185 9.006 1.00 87.06 382 MET A CA 1
ATOM 2988 C C . MET A 1 382 ? 17.763 -6.014 8.146 1.00 87.06 382 MET A C 1
ATOM 2990 O O . MET A 1 382 ? 17.260 -5.794 7.043 1.00 87.06 382 MET A O 1
ATOM 2994 N N . ASP A 1 383 ? 18.716 -5.221 8.653 1.00 86.81 383 ASP A N 1
ATOM 2995 C CA . ASP A 1 383 ? 19.268 -4.028 7.994 1.00 86.81 383 ASP A CA 1
ATOM 2996 C C . ASP A 1 383 ? 18.205 -2.964 7.621 1.00 86.81 383 ASP A C 1
ATOM 2998 O O . ASP A 1 383 ? 18.413 -2.122 6.744 1.00 86.81 383 ASP A O 1
ATOM 3002 N N . LEU A 1 384 ? 17.047 -2.963 8.292 1.00 86.62 384 LEU A N 1
ATOM 3003 C CA . LEU A 1 384 ? 15.996 -1.963 8.074 1.00 86.62 384 LEU A CA 1
ATOM 3004 C C . LEU A 1 384 ? 16.263 -0.683 8.867 1.00 86.62 384 LEU A C 1
ATOM 3006 O O . LEU A 1 384 ? 15.868 0.402 8.439 1.00 86.62 384 LEU A O 1
ATOM 3010 N N . ILE A 1 385 ? 16.979 -0.775 9.987 1.00 86.69 385 ILE A N 1
ATOM 3011 C CA . ILE A 1 385 ? 17.368 0.372 10.813 1.00 86.69 385 ILE A CA 1
ATOM 3012 C C . ILE A 1 385 ? 18.865 0.631 10.657 1.00 86.69 385 ILE A C 1
ATOM 3014 O O . ILE A 1 385 ? 19.688 -0.259 10.830 1.00 86.69 385 ILE A O 1
ATOM 3018 N N . GLY A 1 386 ? 19.208 1.878 10.329 1.00 78.62 386 GLY A N 1
ATOM 3019 C CA . GLY A 1 386 ? 20.580 2.318 10.089 1.00 78.62 386 GLY A CA 1
ATOM 3020 C C . GLY A 1 386 ? 20.692 3.253 8.887 1.00 78.62 386 GLY A C 1
ATOM 3021 O O . GLY A 1 386 ? 19.744 3.414 8.101 1.00 78.62 386 GLY A O 1
ATOM 3022 N N . SER A 1 387 ? 21.857 3.888 8.747 1.00 61.00 387 SER A N 1
ATOM 3023 C CA . SER A 1 387 ? 22.203 4.615 7.525 1.00 61.00 387 SER A CA 1
ATOM 3024 C C . SER A 1 387 ? 22.093 3.660 6.335 1.00 61.00 387 SER A C 1
ATOM 3026 O O . SER A 1 387 ? 22.497 2.503 6.476 1.00 61.00 387 SER A O 1
ATOM 3028 N N . PRO A 1 388 ? 21.551 4.101 5.182 1.00 57.31 388 PRO A N 1
ATOM 3029 C CA . PRO A 1 388 ? 21.662 3.321 3.955 1.00 57.31 388 PRO A CA 1
ATOM 3030 C C . PRO A 1 388 ? 23.125 2.904 3.819 1.00 57.31 388 PRO A C 1
ATOM 3032 O O . PRO A 1 388 ? 24.002 3.766 3.934 1.00 57.31 388 PRO A O 1
ATOM 3035 N N . ARG A 1 389 ? 23.408 1.604 3.663 1.00 51.91 389 ARG A N 1
ATOM 3036 C CA . ARG A 1 389 ? 24.768 1.195 3.306 1.00 51.91 389 ARG A CA 1
ATOM 3037 C C . ARG A 1 389 ? 25.103 1.985 2.043 1.00 51.91 389 ARG A C 1
ATOM 3039 O O . ARG A 1 389 ? 24.322 1.945 1.093 1.00 51.91 389 ARG A O 1
ATOM 3046 N N . GLU A 1 390 ? 26.193 2.755 2.060 1.00 45.50 390 GLU A N 1
ATOM 3047 C CA . GLU A 1 390 ? 26.747 3.286 0.814 1.00 45.50 390 GLU A CA 1
ATOM 3048 C C . GLU A 1 390 ? 26.816 2.105 -0.145 1.00 45.50 390 GLU A C 1
ATOM 3050 O O . GLU A 1 390 ? 27.374 1.081 0.258 1.00 45.50 390 GLU A O 1
ATOM 3055 N N . ILE A 1 391 ? 26.189 2.214 -1.326 1.00 45.91 391 ILE A N 1
ATOM 3056 C CA . ILE A 1 391 ? 26.168 1.148 -2.336 1.00 45.91 391 ILE A CA 1
ATOM 3057 C C . ILE A 1 391 ? 27.610 0.654 -2.456 1.00 45.91 391 ILE A C 1
ATOM 3059 O O . ILE A 1 391 ? 28.471 1.430 -2.890 1.00 45.91 391 ILE A O 1
ATOM 3063 N N . PRO A 1 392 ? 27.931 -0.562 -1.971 1.00 39.31 392 PRO A N 1
ATOM 3064 C CA . PRO A 1 392 ? 29.323 -0.953 -1.865 1.00 39.31 392 PRO A CA 1
ATOM 3065 C C . PRO A 1 392 ? 29.960 -0.894 -3.247 1.00 39.31 392 PRO A C 1
ATOM 3067 O O . PRO A 1 392 ? 29.408 -1.442 -4.196 1.00 39.31 392 PRO A O 1
ATOM 3070 N N . LYS A 1 393 ? 31.131 -0.256 -3.371 1.00 40.97 393 LYS A N 1
ATOM 3071 C CA . LYS A 1 393 ? 31.840 -0.118 -4.659 1.00 40.97 393 LYS A CA 1
ATOM 3072 C C . LYS A 1 393 ? 31.997 -1.438 -5.424 1.00 40.97 393 LYS A C 1
ATOM 3074 O O . LYS A 1 393 ? 32.105 -1.425 -6.638 1.00 40.97 393 LYS A O 1
ATOM 3079 N N . LYS A 1 394 ? 31.956 -2.571 -4.721 1.00 35.34 394 LYS A N 1
ATOM 3080 C CA . LYS A 1 394 ? 31.985 -3.913 -5.303 1.00 35.34 394 LYS A CA 1
ATOM 3081 C C . LYS A 1 394 ? 30.817 -4.202 -6.268 1.00 35.34 394 LYS A C 1
ATOM 3083 O O . LYS A 1 394 ? 31.022 -4.904 -7.247 1.00 35.34 394 LYS A O 1
ATOM 3088 N N . TYR A 1 395 ? 29.634 -3.618 -6.057 1.00 39.84 395 TYR A N 1
ATOM 3089 C CA . TYR A 1 395 ? 28.487 -3.774 -6.968 1.00 39.84 395 TYR A CA 1
ATOM 3090 C C . TYR A 1 395 ? 28.655 -3.009 -8.291 1.00 39.84 395 TYR A C 1
ATOM 3092 O O . TYR A 1 395 ? 27.929 -3.272 -9.241 1.00 39.84 395 TYR A O 1
ATOM 3100 N N . LEU A 1 396 ? 29.619 -2.083 -8.379 1.00 46.31 396 LEU A N 1
ATOM 3101 C CA . LEU A 1 396 ? 29.960 -1.385 -9.624 1.00 46.31 396 LEU A CA 1
ATOM 3102 C C . LEU A 1 396 ? 30.918 -2.194 -10.515 1.00 46.31 396 LEU A C 1
ATOM 3104 O O . LEU A 1 396 ? 30.998 -1.913 -11.706 1.00 46.31 396 LEU A O 1
ATOM 3108 N N . GLU A 1 397 ? 31.644 -3.170 -9.959 1.00 38.97 397 GLU A N 1
ATOM 3109 C CA . GLU A 1 397 ? 32.677 -3.930 -10.684 1.00 38.97 397 GLU A CA 1
ATOM 3110 C C . GLU A 1 397 ? 32.210 -5.335 -11.116 1.00 38.97 397 GLU A C 1
ATOM 3112 O O . GLU A 1 397 ? 32.634 -5.800 -12.170 1.00 38.97 397 GLU A O 1
ATOM 3117 N N . ASP A 1 398 ? 31.300 -5.977 -10.368 1.00 40.75 398 ASP A N 1
ATOM 3118 C CA . ASP A 1 398 ? 30.804 -7.343 -10.652 1.00 40.75 398 ASP A CA 1
ATOM 3119 C C . ASP A 1 398 ? 29.439 -7.383 -11.386 1.00 40.75 398 ASP A C 1
ATOM 3121 O O . ASP A 1 398 ? 28.849 -8.450 -11.554 1.00 40.75 398 ASP A O 1
ATOM 3125 N N . GLY A 1 399 ? 28.955 -6.236 -11.873 1.00 44.94 399 GLY A N 1
ATOM 3126 C CA . GLY A 1 399 ? 27.625 -6.099 -12.470 1.00 44.94 399 GLY A CA 1
ATOM 3127 C C . GLY A 1 399 ? 26.578 -5.881 -11.384 1.00 44.94 399 GLY A C 1
ATOM 3128 O O . GLY A 1 399 ? 26.302 -6.751 -10.563 1.00 44.94 399 GLY A O 1
ATOM 3129 N N . LEU A 1 400 ? 26.014 -4.680 -11.353 1.00 44.03 400 LEU A N 1
ATOM 3130 C CA . LEU A 1 400 ? 25.036 -4.301 -10.349 1.00 44.03 400 LEU A CA 1
ATOM 3131 C C . LEU A 1 400 ? 23.752 -5.109 -10.586 1.00 44.03 400 LEU A C 1
ATOM 3133 O O . LEU A 1 400 ? 23.140 -4.991 -11.650 1.00 44.03 400 LEU A O 1
ATOM 3137 N N . GLU A 1 401 ? 23.358 -5.954 -9.629 1.00 50.72 401 GLU A N 1
ATOM 3138 C CA . GLU A 1 401 ? 22.100 -6.691 -9.731 1.00 50.72 401 GLU A CA 1
ATOM 3139 C C . GLU A 1 401 ? 20.962 -5.671 -9.721 1.00 50.72 401 GLU A C 1
ATOM 3141 O O . GLU A 1 401 ? 20.708 -4.983 -8.733 1.00 50.72 401 GLU A O 1
ATOM 3146 N N . LEU A 1 402 ? 20.277 -5.549 -10.858 1.00 49.59 402 LEU A N 1
ATOM 3147 C CA . LEU A 1 402 ? 19.157 -4.629 -11.061 1.00 49.59 402 LEU A CA 1
ATOM 3148 C C . LEU A 1 402 ? 18.068 -4.794 -9.981 1.00 49.59 402 LEU A C 1
ATOM 3150 O O . LEU A 1 402 ? 17.314 -3.862 -9.710 1.00 49.59 402 LEU A O 1
ATOM 3154 N N . GLY A 1 403 ? 18.014 -5.970 -9.346 1.00 51.34 403 GLY A N 1
ATOM 3155 C CA . GLY A 1 403 ? 17.144 -6.259 -8.214 1.00 51.34 403 GLY A CA 1
ATOM 3156 C C . GLY A 1 403 ? 17.452 -5.383 -7.003 1.00 51.34 403 GLY A C 1
ATOM 3157 O O . GLY A 1 403 ? 16.535 -4.798 -6.440 1.00 51.34 403 GLY A O 1
ATOM 3158 N N . ASP A 1 404 ? 18.722 -5.175 -6.661 1.00 51.97 404 ASP A N 1
ATOM 3159 C CA . ASP A 1 404 ? 19.111 -4.327 -5.530 1.00 51.97 404 ASP A CA 1
ATOM 3160 C C . ASP A 1 404 ? 18.776 -2.849 -5.767 1.00 51.97 404 ASP A C 1
ATOM 3162 O O . ASP A 1 404 ? 18.367 -2.142 -4.843 1.00 51.97 404 ASP A O 1
ATOM 3166 N N . LEU A 1 405 ? 18.903 -2.386 -7.014 1.00 49.56 405 LEU A N 1
ATOM 3167 C CA . LEU A 1 405 ? 18.655 -0.996 -7.400 1.00 49.56 405 LEU A CA 1
ATOM 3168 C C . LEU A 1 405 ? 17.155 -0.656 -7.488 1.00 49.56 405 LEU A C 1
ATOM 3170 O O . LEU A 1 405 ? 16.774 0.491 -7.267 1.00 49.56 405 LEU A O 1
ATOM 3174 N N . LEU A 1 406 ? 16.307 -1.652 -7.764 1.00 49.91 406 LEU A N 1
ATOM 3175 C CA . LEU A 1 406 ? 14.845 -1.521 -7.785 1.00 49.91 406 LEU A CA 1
ATOM 3176 C C . LEU A 1 406 ? 14.167 -2.010 -6.493 1.00 49.91 406 LEU A C 1
ATOM 3178 O O . LEU A 1 406 ? 12.948 -2.156 -6.458 1.00 49.91 406 LEU A O 1
ATOM 3182 N N . GLY A 1 407 ? 14.933 -2.259 -5.424 1.00 52.00 407 GLY A N 1
ATOM 3183 C CA . GLY A 1 407 ? 14.389 -2.649 -4.116 1.00 52.00 407 GLY A CA 1
ATOM 3184 C C . GLY A 1 407 ? 13.945 -4.114 -3.998 1.00 52.00 407 GLY A C 1
ATOM 3185 O O . GLY A 1 407 ? 13.367 -4.496 -2.987 1.00 52.00 407 GLY A O 1
ATOM 3186 N N . MET A 1 408 ? 14.265 -4.955 -4.979 1.00 49.06 408 MET A N 1
ATOM 3187 C CA . MET A 1 408 ? 14.002 -6.399 -4.999 1.00 49.06 408 MET A CA 1
ATOM 3188 C C . MET A 1 408 ? 15.108 -7.236 -4.317 1.00 49.06 408 MET A C 1
ATOM 3190 O O . MET A 1 408 ? 15.235 -8.422 -4.611 1.00 49.06 408 MET A O 1
ATOM 3194 N N . SER A 1 409 ? 15.932 -6.638 -3.445 1.00 50.12 409 SER A N 1
ATOM 3195 C CA . SER A 1 409 ? 17.117 -7.292 -2.868 1.00 50.12 409 SER A CA 1
ATOM 3196 C C . SER A 1 409 ? 16.829 -8.495 -1.959 1.00 50.12 409 SER A C 1
ATOM 3198 O O . SER A 1 409 ? 15.798 -8.578 -1.290 1.00 50.12 409 SER A O 1
ATOM 3200 N N . SER A 1 410 ? 17.836 -9.372 -1.892 1.00 45.53 410 SER A N 1
ATOM 3201 C CA . SER A 1 410 ? 17.927 -10.748 -1.357 1.00 45.53 410 SER A CA 1
ATOM 3202 C C . SER A 1 410 ? 17.469 -11.065 0.077 1.00 45.53 410 SER A C 1
ATOM 3204 O O . SER A 1 410 ? 17.581 -12.217 0.499 1.00 45.53 410 SER A O 1
ATOM 3206 N N . TYR A 1 411 ? 16.946 -10.110 0.852 1.00 54.41 411 TYR A N 1
ATOM 3207 C CA . TYR A 1 411 ? 16.285 -10.456 2.118 1.00 54.41 411 TYR A CA 1
ATOM 3208 C C . TYR A 1 411 ? 14.815 -10.753 1.849 1.00 54.41 411 TYR A C 1
ATOM 3210 O O . TYR A 1 411 ? 13.962 -9.860 1.888 1.00 54.41 411 TYR A O 1
ATOM 3218 N N . SER A 1 412 ? 14.525 -12.022 1.578 1.00 65.25 412 SER A N 1
ATOM 3219 C CA . SER A 1 412 ? 13.166 -12.494 1.382 1.00 65.25 412 SER A CA 1
ATOM 3220 C C . SER A 1 412 ? 12.455 -12.611 2.725 1.00 65.25 412 SER A C 1
ATOM 3222 O O . SER A 1 412 ? 12.553 -13.597 3.447 1.00 65.25 412 SER A O 1
ATOM 3224 N N . PHE A 1 413 ? 11.725 -11.556 3.092 1.00 77.00 413 PHE A N 1
ATOM 3225 C CA . PHE A 1 413 ? 10.732 -11.669 4.154 1.00 77.00 413 PHE A CA 1
ATOM 3226 C C . PHE A 1 413 ? 9.739 -12.742 3.748 1.00 77.00 413 PHE A C 1
ATOM 3228 O O . PHE A 1 413 ? 9.114 -12.634 2.690 1.00 77.00 413 PHE A O 1
ATOM 3235 N N . THR A 1 414 ? 9.550 -13.750 4.586 1.00 82.25 414 THR A N 1
ATOM 3236 C CA . THR A 1 414 ? 8.450 -14.690 4.380 1.00 82.25 414 THR A CA 1
ATOM 3237 C C . THR A 1 414 ? 7.119 -13.946 4.423 1.00 82.25 414 THR A C 1
ATOM 3239 O O . THR A 1 414 ? 6.986 -12.883 5.046 1.00 82.25 414 THR A O 1
ATOM 3242 N N . THR A 1 415 ? 6.092 -14.509 3.790 1.00 81.56 415 THR A N 1
ATOM 3243 C CA . THR A 1 415 ? 4.738 -13.938 3.853 1.00 81.56 415 THR A CA 1
ATOM 3244 C C . THR A 1 415 ? 4.293 -13.766 5.315 1.00 81.56 415 THR A C 1
ATOM 3246 O O . THR A 1 415 ? 3.739 -12.735 5.716 1.00 81.56 415 THR A O 1
ATOM 3249 N N . HIS A 1 416 ? 4.623 -14.754 6.150 1.00 84.38 416 HIS A N 1
ATOM 3250 C CA . HIS A 1 416 ? 4.381 -14.738 7.587 1.00 84.38 416 HIS A CA 1
ATOM 3251 C C . HIS A 1 416 ? 5.152 -13.625 8.318 1.00 84.38 416 HIS A C 1
ATOM 3253 O O . HIS A 1 416 ? 4.580 -12.928 9.158 1.00 84.38 416 HIS A O 1
ATOM 3259 N N . GLU A 1 417 ? 6.433 -13.417 8.007 1.00 88.88 417 GLU A N 1
ATOM 3260 C CA . GLU A 1 417 ? 7.226 -12.341 8.610 1.00 88.88 417 GLU A CA 1
ATOM 3261 C C . GLU A 1 417 ? 6.700 -10.963 8.246 1.00 88.88 417 GLU A C 1
ATOM 3263 O O . GLU A 1 417 ? 6.576 -10.133 9.147 1.00 88.88 417 GLU A O 1
ATOM 3268 N N . CYS A 1 418 ? 6.336 -10.740 6.979 1.00 89.62 418 CYS A N 1
ATOM 3269 C CA . CYS A 1 418 ? 5.665 -9.511 6.570 1.00 89.62 418 CYS A CA 1
ATOM 3270 C C . CYS A 1 418 ? 4.378 -9.316 7.369 1.00 89.62 418 CYS A C 1
ATOM 3272 O O . CYS A 1 418 ? 4.229 -8.278 8.004 1.00 89.62 418 CYS A O 1
ATOM 3274 N N . THR A 1 419 ? 3.505 -10.331 7.438 1.00 88.81 419 THR A N 1
ATOM 3275 C CA . THR A 1 419 ? 2.265 -10.272 8.239 1.00 88.81 419 THR A CA 1
ATOM 3276 C C . THR A 1 419 ? 2.538 -9.790 9.662 1.00 88.81 419 THR A C 1
ATOM 3278 O O . THR A 1 419 ? 1.910 -8.853 10.152 1.00 88.81 419 THR A O 1
ATOM 3281 N N . GLN A 1 420 ? 3.484 -10.453 10.328 1.00 90.69 420 GLN A N 1
ATOM 3282 C CA . GLN A 1 420 ? 3.721 -10.254 11.744 1.00 90.69 420 GLN A CA 1
ATOM 3283 C C . GLN A 1 420 ? 4.387 -8.911 12.018 1.00 90.69 420 GLN A C 1
ATOM 3285 O O . GLN A 1 420 ? 3.916 -8.148 12.853 1.00 90.69 420 GLN A O 1
ATOM 3290 N N . LEU A 1 421 ? 5.485 -8.621 11.323 1.00 92.38 421 LEU A N 1
ATOM 3291 C CA . LEU A 1 421 ? 6.252 -7.407 11.563 1.00 92.38 421 LEU A CA 1
ATOM 3292 C C . LEU A 1 421 ? 5.479 -6.161 11.144 1.00 92.38 421 LEU A C 1
ATOM 3294 O O . LEU A 1 421 ? 5.605 -5.131 11.796 1.00 92.38 421 LEU A O 1
ATOM 3298 N N . GLN A 1 422 ? 4.665 -6.245 10.090 1.00 93.19 422 GLN A N 1
ATOM 3299 C CA . GLN A 1 422 ? 3.804 -5.135 9.695 1.00 93.19 422 GLN A CA 1
ATOM 3300 C C . GLN A 1 422 ? 2.755 -4.846 10.759 1.00 93.19 422 GLN A C 1
ATOM 3302 O O . GLN A 1 422 ? 2.544 -3.681 11.070 1.00 93.19 422 GLN A O 1
ATOM 3307 N N . ALA A 1 423 ? 2.152 -5.876 11.358 1.00 92.31 423 ALA A N 1
ATOM 3308 C CA . ALA A 1 423 ? 1.244 -5.697 12.486 1.00 92.31 423 ALA A CA 1
ATOM 3309 C C . ALA A 1 423 ? 1.950 -5.072 13.694 1.00 92.31 423 ALA A C 1
ATOM 3311 O O . ALA A 1 423 ? 1.445 -4.125 14.290 1.00 92.31 423 ALA A O 1
ATOM 3312 N N . ASP A 1 424 ? 3.153 -5.544 14.012 1.00 92.19 424 ASP A N 1
ATOM 3313 C CA . ASP A 1 424 ? 3.952 -5.003 15.110 1.00 92.19 424 ASP A CA 1
ATOM 3314 C C . ASP A 1 424 ? 4.305 -3.525 14.868 1.00 92.19 424 ASP A C 1
ATOM 3316 O O . ASP A 1 424 ? 4.183 -2.682 15.758 1.00 92.19 424 ASP A O 1
ATOM 3320 N N . CYS A 1 425 ? 4.689 -3.186 13.639 1.00 94.31 425 CYS A N 1
ATOM 3321 C CA . CYS A 1 425 ? 4.940 -1.815 13.221 1.00 94.31 425 CYS A CA 1
ATOM 3322 C C . CYS A 1 425 ? 3.677 -0.949 13.240 1.00 94.31 425 CYS A C 1
ATOM 3324 O O . CYS A 1 425 ? 3.751 0.195 13.683 1.00 94.31 425 CYS A O 1
ATOM 3326 N N . TYR A 1 426 ? 2.533 -1.492 12.822 1.00 93.44 426 TYR A N 1
ATOM 3327 C CA . TYR A 1 426 ? 1.244 -0.803 12.834 1.00 93.44 426 TYR A CA 1
ATOM 3328 C C . TYR A 1 426 ? 0.846 -0.405 14.261 1.00 93.44 426 TYR A C 1
ATOM 3330 O O . TYR A 1 426 ? 0.617 0.765 14.554 1.00 93.44 426 TYR A O 1
ATOM 3338 N N . TYR A 1 427 ? 0.843 -1.364 15.189 1.00 91.06 427 TYR A N 1
ATOM 3339 C CA . TYR A 1 427 ? 0.398 -1.116 16.561 1.00 91.06 427 TYR A CA 1
ATOM 3340 C C . TYR A 1 427 ? 1.408 -0.336 17.406 1.00 91.06 427 TYR A C 1
ATOM 3342 O O . TYR A 1 427 ? 1.016 0.417 18.301 1.00 91.06 427 TYR A O 1
ATOM 3350 N N . TYR A 1 428 ? 2.710 -0.523 17.171 1.00 90.75 428 TYR A N 1
ATOM 3351 C CA . TYR A 1 428 ? 3.726 -0.083 18.131 1.00 90.75 428 TYR A CA 1
ATOM 3352 C C . TYR A 1 428 ? 4.809 0.823 17.541 1.00 90.75 428 TYR A C 1
ATOM 3354 O O . TYR A 1 428 ? 5.447 1.556 18.299 1.00 90.75 428 TYR A O 1
ATOM 3362 N N . GLY A 1 429 ? 5.013 0.821 16.220 1.00 91.25 429 GLY A N 1
ATOM 3363 C CA . GLY A 1 429 ? 6.125 1.518 15.560 1.00 91.25 429 GLY A CA 1
ATOM 3364 C C . GLY A 1 429 ? 6.197 3.010 15.894 1.00 91.25 429 GLY A C 1
ATOM 3365 O O . GLY A 1 429 ? 7.270 3.521 16.222 1.00 91.25 429 GLY A O 1
ATOM 3366 N N . ILE A 1 430 ? 5.038 3.673 15.947 1.00 90.94 430 ILE A N 1
ATOM 3367 C CA . ILE A 1 430 ? 4.914 5.106 16.253 1.00 90.94 430 ILE A CA 1
ATOM 3368 C C . ILE A 1 430 ? 5.452 5.492 17.640 1.00 90.94 430 ILE A C 1
ATOM 3370 O O . ILE A 1 430 ? 5.846 6.638 17.864 1.00 90.94 430 ILE A O 1
ATOM 3374 N N . PHE A 1 431 ? 5.524 4.544 18.579 1.00 90.69 431 PHE A N 1
ATOM 3375 C CA . PHE A 1 431 ? 6.010 4.797 19.935 1.00 90.69 431 PHE A CA 1
ATOM 3376 C C . PHE A 1 431 ? 7.532 4.662 20.082 1.00 90.69 431 PHE A C 1
ATOM 3378 O O . PHE A 1 431 ? 8.077 5.131 21.081 1.00 90.69 431 PHE A O 1
ATOM 3385 N N . GLY A 1 432 ? 8.237 4.056 19.118 1.00 89.12 432 GLY A N 1
ATOM 3386 C CA . GLY A 1 432 ? 9.689 3.823 19.198 1.00 89.12 432 GLY A CA 1
ATOM 3387 C C . GLY A 1 432 ? 10.566 4.915 18.587 1.00 89.12 432 GLY A C 1
ATOM 3388 O O . GLY A 1 432 ? 11.748 4.692 18.329 1.00 89.12 432 GLY A O 1
ATOM 3389 N N . GLY A 1 433 ? 10.011 6.103 18.347 1.00 90.75 433 GLY A N 1
ATOM 3390 C CA . GLY A 1 433 ? 10.756 7.241 17.817 1.00 90.75 433 GLY A CA 1
ATOM 3391 C C . GLY A 1 433 ? 11.124 7.108 16.334 1.00 90.75 433 GLY A C 1
ATOM 3392 O O . GLY A 1 433 ? 10.676 6.215 15.620 1.00 90.75 433 GLY A O 1
ATOM 3393 N N . LYS A 1 434 ? 11.939 8.052 15.845 1.00 91.38 434 LYS A N 1
ATOM 3394 C CA . LYS A 1 434 ? 12.178 8.239 14.402 1.00 91.38 434 LYS A CA 1
ATOM 3395 C C . LYS A 1 434 ? 12.899 7.072 13.731 1.00 91.38 434 LYS A C 1
ATOM 3397 O O . LYS A 1 434 ? 12.621 6.792 12.570 1.00 91.38 434 LYS A O 1
ATOM 3402 N N . ASP A 1 435 ? 13.840 6.433 14.421 1.00 91.31 435 ASP A N 1
ATOM 3403 C CA . ASP A 1 435 ? 14.619 5.346 13.824 1.00 91.31 435 ASP A CA 1
ATOM 3404 C C . ASP A 1 435 ? 13.799 4.061 13.716 1.00 91.31 435 ASP A C 1
ATOM 3406 O O . ASP A 1 435 ? 13.845 3.417 12.667 1.00 91.31 435 ASP A O 1
ATOM 3410 N N . LEU A 1 436 ? 12.987 3.739 14.735 1.00 92.75 436 LEU A N 1
ATOM 3411 C CA . LEU A 1 436 ? 12.053 2.620 14.646 1.00 92.75 436 LEU A CA 1
ATOM 3412 C C . LEU A 1 436 ? 11.007 2.866 13.558 1.00 92.75 436 LEU A C 1
ATOM 3414 O O . LEU A 1 436 ? 10.799 1.993 12.721 1.00 92.75 436 LEU A O 1
ATOM 3418 N N . GLN A 1 437 ? 10.416 4.066 13.519 1.00 92.69 437 GLN A N 1
ATOM 3419 C CA . GLN A 1 437 ? 9.447 4.428 12.484 1.00 92.69 437 GLN A CA 1
ATOM 3420 C C . GLN A 1 437 ? 10.047 4.276 11.082 1.00 92.69 437 GLN A C 1
ATOM 3422 O O . GLN A 1 437 ? 9.449 3.633 10.231 1.00 92.69 437 GLN A O 1
ATOM 3427 N N . ARG A 1 438 ? 11.272 4.771 10.857 1.00 91.12 438 ARG A N 1
ATOM 3428 C CA . ARG A 1 438 ? 11.970 4.602 9.573 1.00 91.12 438 ARG A CA 1
ATOM 3429 C C . ARG A 1 438 ? 12.200 3.126 9.231 1.00 91.12 438 ARG A C 1
ATOM 3431 O O . ARG A 1 438 ? 12.109 2.750 8.065 1.00 91.12 438 ARG A O 1
ATOM 3438 N N . GLY A 1 439 ? 12.519 2.299 10.227 1.00 92.94 439 GLY A N 1
ATOM 3439 C CA . GLY A 1 439 ? 12.626 0.849 10.061 1.00 92.94 439 GLY A CA 1
ATOM 3440 C C . GLY A 1 439 ? 11.302 0.214 9.637 1.00 92.94 439 GLY A C 1
ATOM 3441 O O . GLY A 1 439 ? 11.284 -0.602 8.719 1.00 92.94 439 GLY A O 1
ATOM 3442 N N . CYS A 1 440 ? 10.199 0.630 10.260 1.00 95.19 440 CYS A N 1
ATOM 3443 C CA . CYS A 1 440 ? 8.852 0.196 9.908 1.00 95.19 440 CYS A CA 1
ATOM 3444 C C . CYS A 1 440 ? 8.437 0.643 8.504 1.00 95.19 440 CYS A C 1
ATOM 3446 O O . CYS A 1 440 ? 7.939 -0.171 7.735 1.00 95.19 440 CYS A O 1
ATOM 3448 N N . ASP A 1 441 ? 8.715 1.886 8.119 1.00 92.38 441 ASP A N 1
ATOM 3449 C CA . ASP A 1 441 ? 8.447 2.381 6.766 1.00 92.38 441 ASP A CA 1
ATOM 3450 C C . ASP A 1 441 ? 9.206 1.536 5.722 1.00 92.38 441 ASP A C 1
ATOM 3452 O O . ASP A 1 441 ? 8.635 1.054 4.744 1.00 92.38 441 ASP A O 1
ATOM 3456 N N . ARG A 1 442 ? 10.490 1.246 5.964 1.00 90.25 442 ARG A N 1
ATOM 3457 C CA . ARG A 1 442 ? 11.285 0.369 5.085 1.00 90.25 442 ARG A CA 1
ATOM 3458 C C . ARG A 1 442 ? 10.742 -1.057 5.022 1.00 90.25 442 ARG A C 1
ATOM 3460 O O . ARG A 1 442 ? 10.741 -1.650 3.946 1.00 90.25 442 ARG A O 1
ATOM 3467 N N . LEU A 1 443 ? 10.272 -1.602 6.144 1.00 92.12 443 LEU A N 1
ATOM 3468 C CA . LEU A 1 443 ? 9.588 -2.895 6.170 1.00 92.12 443 LEU A CA 1
ATOM 3469 C C . LEU A 1 443 ? 8.332 -2.871 5.288 1.00 92.12 443 LEU A C 1
ATOM 3471 O O . LEU A 1 443 ? 8.143 -3.775 4.476 1.00 92.12 443 LEU A O 1
ATOM 3475 N N . PHE A 1 444 ? 7.477 -1.853 5.436 1.00 91.75 444 PHE A N 1
ATOM 3476 C CA . PHE A 1 444 ? 6.262 -1.709 4.635 1.00 91.75 444 PHE A CA 1
ATOM 3477 C C . PHE A 1 444 ? 6.582 -1.634 3.140 1.00 91.75 444 PHE A C 1
ATOM 3479 O O . PHE A 1 444 ? 5.984 -2.378 2.368 1.00 91.75 444 PHE A O 1
ATOM 3486 N N . SER A 1 445 ? 7.574 -0.822 2.759 1.00 87.88 445 SER A N 1
ATOM 3487 C CA . SER A 1 445 ? 8.074 -0.697 1.382 1.00 87.88 445 SER A CA 1
ATOM 3488 C C . SER A 1 445 ? 8.516 -2.055 0.809 1.00 87.88 445 SER A C 1
ATOM 3490 O O . SER A 1 445 ? 7.977 -2.500 -0.204 1.00 87.88 445 SER A O 1
ATOM 3492 N N . LYS A 1 446 ? 9.382 -2.795 1.517 1.00 86.44 446 LYS A N 1
ATOM 3493 C CA . LYS A 1 446 ? 9.869 -4.111 1.058 1.00 86.44 446 LYS A CA 1
ATOM 3494 C C . LYS A 1 446 ? 8.771 -5.168 0.944 1.00 86.44 446 LYS A C 1
ATOM 3496 O O . LYS A 1 446 ? 8.705 -5.911 -0.033 1.00 86.44 446 LYS A O 1
ATOM 3501 N N . CYS A 1 447 ? 7.894 -5.252 1.940 1.00 87.81 447 CYS A N 1
ATOM 3502 C CA . CYS A 1 447 ? 6.775 -6.189 1.903 1.00 87.81 447 CYS A CA 1
ATOM 3503 C C . CYS A 1 447 ? 5.767 -5.837 0.800 1.00 87.81 447 CYS A C 1
ATOM 3505 O O . CYS A 1 447 ? 5.137 -6.735 0.232 1.00 87.81 447 CYS A O 1
ATOM 3507 N N . TYR A 1 448 ? 5.621 -4.551 0.472 1.00 87.19 448 TYR A N 1
ATOM 3508 C CA . TYR A 1 448 ? 4.807 -4.130 -0.657 1.00 87.19 448 TYR A CA 1
ATOM 3509 C C . TYR A 1 448 ? 5.416 -4.583 -1.983 1.00 87.19 448 TYR A C 1
ATOM 3511 O O . TYR A 1 448 ? 4.726 -5.235 -2.760 1.00 87.19 448 TYR A O 1
ATOM 3519 N N . ASP A 1 449 ? 6.712 -4.352 -2.204 1.00 81.31 449 ASP A N 1
ATOM 3520 C CA . ASP A 1 449 ? 7.398 -4.801 -3.423 1.00 81.31 449 ASP A CA 1
ATOM 3521 C C . ASP A 1 449 ? 7.251 -6.325 -3.614 1.00 81.31 449 ASP A C 1
ATOM 3523 O O . ASP A 1 449 ? 6.897 -6.798 -4.698 1.00 81.31 449 ASP A O 1
ATOM 3527 N N . LYS A 1 450 ? 7.395 -7.105 -2.532 1.00 80.62 450 LYS A N 1
ATOM 3528 C CA . LYS A 1 450 ? 7.158 -8.558 -2.551 1.00 80.62 450 LYS A CA 1
ATOM 3529 C C . LYS A 1 450 ? 5.718 -8.918 -2.941 1.00 80.62 450 LYS A C 1
ATOM 3531 O O . LYS A 1 450 ? 5.499 -9.733 -3.840 1.00 80.62 450 LYS A O 1
ATOM 3536 N N . SER A 1 451 ? 4.726 -8.328 -2.275 1.00 81.31 451 SER A N 1
ATOM 3537 C CA . SER A 1 451 ? 3.310 -8.636 -2.531 1.00 81.31 451 SER A CA 1
ATOM 3538 C C . SER A 1 451 ? 2.837 -8.172 -3.912 1.00 81.31 451 SER A C 1
ATOM 3540 O O . SER A 1 451 ? 2.039 -8.861 -4.553 1.00 81.31 451 SER A O 1
ATOM 3542 N N . TRP A 1 452 ? 3.412 -7.088 -4.427 1.00 80.19 452 TRP A N 1
ATOM 3543 C CA . TRP A 1 452 ? 3.210 -6.616 -5.788 1.00 80.19 452 TRP A CA 1
ATOM 3544 C C . TRP A 1 452 ? 3.724 -7.609 -6.830 1.00 80.19 452 TRP A C 1
ATOM 3546 O O . TRP A 1 452 ? 2.979 -8.008 -7.729 1.00 80.19 452 TRP A O 1
ATOM 3556 N N . ASN A 1 453 ? 4.968 -8.069 -6.680 1.00 76.50 453 ASN A N 1
ATOM 3557 C CA . ASN A 1 453 ? 5.562 -9.060 -7.577 1.00 76.50 453 ASN A CA 1
ATOM 3558 C C . ASN A 1 453 ? 4.745 -10.354 -7.592 1.00 76.50 453 ASN A C 1
ATOM 3560 O O . ASN A 1 453 ? 4.417 -10.869 -8.664 1.00 76.50 453 ASN A O 1
ATOM 3564 N N . LYS A 1 454 ? 4.316 -10.825 -6.414 1.00 78.69 454 LYS A N 1
ATOM 3565 C CA . LYS A 1 454 ? 3.426 -11.986 -6.279 1.00 78.69 454 LYS A CA 1
ATOM 3566 C C . LYS A 1 454 ? 2.118 -11.803 -7.052 1.00 78.69 454 LYS A C 1
ATOM 3568 O O . LYS A 1 454 ? 1.678 -12.719 -7.749 1.00 78.69 454 LYS A O 1
ATOM 3573 N N . ALA A 1 455 ? 1.501 -10.625 -6.964 1.00 79.31 455 ALA A N 1
ATOM 3574 C CA . ALA A 1 455 ? 0.258 -10.317 -7.663 1.00 79.31 455 ALA A CA 1
ATOM 3575 C C . ALA A 1 455 ? 0.423 -10.313 -9.189 1.00 79.31 455 ALA A C 1
ATOM 3577 O O . ALA A 1 455 ? -0.375 -10.930 -9.900 1.00 79.31 455 ALA A O 1
ATOM 3578 N N . VAL A 1 456 ? 1.474 -9.664 -9.699 1.00 77.88 456 VAL A N 1
ATOM 3579 C CA . VAL A 1 456 ? 1.767 -9.632 -11.140 1.00 77.88 456 VAL A CA 1
ATOM 3580 C C . VAL A 1 456 ? 2.055 -11.040 -11.661 1.00 77.88 456 VAL A C 1
ATOM 3582 O O . VAL A 1 456 ? 1.492 -11.441 -12.679 1.00 77.88 456 VAL A O 1
ATOM 3585 N N . LEU A 1 457 ? 2.846 -11.829 -10.932 1.00 77.31 457 LEU A N 1
ATOM 3586 C CA . LEU A 1 457 ? 3.160 -13.211 -11.294 1.00 77.31 457 LEU A CA 1
ATOM 3587 C C . LEU A 1 457 ? 1.920 -14.102 -11.334 1.00 77.31 457 LEU A C 1
ATOM 3589 O O . LEU A 1 457 ? 1.728 -14.847 -12.295 1.00 77.31 457 LEU A O 1
ATOM 3593 N N . LYS A 1 458 ? 1.040 -13.988 -10.334 1.00 77.31 458 LYS A N 1
ATOM 3594 C CA . LYS A 1 458 ? -0.240 -14.706 -10.305 1.00 77.31 458 LYS A CA 1
ATOM 3595 C C . LYS A 1 458 ? -1.110 -14.360 -11.516 1.00 77.31 458 LYS A C 1
ATOM 3597 O O . LYS A 1 458 ? -1.729 -15.254 -12.087 1.00 77.31 458 LYS A O 1
ATOM 3602 N N . ASN A 1 459 ? -1.139 -13.092 -11.929 1.00 77.75 459 ASN A N 1
ATOM 3603 C CA . ASN A 1 459 ? -1.890 -12.653 -13.109 1.00 77.75 459 ASN A CA 1
ATOM 3604 C C . ASN A 1 459 ? -1.266 -13.152 -14.424 1.00 77.75 459 ASN A C 1
ATOM 3606 O O . ASN A 1 459 ? -1.993 -13.513 -15.346 1.00 77.75 459 ASN A O 1
ATOM 3610 N N . LEU A 1 460 ? 0.066 -13.189 -14.507 1.00 79.31 460 LEU A N 1
ATOM 3611 C CA . LEU A 1 460 ? 0.801 -13.558 -15.717 1.00 79.31 460 LEU A CA 1
ATOM 3612 C C . LEU A 1 460 ? 0.848 -15.074 -15.959 1.00 79.31 460 LEU A C 1
ATOM 3614 O O . LEU A 1 460 ? 0.677 -15.537 -17.088 1.00 79.31 460 LEU A O 1
ATOM 3618 N N . LEU A 1 461 ? 1.082 -15.853 -14.903 1.00 77.00 461 LEU A N 1
ATOM 3619 C CA . LEU A 1 461 ? 1.201 -17.313 -14.974 1.00 77.00 461 LEU A CA 1
ATOM 3620 C C . LEU A 1 461 ? -0.148 -18.014 -14.740 1.00 77.00 461 LEU A C 1
ATOM 3622 O O . LEU A 1 461 ? -0.364 -19.130 -15.205 1.00 77.00 461 LEU A O 1
ATOM 3626 N N . GLY A 1 462 ? -1.102 -17.340 -14.094 1.00 71.56 462 GLY A N 1
ATOM 3627 C CA . GLY A 1 462 ? -2.378 -17.923 -13.687 1.00 71.56 462 GLY A CA 1
ATOM 3628 C C . GLY A 1 462 ? -2.249 -18.826 -12.454 1.00 71.56 462 GLY A C 1
ATOM 3629 O O . GLY A 1 462 ? -1.162 -19.111 -11.958 1.00 71.56 462 GLY A O 1
ATOM 3630 N N . THR A 1 463 ? -3.384 -19.305 -11.941 1.00 61.25 463 THR A N 1
ATOM 3631 C CA . THR A 1 463 ? -3.428 -20.192 -10.760 1.00 61.25 463 THR A CA 1
ATOM 3632 C C . THR A 1 463 ? -3.120 -21.654 -11.091 1.00 61.25 463 THR A C 1
ATOM 3634 O O . THR A 1 463 ? -2.686 -22.404 -10.223 1.00 61.25 463 THR A O 1
ATOM 3637 N N . ALA A 1 464 ? -3.317 -22.077 -12.345 1.00 49.34 464 ALA A N 1
ATOM 3638 C CA . ALA A 1 464 ? -3.094 -23.458 -12.782 1.00 49.34 464 ALA A CA 1
ATOM 3639 C C . ALA A 1 464 ? -1.604 -23.840 -12.850 1.00 49.34 464 ALA A C 1
ATOM 3641 O O . ALA A 1 464 ? -1.265 -25.011 -12.660 1.00 49.34 464 ALA A O 1
ATOM 3642 N N . ASP A 1 465 ? -0.721 -22.856 -13.050 1.00 50.66 465 ASP A N 1
ATOM 3643 C CA . ASP A 1 465 ? 0.729 -23.062 -13.085 1.00 50.66 465 ASP A CA 1
ATOM 3644 C C . ASP A 1 465 ? 1.329 -23.263 -11.673 1.00 50.66 465 ASP A C 1
ATOM 3646 O O . ASP A 1 465 ? 2.476 -23.680 -11.560 1.00 50.66 465 ASP A O 1
ATOM 3650 N N . GLN A 1 466 ? 0.534 -23.175 -10.590 1.00 50.19 466 GLN A N 1
ATOM 3651 C CA . GLN A 1 466 ? 0.918 -23.689 -9.257 1.00 50.19 466 GLN A CA 1
ATOM 3652 C C . GLN A 1 466 ? 1.123 -25.221 -9.224 1.00 50.19 466 GLN A C 1
ATOM 3654 O O . GLN A 1 466 ? 1.574 -25.765 -8.221 1.00 50.19 466 GLN A O 1
ATOM 3659 N N . ARG A 1 467 ? 0.798 -25.960 -10.299 1.00 43.81 467 ARG A N 1
ATOM 3660 C CA . ARG A 1 467 ? 1.155 -27.391 -10.433 1.00 43.81 467 ARG A CA 1
ATOM 3661 C C . ARG A 1 467 ? 2.544 -27.636 -11.004 1.00 43.81 467 ARG A C 1
ATOM 3663 O O . ARG A 1 467 ? 3.037 -28.759 -10.911 1.00 43.81 467 ARG A O 1
ATOM 3670 N N . ILE A 1 468 ? 3.187 -26.610 -11.553 1.00 48.41 468 ILE A N 1
ATOM 3671 C CA . ILE A 1 468 ? 4.597 -26.677 -11.941 1.00 48.41 468 ILE A CA 1
ATOM 3672 C C . ILE A 1 468 ? 5.485 -26.903 -10.683 1.00 48.41 468 ILE A C 1
ATOM 3674 O O . ILE A 1 468 ? 6.589 -27.440 -10.767 1.00 48.41 468 ILE A O 1
ATOM 3678 N N . SER A 1 469 ? 4.930 -26.626 -9.498 1.00 43.16 469 SER A N 1
ATOM 3679 C CA . SER A 1 469 ? 5.492 -26.766 -8.148 1.00 43.16 469 SER A CA 1
ATOM 3680 C C . SER A 1 469 ? 5.586 -28.201 -7.603 1.00 43.16 469 SER A C 1
ATOM 3682 O O . SER A 1 469 ? 6.129 -28.408 -6.524 1.00 43.16 469 SER A O 1
ATOM 3684 N N . GLY A 1 470 ? 5.081 -29.213 -8.320 1.00 42.59 470 GLY A N 1
ATOM 3685 C CA . GLY A 1 470 ? 5.246 -30.622 -7.922 1.00 42.59 470 GLY A CA 1
ATOM 3686 C C . GLY A 1 470 ? 6.596 -31.230 -8.320 1.00 42.59 470 GLY A C 1
ATOM 3687 O O . GLY A 1 470 ? 6.974 -32.289 -7.820 1.00 42.59 470 GLY A O 1
ATOM 3688 N N . THR A 1 471 ? 7.330 -30.583 -9.226 1.00 40.97 471 THR A N 1
ATOM 3689 C CA . THR A 1 471 ? 8.676 -31.008 -9.615 1.00 40.97 471 THR A CA 1
ATOM 3690 C C . THR A 1 471 ? 9.704 -30.192 -8.857 1.00 40.97 471 THR A C 1
ATOM 3692 O O . THR A 1 471 ? 9.973 -29.038 -9.183 1.00 40.97 471 THR A O 1
ATOM 3695 N N . THR A 1 472 ? 10.298 -30.824 -7.852 1.00 41.16 472 THR A N 1
ATOM 3696 C CA . THR A 1 472 ? 11.562 -30.422 -7.245 1.00 41.16 472 THR A CA 1
ATOM 3697 C C . THR A 1 472 ? 12.579 -30.052 -8.336 1.00 41.16 472 THR A C 1
ATOM 3699 O O . THR A 1 472 ? 13.117 -30.918 -9.020 1.00 41.16 472 THR A O 1
ATOM 3702 N N . GLY A 1 473 ? 12.840 -28.754 -8.521 1.00 47.00 473 GLY A N 1
ATOM 3703 C CA . GLY A 1 473 ? 13.985 -28.280 -9.305 1.00 47.00 473 GLY A CA 1
ATOM 3704 C C . GLY A 1 473 ? 13.700 -27.736 -10.705 1.00 47.00 473 GLY A C 1
ATOM 3705 O O . GLY A 1 473 ? 14.397 -28.103 -11.654 1.00 47.00 473 GLY A O 1
ATOM 3706 N N . LEU A 1 474 ? 12.784 -26.773 -10.853 1.00 55.72 474 LEU A N 1
ATOM 3707 C CA . LEU A 1 474 ? 12.980 -25.809 -11.939 1.00 55.72 474 LEU A CA 1
ATOM 3708 C C . LEU A 1 474 ? 14.239 -25.011 -11.642 1.00 55.72 474 LEU A C 1
ATOM 3710 O O . LEU A 1 474 ? 14.290 -24.213 -10.711 1.00 55.72 474 LEU A O 1
ATOM 3714 N N . SER A 1 475 ? 15.271 -25.242 -12.445 1.00 66.50 475 SER A N 1
ATOM 3715 C CA . SER A 1 475 ? 16.422 -24.352 -12.471 1.00 66.50 475 SER A CA 1
ATOM 3716 C C . SER A 1 475 ? 15.953 -22.929 -12.791 1.00 66.50 475 SER A C 1
ATOM 3718 O O . SER A 1 475 ? 15.034 -22.754 -13.597 1.00 66.50 475 SER A O 1
ATOM 3720 N N . SER A 1 476 ? 16.612 -21.915 -12.218 1.00 71.56 476 SER A N 1
ATOM 3721 C CA . SER A 1 476 ? 16.350 -20.491 -12.508 1.00 71.56 476 SER A CA 1
ATOM 3722 C C . SER A 1 476 ? 16.230 -20.227 -14.024 1.00 71.56 476 SER A C 1
ATOM 3724 O O . SER A 1 476 ? 15.295 -19.576 -14.484 1.00 71.56 476 SER A O 1
ATOM 3726 N N . SER A 1 477 ? 17.054 -20.895 -14.843 1.00 78.19 477 SER A N 1
ATOM 3727 C CA . SER A 1 477 ? 16.981 -20.830 -16.313 1.00 78.19 477 SER A CA 1
ATOM 3728 C C . SER A 1 477 ? 15.661 -21.332 -16.921 1.00 78.19 477 SER A C 1
ATOM 3730 O O . SER A 1 477 ? 15.192 -20.781 -17.917 1.00 78.19 477 SER A O 1
ATOM 3732 N N . SER A 1 478 ? 15.055 -22.381 -16.362 1.00 80.38 478 SER A N 1
ATOM 3733 C CA . SER A 1 478 ? 13.796 -22.934 -16.874 1.00 80.38 478 SER A CA 1
ATOM 3734 C C . SER A 1 478 ? 12.613 -22.023 -16.545 1.00 80.38 478 SER A C 1
ATOM 3736 O O . SER A 1 478 ? 11.759 -21.812 -17.406 1.00 80.38 478 SER A O 1
ATOM 3738 N N . CYS A 1 479 ? 12.606 -21.428 -15.346 1.00 80.94 479 CYS A N 1
ATOM 3739 C CA . CYS A 1 479 ? 11.630 -20.401 -14.984 1.00 80.94 479 CYS A CA 1
ATOM 3740 C C . CYS A 1 479 ? 11.746 -19.184 -15.913 1.00 80.94 479 CYS A C 1
ATOM 3742 O O . CYS A 1 479 ? 10.752 -18.793 -16.522 1.00 80.94 479 CYS A O 1
ATOM 3744 N N . GLN A 1 480 ? 12.960 -18.652 -16.108 1.00 84.31 480 GLN A N 1
ATOM 3745 C CA . GLN A 1 480 ? 13.188 -17.476 -16.956 1.00 84.31 480 GLN A CA 1
ATOM 3746 C C . GLN A 1 480 ? 12.678 -17.692 -18.383 1.00 84.31 480 GLN A C 1
ATOM 3748 O O . GLN A 1 480 ? 12.011 -16.825 -18.940 1.00 84.31 480 GLN A O 1
ATOM 3753 N N . LYS A 1 481 ? 12.936 -18.869 -18.973 1.00 84.12 481 LYS A N 1
ATOM 3754 C CA . LYS A 1 481 ? 12.427 -19.219 -20.309 1.00 84.12 481 LYS A CA 1
ATOM 3755 C C . LYS A 1 481 ? 10.905 -19.288 -20.345 1.00 84.12 481 LYS A C 1
ATOM 3757 O O . LYS A 1 481 ? 10.300 -18.763 -21.271 1.00 84.12 481 LYS A O 1
ATOM 3762 N N . HIS A 1 482 ? 10.288 -19.935 -19.359 1.00 83.88 482 HIS A N 1
ATOM 3763 C CA . HIS A 1 482 ? 8.833 -20.050 -19.302 1.00 83.88 482 HIS A CA 1
ATOM 3764 C C . HIS A 1 482 ? 8.165 -18.676 -19.168 1.00 83.88 482 HIS A C 1
ATOM 3766 O O . HIS A 1 482 ? 7.233 -18.359 -19.907 1.00 83.88 482 HIS A O 1
ATOM 3772 N N . LEU A 1 483 ? 8.692 -17.843 -18.272 1.00 85.56 483 LEU A N 1
ATOM 3773 C CA . LEU A 1 483 ? 8.240 -16.478 -18.064 1.00 85.56 483 LEU A CA 1
ATOM 3774 C C . LEU A 1 483 ? 8.424 -15.628 -19.331 1.00 85.56 483 LEU A C 1
ATOM 3776 O O . LEU A 1 483 ? 7.478 -14.972 -19.760 1.00 85.56 483 LEU A O 1
ATOM 3780 N N . ALA A 1 484 ? 9.582 -15.713 -19.993 1.00 87.62 484 ALA A N 1
ATOM 3781 C CA . ALA A 1 484 ? 9.842 -15.020 -21.255 1.00 87.62 484 ALA A CA 1
ATOM 3782 C C . ALA A 1 484 ? 8.834 -15.401 -22.351 1.00 87.62 484 ALA A C 1
ATOM 3784 O O . ALA A 1 484 ? 8.338 -14.530 -23.065 1.00 87.62 484 ALA A O 1
ATOM 3785 N N . GLU A 1 485 ? 8.497 -16.687 -22.487 1.00 86.88 485 GLU A N 1
ATOM 3786 C CA . GLU A 1 485 ? 7.496 -17.145 -23.459 1.00 86.88 485 GLU A CA 1
ATOM 3787 C C . GLU A 1 485 ? 6.095 -16.602 -23.148 1.00 86.88 485 GLU A C 1
ATOM 3789 O O . GLU A 1 485 ? 5.395 -16.153 -24.058 1.00 86.88 485 GLU A O 1
ATOM 3794 N N . LYS A 1 486 ? 5.696 -16.561 -21.869 1.00 88.44 486 LYS A N 1
ATOM 3795 C CA . LYS A 1 486 ? 4.428 -15.937 -21.451 1.00 88.44 486 LYS A CA 1
ATOM 3796 C C . LYS A 1 486 ? 4.420 -14.444 -21.774 1.00 88.44 486 LYS A C 1
ATOM 3798 O O . LYS A 1 486 ? 3.454 -13.958 -22.357 1.00 88.44 486 LYS A O 1
ATOM 3803 N N . CYS A 1 487 ? 5.514 -13.746 -21.475 1.00 88.12 487 CYS A N 1
ATOM 3804 C CA . CYS A 1 487 ? 5.692 -12.329 -21.770 1.00 88.12 487 CYS A CA 1
ATOM 3805 C C . CYS A 1 487 ? 5.597 -12.022 -23.272 1.00 88.12 487 CYS A C 1
ATOM 3807 O O . CYS A 1 487 ? 4.874 -11.109 -23.662 1.00 88.12 487 CYS A O 1
ATOM 3809 N N . LYS A 1 488 ? 6.227 -12.821 -24.145 1.00 85.88 488 LYS A N 1
ATOM 3810 C CA . LYS A 1 488 ? 6.113 -12.664 -25.612 1.00 85.88 488 LYS A CA 1
ATOM 3811 C C . LYS A 1 488 ? 4.671 -12.766 -26.121 1.00 85.88 488 LYS A C 1
ATOM 3813 O O . LYS A 1 488 ? 4.347 -12.180 -27.149 1.00 85.88 488 LYS A O 1
ATOM 3818 N N . GLY A 1 489 ? 3.815 -13.518 -25.428 1.00 82.88 489 GLY A N 1
ATOM 3819 C CA . GLY A 1 489 ? 2.405 -13.682 -25.784 1.00 82.88 489 GLY A CA 1
ATOM 3820 C C . GLY A 1 489 ? 1.511 -12.486 -25.433 1.00 82.88 489 GLY A C 1
ATOM 3821 O O . GLY A 1 489 ? 0.347 -12.461 -25.843 1.00 82.88 489 GLY A O 1
ATOM 3822 N N . LEU A 1 490 ? 2.016 -11.503 -24.680 1.00 82.94 490 LEU A N 1
ATOM 3823 C CA . LEU A 1 490 ? 1.236 -10.355 -24.225 1.00 82.94 490 LEU A CA 1
ATOM 3824 C C . LEU A 1 490 ? 1.104 -9.314 -25.336 1.00 82.94 490 LEU A C 1
ATOM 3826 O O . LEU A 1 490 ? 2.089 -8.752 -25.801 1.00 82.94 490 LEU A O 1
ATOM 3830 N N . LYS A 1 491 ? -0.138 -9.021 -25.732 1.00 70.19 491 LYS A N 1
ATOM 3831 C CA . LYS A 1 491 ? -0.411 -8.033 -26.787 1.00 70.19 491 LYS A CA 1
ATOM 3832 C C . LYS A 1 491 ? -0.368 -6.588 -26.290 1.00 70.19 491 LYS A C 1
ATOM 3834 O O . LYS A 1 491 ? -0.035 -5.715 -27.074 1.00 70.19 491 LYS A O 1
ATOM 3839 N N . TYR A 1 492 ? -0.686 -6.357 -25.012 1.00 69.38 492 TYR A N 1
ATOM 3840 C CA . TYR A 1 492 ? -0.710 -5.036 -24.366 1.00 69.38 492 TYR A CA 1
ATOM 3841 C C . TYR A 1 492 ? -0.475 -5.198 -22.858 1.00 69.38 492 TYR A C 1
ATOM 3843 O O . TYR A 1 492 ? -1.420 -5.075 -22.073 1.00 69.38 492 TYR A O 1
ATOM 3851 N N . PRO A 1 493 ? 0.739 -5.592 -22.439 1.00 75.12 493 PRO A N 1
ATOM 3852 C CA . PRO A 1 493 ? 1.041 -5.683 -21.018 1.00 75.12 493 PRO A CA 1
ATOM 3853 C C . PRO A 1 493 ? 0.857 -4.310 -20.367 1.00 75.12 493 PRO A C 1
ATOM 3855 O O . PRO A 1 493 ? 1.238 -3.282 -20.930 1.00 75.12 493 PRO A O 1
ATOM 3858 N N . ASP A 1 494 ? 0.279 -4.286 -19.169 1.00 72.06 494 ASP A N 1
ATOM 3859 C CA . ASP A 1 494 ? 0.379 -3.084 -18.353 1.00 72.06 494 ASP A CA 1
ATOM 3860 C C . ASP A 1 494 ? 1.837 -2.864 -17.922 1.00 72.06 494 ASP A C 1
ATOM 3862 O O . ASP A 1 494 ? 2.652 -3.789 -17.900 1.00 72.06 494 ASP A O 1
ATOM 3866 N N . VAL A 1 495 ? 2.182 -1.619 -17.595 1.00 72.25 495 VAL A N 1
ATOM 3867 C CA . VAL A 1 495 ? 3.559 -1.240 -17.249 1.00 72.25 495 VAL A CA 1
ATOM 3868 C C . VAL A 1 495 ? 4.159 -2.097 -16.104 1.00 72.25 495 VAL A C 1
ATOM 3870 O O . VAL A 1 495 ? 5.316 -2.498 -16.216 1.00 72.25 495 VAL A O 1
ATOM 3873 N N . PRO A 1 496 ? 3.414 -2.470 -15.041 1.00 73.81 496 PRO A N 1
ATOM 3874 C CA . PRO A 1 496 ? 3.898 -3.427 -14.038 1.00 73.81 496 PRO A CA 1
ATOM 3875 C C . PRO A 1 496 ? 4.281 -4.792 -14.616 1.00 73.81 496 PRO A C 1
ATOM 3877 O O . PRO A 1 496 ? 5.307 -5.360 -14.249 1.00 73.81 496 PRO A O 1
ATOM 3880 N N . THR A 1 497 ? 3.462 -5.322 -15.525 1.00 80.62 497 THR A N 1
ATOM 3881 C CA . THR A 1 497 ? 3.740 -6.594 -16.199 1.00 80.62 497 THR A CA 1
ATOM 3882 C C . THR A 1 497 ? 4.983 -6.479 -17.075 1.00 80.62 497 THR A C 1
ATOM 3884 O O . THR A 1 497 ? 5.787 -7.407 -17.114 1.00 80.62 497 THR A O 1
ATOM 3887 N N . ILE A 1 498 ? 5.187 -5.327 -17.725 1.00 81.94 498 ILE A N 1
ATOM 3888 C CA . ILE A 1 498 ? 6.419 -5.046 -18.469 1.00 81.94 498 ILE A CA 1
ATOM 3889 C C . ILE A 1 498 ? 7.642 -5.152 -17.551 1.00 81.94 498 ILE A C 1
ATOM 3891 O O . ILE A 1 498 ? 8.595 -5.833 -17.914 1.00 81.94 498 ILE A O 1
ATOM 3895 N N . LEU A 1 499 ? 7.608 -4.541 -16.362 1.00 78.56 499 LEU A N 1
ATOM 3896 C CA . LEU A 1 499 ? 8.735 -4.572 -15.423 1.00 78.56 499 LEU A CA 1
ATOM 3897 C C . LEU A 1 499 ? 9.122 -6.010 -15.038 1.00 78.56 499 LEU A C 1
ATOM 3899 O O . LEU A 1 499 ? 10.282 -6.394 -15.157 1.00 78.56 499 LEU A O 1
ATOM 3903 N N . VAL A 1 500 ? 8.132 -6.835 -14.690 1.00 80.75 500 VAL A N 1
ATOM 3904 C CA . VAL A 1 500 ? 8.323 -8.265 -14.394 1.00 80.75 500 VAL A CA 1
ATOM 3905 C C . VAL A 1 500 ? 8.905 -9.024 -15.590 1.00 80.75 500 VAL A C 1
ATOM 3907 O O . VAL A 1 500 ? 9.813 -9.842 -15.449 1.00 80.75 500 VAL A O 1
ATOM 3910 N N . CYS A 1 501 ? 8.425 -8.725 -16.795 1.00 85.94 501 CYS A N 1
ATOM 3911 C CA . CYS A 1 501 ? 8.933 -9.335 -18.016 1.00 85.94 501 CYS A CA 1
ATOM 3912 C C . CYS A 1 501 ? 10.365 -8.906 -18.368 1.00 85.94 501 CYS A C 1
ATOM 3914 O O . CYS A 1 501 ? 11.051 -9.629 -19.090 1.00 85.94 501 CYS A O 1
ATOM 3916 N N . LEU A 1 502 ? 10.829 -7.755 -17.889 1.00 83.38 502 LEU A N 1
ATOM 3917 C CA . LEU A 1 502 ? 12.189 -7.276 -18.132 1.00 83.38 502 LEU A CA 1
ATOM 3918 C C . LEU A 1 502 ? 13.212 -7.874 -17.159 1.00 83.38 502 LEU A C 1
ATOM 3920 O O . LEU A 1 502 ? 14.387 -7.944 -17.501 1.00 83.38 502 LEU A O 1
ATOM 3924 N N . GLN A 1 503 ? 12.765 -8.338 -15.991 1.00 79.44 503 GLN A N 1
ATOM 3925 C CA . GLN A 1 503 ? 13.616 -8.830 -14.903 1.00 79.44 503 GLN A CA 1
ATOM 3926 C C . GLN A 1 503 ? 13.347 -10.306 -14.620 1.00 79.44 503 GLN A C 1
ATOM 3928 O O . GLN A 1 503 ? 12.927 -10.691 -13.525 1.00 79.44 503 GLN A O 1
ATOM 3933 N N . LEU A 1 504 ? 13.519 -11.140 -15.640 1.00 81.25 504 LEU A N 1
ATOM 3934 C CA . LEU A 1 504 ? 13.173 -12.556 -15.584 1.00 81.25 504 LEU A CA 1
ATOM 3935 C C . LEU A 1 504 ? 13.893 -13.296 -14.449 1.00 81.25 504 LEU A C 1
ATOM 3937 O O . LEU A 1 504 ? 13.296 -14.174 -13.835 1.00 81.25 504 LEU A O 1
ATOM 3941 N N . GLY A 1 505 ? 15.159 -12.970 -14.181 1.00 78.75 505 GLY A N 1
ATOM 3942 C CA . GLY A 1 505 ? 15.972 -13.587 -13.136 1.00 78.75 505 GLY A CA 1
ATOM 3943 C C . GLY A 1 505 ? 15.426 -13.301 -11.748 1.00 78.75 505 GLY A C 1
ATOM 3944 O O . GLY A 1 505 ? 14.961 -14.227 -11.084 1.00 78.75 505 GLY A O 1
ATOM 3945 N N . ASN A 1 506 ? 15.383 -12.023 -11.373 1.00 74.38 506 ASN A N 1
ATOM 3946 C CA . ASN A 1 506 ? 14.888 -11.584 -10.064 1.00 74.38 506 ASN A CA 1
ATOM 3947 C C . ASN A 1 506 ? 13.434 -12.010 -9.839 1.00 74.38 506 ASN A C 1
ATOM 3949 O O . ASN A 1 506 ? 13.058 -12.451 -8.756 1.00 74.38 506 ASN A O 1
ATOM 3953 N N . THR A 1 507 ? 12.607 -11.918 -10.885 1.00 77.62 507 THR A N 1
ATOM 3954 C CA . THR A 1 507 ? 11.215 -12.370 -10.826 1.00 77.62 507 THR A CA 1
ATOM 3955 C C . THR A 1 507 ? 11.135 -13.861 -10.511 1.00 77.62 507 THR A C 1
ATOM 3957 O O . THR A 1 507 ? 10.328 -14.280 -9.683 1.00 77.62 507 THR A O 1
ATOM 3960 N N . CYS A 1 508 ? 11.948 -14.677 -11.182 1.00 76.69 508 CYS A N 1
ATOM 3961 C CA . CYS A 1 508 ? 11.954 -16.117 -10.973 1.00 76.69 508 CYS A CA 1
ATOM 3962 C C . CYS A 1 508 ? 12.466 -16.510 -9.592 1.00 76.69 508 CYS A C 1
ATOM 3964 O O . CYS A 1 508 ? 11.913 -17.430 -8.995 1.00 76.69 508 CYS A O 1
ATOM 3966 N N . GLU A 1 509 ? 13.472 -15.814 -9.071 1.00 73.19 509 GLU A N 1
ATOM 3967 C CA . GLU A 1 509 ? 13.967 -16.029 -7.711 1.00 73.19 509 GLU A CA 1
ATOM 3968 C C . GLU A 1 509 ? 12.871 -15.734 -6.683 1.00 73.19 509 GLU A C 1
ATOM 3970 O O . GLU A 1 509 ? 12.503 -16.631 -5.919 1.00 73.19 509 GLU A O 1
ATOM 3975 N N . ALA A 1 510 ? 12.236 -14.561 -6.780 1.00 69.19 510 ALA A N 1
ATOM 3976 C CA . ALA A 1 510 ? 11.109 -14.183 -5.927 1.00 69.19 510 ALA A CA 1
ATOM 3977 C C . ALA A 1 510 ? 9.930 -15.170 -6.025 1.00 69.19 510 ALA A C 1
ATOM 3979 O O . ALA A 1 510 ? 9.269 -15.465 -5.030 1.00 69.19 510 ALA A O 1
ATOM 3980 N N . TYR A 1 511 ? 9.666 -15.716 -7.217 1.00 69.12 511 TYR A N 1
ATOM 3981 C CA . TYR A 1 511 ? 8.621 -16.723 -7.415 1.00 69.12 511 TYR A CA 1
ATOM 3982 C C . TYR A 1 511 ? 8.956 -18.062 -6.746 1.00 69.12 511 TYR A C 1
ATOM 3984 O O . TYR A 1 511 ? 8.071 -18.714 -6.193 1.00 69.12 511 TYR A O 1
ATOM 3992 N N . THR A 1 512 ? 10.219 -18.497 -6.805 1.00 65.69 512 THR A N 1
ATOM 3993 C CA . THR A 1 512 ? 10.624 -19.798 -6.257 1.00 65.69 512 THR A CA 1
ATOM 3994 C C . THR A 1 512 ? 10.605 -19.854 -4.739 1.00 65.69 512 THR A C 1
ATOM 3996 O O . THR A 1 512 ? 10.305 -20.917 -4.207 1.00 65.69 512 THR A O 1
ATOM 3999 N N . GLU A 1 513 ? 10.888 -18.753 -4.045 1.00 63.72 513 GLU A N 1
ATOM 4000 C CA . GLU A 1 513 ? 10.889 -18.708 -2.576 1.00 63.72 513 GLU A CA 1
ATOM 4001 C C . GLU A 1 513 ? 9.478 -18.851 -1.991 1.00 63.72 513 GLU A C 1
ATOM 4003 O O . GLU A 1 513 ? 9.274 -19.594 -1.035 1.00 63.72 513 GLU A O 1
ATOM 4008 N N . ASP A 1 514 ? 8.488 -18.220 -2.624 1.00 57.12 514 ASP A N 1
ATOM 4009 C CA . ASP A 1 514 ? 7.094 -18.221 -2.170 1.00 57.12 514 ASP A CA 1
ATOM 4010 C C . ASP A 1 514 ? 6.409 -19.596 -2.280 1.00 57.12 514 ASP A C 1
ATOM 4012 O O . ASP A 1 514 ? 5.466 -19.877 -1.542 1.00 57.12 514 ASP A O 1
ATOM 4016 N N . LEU A 1 515 ? 6.865 -20.467 -3.186 1.00 54.25 515 LEU A N 1
ATOM 4017 C CA . LEU A 1 515 ? 6.271 -21.793 -3.410 1.00 54.25 515 LEU A CA 1
ATOM 4018 C C . LEU A 1 515 ? 6.556 -22.802 -2.289 1.00 54.25 515 LEU A C 1
ATOM 4020 O O . LEU A 1 515 ? 5.842 -23.797 -2.182 1.00 54.25 515 LEU A O 1
ATOM 4024 N N . TRP A 1 516 ? 7.578 -22.565 -1.465 1.00 46.59 516 TRP A N 1
ATOM 4025 C CA . TRP A 1 516 ? 7.919 -23.443 -0.341 1.00 46.59 516 TRP A CA 1
ATOM 4026 C C . TRP A 1 516 ? 7.110 -23.142 0.926 1.00 46.59 516 TRP A C 1
ATOM 4028 O O . TRP A 1 516 ? 7.213 -23.896 1.886 1.00 46.59 516 TRP A O 1
ATOM 4038 N N . GLU A 1 517 ? 6.320 -22.063 0.944 1.00 48.25 517 GLU A N 1
ATOM 4039 C CA . GLU A 1 517 ? 5.544 -21.642 2.121 1.00 48.25 517 GLU A CA 1
ATOM 4040 C C . GLU A 1 517 ? 4.121 -22.231 2.158 1.00 48.25 517 GLU A C 1
ATOM 4042 O O . GLU A 1 517 ? 3.522 -22.305 3.229 1.00 48.25 517 GLU A O 1
ATOM 4047 N N . ASP A 1 518 ? 3.585 -22.666 1.009 1.00 41.31 518 ASP A N 1
ATOM 4048 C CA . ASP A 1 518 ? 2.231 -23.236 0.882 1.00 41.31 518 ASP A CA 1
ATOM 4049 C C . ASP A 1 518 ? 2.197 -24.786 1.007 1.00 41.31 518 ASP A C 1
ATOM 4051 O O . ASP A 1 518 ? 1.126 -25.389 0.868 1.00 41.31 518 ASP A O 1
ATOM 4055 N N . ILE A 1 519 ? 3.348 -25.437 1.258 1.00 33.94 519 ILE A N 1
ATOM 4056 C CA . ILE A 1 519 ? 3.519 -26.893 1.487 1.00 33.94 519 ILE A CA 1
ATOM 4057 C C . ILE A 1 519 ? 3.907 -27.131 2.945 1.00 33.94 519 ILE A C 1
ATOM 4059 O O . ILE A 1 519 ? 3.304 -28.039 3.569 1.00 33.94 519 ILE A O 1
#

Organism: Pneumocystis jirovecii (strain RU7) (NCBI:txid1408657)

InterPro domains:
  IPR003330 Major surface glycoprotein MSG [PF02349] (118-185)
  IPR003330 Major surface glycoprotein MSG [PF02349] (413-492)

Sequence (519 aa):
MKAFIFSTLFCTIPVFSRSFGNIFNDDLDSRLLGPLSDGLLSALFVFHDGKDCLFLDGLCTELHKGYGNLSNLDSRLSDICHPKLDSATHCKNLLETAAPEARQLYTEIQGSGFSLGSCRHLLTLCNFLAGVYPPLGPLCEQLKLNCYHGAREHTALKALLHMGGDRLRTHDECVNKMEQVCHEYSDYTPEFKDLCVDLQSLCQTLMEGFVSTCEFLETQQTLNTKELSKTMCGLTDLCFDYGRNCNHQTRSFCKRLHSSCESKGYPVAPALGSSYETTPKKDLEEALTKYGVYMGRPDPNKKNPWDPSLCLLLQHSKQSPTKQACEHVTWDFVPLLGDPTLFPFCTPEESRLADKICLGLELRLKGDSGYLHNLQEKLSSMDLIGSPREIPKKYLEDGLELGDLLGMSSYSFTTHECTQLQADCYYYGIFGGKDLQRGCDRLFSKCYDKSWNKAVLKNLLGTADQRISGTTGLSSSSCQKHLAEKCKGLKYPDVPTILVCLQLGNTCEAYTEDLWEDI

Foldseek 3Di:
DPDPPDPPPPDPDPADDDDDDDDDDDDFDQALCRPDDLLLVLLLQWFDPPPAIHGQLVLLVLCCLQPPDCVRRPVVSCVLNPDDPDVRVSRVVSLVSNVVVLVVLVCVLVVDDDYLNCLVVSLLSCLRRCRSDVVSVVSSLVSLLCNQVVLVLVLLLLQLLQQLPAQLQDLVSQLVSSLVVLVVCLQWFLSSVLLLLASSVSSVVVNVLLVVLLVVLVVCLPDDLVPDDLVLLVCLVSCQRRVSNHDPSSVVSSQSSQVSCVVVVHDHDDGRPDRSPDDSVVSQVVSLQPSLHHTGRADPPPPDDDCLSLLSQCVVVVHALALVSSVVSLQPLNSRSSDPSSNVSNDPVPPVVSSCVSVVQCCQQDPPPHPLVVLLVVLVVVVLFDDDPPPPCVCSVPRNQSCVVSLLDDPDQASNNLNHSLSSCSSRQVNNPDRSVSSNSNSSSNNSVLSLLVNLCCVQCPPVCLVVLVDDDPDLSNQSNVLLVSSRPDSDDDSSNSVCNSNSNSSSVSVVVNSVVVD

Secondary structure (DSSP, 8-state):
---SSSSSSSSS---SS--------S---SSTTTTS-HHHHHHTTEEE-SSSEEE-HHHHHHHHHHHS-GGGT-HHHHHHSSPPS-HHHHHHHHHHHHHHHHHHHHHHHHHSPPPHHHHHHHHHHHHHHTTTSTTHHHHHHHHHHHHHHHHHHHHHHHHHHHHH-S---SHHHHHHHHHHHHHHHGGG-HHHHHHHT-HHHHHHHHHHHHHHHHHHHHHGGGS-GGG--HHHHTHHHHHHHTGGGS-HHHHHHHHHHHHHHHHTT---PPPTT------HHHHHHHHHHHH--------TTS---S-HHHHHHHHHTT--S-HHHHHHHHT-TTGGGG-TTTGGGG-TT-HHHHHHHHHHHHHHHHSTT-HHHHHHHHHHHTT-SSSPPP--GGGGTS---HHHHTT--S----HHHHHHHHHHHHHHGGGGHHHHHHHHHHHHHHHHHHHHHHHHHHHHH-SGGGGGGGSS---HHHHHHHHHHHHHT-SS--HHHHHHHH-HHHHHHHHHHHTTS--

pLDDT: mean 76.61, std 17.49, range [24.42, 95.25]

Radius of gyration: 25.35 Å; chains: 1; bounding box: 68×68×74 Å